Protein 9K2F (pdb70)

Nearest PDB structures (foldseek):
  3ggd-assembly1_A  TM=8.153E-01  e=1.215E-20  Trichormus variabilis ATCC 29413
  2p7h-assembly1_A  TM=6.796E-01  e=5.472E-10  Pectobacterium atrosepticum SCRI1043
  8gdu-assembly1_A  TM=7.050E-01  e=2.977E-09  Methanosarcina acetivorans C2A
  4oqd-assembly2_C  TM=7.278E-01  e=1.757E-07  Streptomyces fradiae
  3px2-assembly1_D  TM=7.284E-01  e=8.980E-07  Streptomyces fradiae

Radius of gyration: 25.06 Å; Cα contacts (8 Å, |Δi|>4): 957; chains: 2; bounding box: 50×74×49 Å

InterPro domains:
  IPR029063 S-adenosyl-L-methionine-dependent methyltransferase superfamily [G3DSA:3.40.50.150] (4-242)
  IPR029063 S-adenosyl-L-methionine-dependent methyltransferase superfamily [SSF53335] (36-221)

Foldseek 3Di:
DPQQVVLCVVLVDAVPDALVNVHPQCQLCVCVVVCVVPWDQPAEEEEEQCFLPHVVLSVCVVHQAYEYEYQHPSRQVNNCVSDDHRYHYYYDDLLPLVVLLVCCVVRPAHEYEYEAVCLVDDVVSLLSNVSSRCNNNPARYKYKHKHFAQCLLVLVLVVCVVPVNDPVPCSVVVSVVSPTRDDHQVNVVCSQVVNQKDWPFKDKDWRWDPDQPPVSDTRTRTMIITMIGRD/DVLLVVLVVVLVDVDDDDACLLPVCLVVCVVQFPLVFEEEEEQCFLVNSVLVNCVRHQAYEYEYQHPSRQVNNCVSDDRRYYYDYDDLLPLVVLLVVCVVRHQHAYEYEAVCLVDDVVSLLSNLSSNCSNHPFPYKYKYKHFFLCLLVLVLVVCVPPPPDPPPCSVVVSVVSDGGDDDQVNVVCSQVVSAKDFPFKDKDWDWDPDQDPVRDTRIGIMIITMIGHD

Structure (mmCIF, N/CA/C/O backbone):
data_9K2F
#
_entry.id   9K2F
#
_cell.length_a   40.355
_cell.length_b   103.045
_cell.length_c   122.381
_cell.angle_alpha   90.00
_cell.angle_beta   90.00
_cell.angle_gamma   90.00
#
_symmetry.space_group_name_H-M   'P 21 21 21'
#
loop_
_entity.id
_entity.type
_entity.pdbx_description
1 polymer CyaF
2 non-polymer S-ADENOSYL-L-HOMOCYSTEINE
3 water water
#
loop_
_atom_site.group_PDB
_atom_site.id
_atom_site.type_symbol
_atom_site.label_atom_id
_atom_site.label_alt_id
_atom_site.label_comp_id
_atom_site.label_asym_id
_atom_site.label_entity_id
_atom_site.label_seq_id
_atom_site.pdbx_PDB_ins_code
_atom_site.Cartn_x
_atom_site.Cartn_y
_atom_site.Cartn_z
_atom_site.occupancy
_atom_site.B_iso_or_equiv
_atom_site.auth_seq_id
_atom_site.auth_comp_id
_atom_site.auth_asym_id
_atom_site.auth_atom_id
_atom_site.pdbx_PDB_model_num
ATOM 1 N N . VAL A 1 31 ? -4.180 -1.283 -10.706 1.00 53.19 11 VAL B N 1
ATOM 2 C CA . VAL A 1 31 ? -4.370 -1.330 -12.192 1.00 54.23 11 VAL B CA 1
ATOM 3 C C . VAL A 1 31 ? -5.865 -1.176 -12.521 1.00 56.67 11 VAL B C 1
ATOM 4 O O . VAL A 1 31 ? -6.143 -0.373 -13.432 1.00 68.05 11 VAL B O 1
ATOM 8 N N . ASN A 1 32 ? -6.785 -1.895 -11.848 1.00 52.96 12 ASN B N 1
ATOM 9 C CA . ASN A 1 32 ? -8.257 -1.748 -12.058 1.00 49.49 12 ASN B CA 1
ATOM 10 C C . ASN A 1 32 ? -8.835 -0.744 -11.058 1.00 46.47 12 ASN B C 1
ATOM 11 O O . ASN A 1 32 ? -9.137 -1.122 -9.910 1.00 50.25 12 ASN B O 1
ATOM 16 N N . TRP A 1 33 ? -9.066 0.475 -11.521 1.00 42.01 13 TRP B N 1
ATOM 17 C CA . TRP A 1 33 ? -9.229 1.667 -10.657 1.00 40.85 13 TRP B CA 1
ATOM 18 C C . TRP A 1 33 ? -10.656 1.759 -10.094 1.00 40.12 13 TRP B C 1
ATOM 19 O O . TRP A 1 33 ? -10.809 2.289 -8.987 1.00 44.30 13 TRP B O 1
ATOM 30 N N . GLU A 1 34 ? -11.677 1.237 -10.768 1.00 37.51 14 GLU B N 1
ATOM 31 C CA . GLU A 1 34 ? -13.009 1.145 -10.123 1.00 36.46 14 GLU B CA 1
ATOM 32 C C . GLU A 1 34 ? -12.859 0.176 -8.944 1.00 38.07 14 GLU B C 1
ATOM 33 O O . GLU A 1 34 ? -13.186 0.599 -7.831 1.00 42.72 14 GLU B O 1
ATOM 39 N N . ARG A 1 35 ? -12.309 -1.030 -9.146 1.00 37.84 15 ARG B N 1
ATOM 40 C CA . ARG A 1 35 ? -12.163 -2.050 -8.062 1.00 39.32 15 ARG B CA 1
ATOM 41 C C . ARG A 1 35 ? -11.459 -1.407 -6.855 1.00 40.10 15 ARG B C 1
ATOM 42 O O . ARG A 1 35 ? -12.048 -1.437 -5.756 1.00 39.02 15 ARG B O 1
ATOM 44 N N . TYR A 1 36 ? -10.274 -0.809 -7.043 1.00 41.25 16 TYR B N 1
ATOM 45 C CA . TYR A 1 36 ? -9.524 -0.102 -5.961 1.00 44.02 16 TYR B CA 1
ATOM 46 C C . TYR A 1 36 ? -10.489 0.803 -5.177 1.00 45.29 16 TYR B C 1
ATOM 47 O O . TYR A 1 36 ? -10.695 0.568 -3.977 1.00 51.49 16 TYR B O 1
ATOM 56 N N . TRP A 1 37 ? -11.103 1.779 -5.843 1.00 46.24 17 TRP B N 1
ATOM 57 C CA . TRP A 1 37 ? -11.877 2.861 -5.178 1.00 47.69 17 TRP B CA 1
ATOM 58 C C . TRP A 1 37 ? -13.137 2.302 -4.509 1.00 52.84 17 TRP B C 1
ATOM 59 O O . TRP A 1 37 ? -13.485 2.842 -3.452 1.00 61.21 17 TRP B O 1
ATOM 70 N N . ARG A 1 38 ? -13.780 1.262 -5.051 1.00 58.27 18 ARG B N 1
ATOM 71 C CA . ARG A 1 38 ? -14.975 0.653 -4.398 1.00 59.44 18 ARG B CA 1
ATOM 72 C C . ARG A 1 38 ? -14.555 0.042 -3.055 1.00 60.69 18 ARG B C 1
ATOM 73 O O . ARG A 1 38 ? -15.301 0.237 -2.069 1.00 63.57 18 ARG B O 1
ATOM 81 N N . ASP A 1 39 ? -13.387 -0.609 -3.003 1.00 59.67 19 ASP B N 1
ATOM 82 C CA . ASP A 1 39 ? -12.834 -1.233 -1.767 1.00 61.31 19 ASP B CA 1
ATOM 83 C C . ASP A 1 39 ? -12.446 -0.140 -0.756 1.00 57.96 19 ASP B C 1
ATOM 84 O O . ASP A 1 39 ? -12.868 -0.248 0.412 1.00 62.01 19 ASP B O 1
ATOM 89 N N . VAL A 1 40 ? -11.696 0.883 -1.171 1.00 54.07 20 VAL B N 1
ATOM 90 C CA . VAL A 1 40 ? -11.257 1.983 -0.263 1.00 51.67 20 VAL B CA 1
ATOM 91 C C . VAL A 1 40 ? -12.486 2.765 0.210 1.00 51.91 20 VAL B C 1
ATOM 92 O O . VAL A 1 40 ? -12.528 3.117 1.386 1.00 51.67 20 VAL B O 1
ATOM 96 N N . THR A 1 41 ? -13.439 3.022 -0.688 1.00 55.03 21 THR B N 1
ATOM 97 C CA . THR A 1 41 ? -14.666 3.840 -0.458 1.00 55.79 21 THR B CA 1
ATOM 98 C C . THR A 1 41 ? -15.736 3.021 0.292 1.00 59.83 21 THR B C 1
ATOM 99 O O . THR A 1 41 ? -16.732 3.636 0.736 1.00 61.29 21 THR B O 1
ATOM 103 N N . SER A 1 42 ? -15.539 1.710 0.470 1.00 63.30 22 SER B N 1
ATOM 104 C CA . SER A 1 42 ? -16.507 0.790 1.134 1.00 70.24 22 SER B CA 1
ATOM 105 C C . SER A 1 42 ? -16.698 1.137 2.623 1.00 74.09 22 SER B C 1
ATOM 106 O O . SER A 1 42 ? -17.713 0.686 3.197 1.00 70.40 22 SER B O 1
ATOM 109 N N . ASP A 1 43 ? -15.786 1.923 3.217 1.00 81.48 23 ASP B N 1
ATOM 110 C CA . ASP A 1 43 ? -15.729 2.248 4.674 1.00 83.83 23 ASP B CA 1
ATOM 111 C C . ASP A 1 43 ? -16.402 3.616 4.938 1.00 78.69 23 ASP B C 1
ATOM 112 O O . ASP A 1 43 ? -17.644 3.669 4.880 1.00 76.26 23 ASP B O 1
ATOM 117 N N . ALA A 1 44 ? -15.617 4.669 5.235 1.00 76.41 24 ALA B N 1
ATOM 118 C CA . ALA A 1 44 ? -16.048 6.052 5.567 1.00 70.43 24 ALA B CA 1
ATOM 119 C C . ALA A 1 44 ? -17.563 6.104 5.812 1.00 65.94 24 ALA B C 1
ATOM 120 O O . ALA A 1 44 ? -18.114 7.223 5.774 1.00 62.71 24 ALA B O 1
ATOM 122 N N . THR A 1 46 ? -19.474 10.454 5.686 1.00 88.14 26 THR B N 1
ATOM 123 C CA . THR A 1 46 ? -18.556 11.274 6.527 1.00 88.55 26 THR B CA 1
ATOM 124 C C . THR A 1 46 ? -17.143 11.189 5.949 1.00 83.60 26 THR B C 1
ATOM 125 O O . THR A 1 46 ? -16.373 10.287 6.276 1.00 76.67 26 THR B O 1
ATOM 129 N N . PRO A 1 47 ? -16.768 12.111 5.035 1.00 85.24 27 PRO B N 1
ATOM 130 C CA . PRO A 1 47 ? -15.414 12.149 4.495 1.00 81.73 27 PRO B CA 1
ATOM 131 C C . PRO A 1 47 ? -14.524 12.961 5.445 1.00 75.11 27 PRO B C 1
ATOM 132 O O . PRO A 1 47 ? -14.970 14.001 5.899 1.00 68.13 27 PRO B O 1
ATOM 136 N N . SER A 1 48 ? -13.311 12.468 5.715 1.00 73.10 28 SER B N 1
ATOM 137 C CA . SER A 1 48 ? -12.328 13.076 6.651 1.00 70.88 28 SER B CA 1
ATOM 138 C C . SER A 1 48 ? -11.779 14.371 6.056 1.00 69.42 28 SER B C 1
ATOM 139 O O . SER A 1 48 ? -10.978 14.322 5.130 1.00 71.94 28 SER B O 1
ATOM 142 N N . PRO A 1 49 ? -12.196 15.567 6.533 1.00 67.15 29 PRO B N 1
ATOM 143 C CA . PRO A 1 49 ? -11.570 16.818 6.112 1.00 67.49 29 PRO B CA 1
ATOM 144 C C . PRO A 1 49 ? -10.043 16.738 6.074 1.00 68.37 29 PRO B C 1
ATOM 145 O O . PRO A 1 49 ? -9.439 15.960 6.808 1.00 68.11 29 PRO B O 1
ATOM 149 N N . PRO A 1 50 ? -9.362 17.531 5.216 1.00 68.25 30 PRO B N 1
ATOM 150 C CA . PRO A 1 50 ? -7.907 17.439 5.082 1.00 64.40 30 PRO B CA 1
ATOM 151 C C . PRO A 1 50 ? -7.140 17.729 6.383 1.00 66.44 30 PRO B C 1
ATOM 152 O O . PRO A 1 50 ? -6.075 17.145 6.573 1.00 71.39 30 PRO B O 1
ATOM 156 N N . TRP A 1 51 ? -7.673 18.601 7.249 1.00 66.11 31 TRP B N 1
ATOM 157 C CA . TRP A 1 51 ? -6.992 19.005 8.512 1.00 70.55 31 TRP B CA 1
ATOM 158 C C . TRP A 1 51 ? -6.816 17.786 9.450 1.00 68.78 31 TRP B C 1
ATOM 159 O O . TRP A 1 51 ? -5.877 17.826 10.260 1.00 67.95 31 TRP B O 1
ATOM 170 N N . HIS A 1 52 ? -7.616 16.716 9.303 1.00 65.21 32 HIS B N 1
ATOM 171 C CA . HIS A 1 52 ? -7.453 15.421 10.027 1.00 68.95 32 HIS B CA 1
ATOM 172 C C . HIS A 1 52 ? -6.073 14.814 9.764 1.00 79.88 32 HIS B C 1
ATOM 173 O O . HIS A 1 52 ? -5.418 14.425 10.756 1.00 87.85 32 HIS B O 1
ATOM 180 N N . PHE A 1 53 ? -5.671 14.705 8.488 1.00 84.01 33 PHE B N 1
ATOM 181 C CA . PHE A 1 53 ? -4.494 13.914 8.029 1.00 79.14 33 PHE B CA 1
ATOM 182 C C . PHE A 1 53 ? -3.190 14.709 8.185 1.00 76.14 33 PHE B C 1
ATOM 183 O O . PHE A 1 53 ? -2.138 14.093 8.416 1.00 81.13 33 PHE B O 1
ATOM 191 N N . GLY A 1 54 ? -3.234 16.029 8.024 1.00 71.71 34 GLY B N 1
ATOM 192 C CA . GLY A 1 54 ? -2.020 16.861 8.076 1.00 72.96 34 GLY B CA 1
ATOM 193 C C . GLY A 1 54 ? -2.353 18.291 8.442 1.00 81.13 34 GLY B C 1
ATOM 194 O O . GLY A 1 54 ? -3.553 18.591 8.645 1.00 77.04 34 GLY B O 1
ATOM 195 N N . SER A 1 55 ? -1.318 19.128 8.547 1.00 81.93 35 SER B N 1
ATOM 196 C CA . SER A 1 55 ? -1.415 20.603 8.670 1.00 82.13 35 SER B CA 1
ATOM 197 C C . SER A 1 55 ? -0.851 21.237 7.393 1.00 88.78 35 SER B C 1
ATOM 198 O O . SER A 1 55 ? 0.072 22.093 7.488 1.00 80.40 35 SER B O 1
ATOM 201 N N . GLY A 1 56 ? -1.391 20.805 6.246 1.00 88.36 36 GLY B N 1
ATOM 202 C CA . GLY A 1 56 ? -1.105 21.351 4.906 1.00 84.20 36 GLY B CA 1
ATOM 203 C C . GLY A 1 56 ? 0.139 20.739 4.278 1.00 78.52 36 GLY B C 1
ATOM 204 O O . GLY A 1 56 ? 0.001 19.738 3.522 1.00 70.03 36 GLY B O 1
ATOM 205 N N . ALA A 1 57 ? 1.307 21.310 4.600 1.00 69.33 37 ALA B N 1
ATOM 206 C CA . ALA A 1 57 ? 2.608 21.115 3.913 1.00 67.22 37 ALA B CA 1
ATOM 207 C C . ALA A 1 57 ? 2.783 19.678 3.385 1.00 61.42 37 ALA B C 1
ATOM 208 O O . ALA A 1 57 ? 3.340 19.536 2.288 1.00 57.73 37 ALA B O 1
ATOM 210 N N . GLU A 1 58 ? 2.333 18.655 4.125 1.00 61.57 38 GLU B N 1
ATOM 211 C CA . GLU A 1 58 ? 2.730 17.228 3.920 1.00 60.07 38 GLU B CA 1
ATOM 212 C C . GLU A 1 58 ? 1.923 16.584 2.787 1.00 52.92 38 GLU B C 1
ATOM 213 O O . GLU A 1 58 ? 2.478 15.693 2.125 1.00 47.43 38 GLU B O 1
ATOM 219 N N . MET A 1 59 ? 0.665 16.996 2.602 1.00 51.20 39 MET B N 1
ATOM 220 C CA . MET A 1 59 ? -0.246 16.478 1.545 1.00 49.08 39 MET B CA 1
ATOM 221 C C . MET A 1 59 ? 0.246 16.890 0.154 1.00 46.97 39 MET B C 1
ATOM 222 O O . MET A 1 59 ? 0.247 16.023 -0.754 1.00 51.62 39 MET B O 1
ATOM 227 N N . ALA A 1 60 ? 0.605 18.166 0.001 1.00 42.19 40 ALA B N 1
ATOM 228 C CA . ALA A 1 60 ? 1.023 18.798 -1.268 1.00 38.05 40 ALA B CA 1
ATOM 229 C C . ALA A 1 60 ? 2.240 19.670 -1.004 1.00 38.49 40 ALA B C 1
ATOM 230 O O . ALA A 1 60 ? 2.138 20.898 -0.989 1.00 36.69 40 ALA B O 1
ATOM 232 N N . PRO A 1 61 ? 3.421 19.059 -0.749 1.00 40.36 41 PRO B N 1
ATOM 233 C CA . PRO A 1 61 ? 4.647 19.829 -0.543 1.00 38.13 41 PRO B CA 1
ATOM 234 C C . PRO A 1 61 ? 4.946 20.752 -1.728 1.00 38.79 41 PRO B C 1
ATOM 235 O O . PRO A 1 61 ? 5.496 21.803 -1.490 1.00 43.10 41 PRO B O 1
ATOM 239 N N . TYR A 1 62 ? 4.514 20.384 -2.941 1.00 40.95 42 TYR B N 1
ATOM 240 C CA . TYR A 1 62 ? 4.868 21.076 -4.220 1.00 42.94 42 TYR B CA 1
ATOM 241 C C . TYR A 1 62 ? 4.033 22.352 -4.449 1.00 42.83 42 TYR B C 1
ATOM 242 O O . TYR A 1 62 ? 4.367 23.103 -5.396 1.00 40.87 42 TYR B O 1
ATOM 251 N N . LEU A 1 63 ? 3.032 22.638 -3.608 1.00 43.21 43 LEU B N 1
ATOM 252 C CA . LEU A 1 63 ? 2.099 23.775 -3.830 1.00 46.07 43 LEU B CA 1
ATOM 253 C C . LEU A 1 63 ? 2.846 25.048 -4.240 1.00 49.80 43 LEU B C 1
ATOM 254 O O . LEU A 1 63 ? 2.401 25.732 -5.157 1.00 50.52 43 LEU B O 1
ATOM 259 N N . PRO A 1 64 ? 3.977 25.434 -3.595 1.00 52.38 44 PRO B N 1
ATOM 260 C CA . PRO A 1 64 ? 4.734 26.620 -4.007 1.00 50.29 44 PRO B CA 1
ATOM 261 C C . PRO A 1 64 ? 5.114 26.631 -5.497 1.00 46.18 44 PRO B C 1
ATOM 262 O O . PRO A 1 64 ? 5.006 27.661 -6.138 1.00 44.57 44 PRO B O 1
ATOM 266 N N . VAL A 1 65 ? 5.543 25.482 -6.014 1.00 44.61 45 VAL B N 1
ATOM 267 C CA . VAL A 1 65 ? 5.925 25.329 -7.446 1.00 43.17 45 VAL B CA 1
ATOM 268 C C . VAL A 1 65 ? 4.678 25.601 -8.291 1.00 41.14 45 VAL B C 1
ATOM 269 O O . VAL A 1 65 ? 4.854 26.170 -9.370 1.00 42.86 45 VAL B O 1
ATOM 273 N N . MET A 1 66 ? 3.480 25.269 -7.791 1.00 38.47 46 MET B N 1
ATOM 274 C CA . MET A 1 66 ? 2.189 25.504 -8.498 1.00 40.91 46 MET B CA 1
ATOM 275 C C . MET A 1 66 ? 1.804 26.981 -8.427 1.00 43.79 46 MET B C 1
ATOM 276 O O . MET A 1 66 ? 1.322 27.535 -9.421 1.00 44.13 46 MET B O 1
ATOM 281 N N . LEU A 1 67 ? 1.987 27.607 -7.279 1.00 49.41 47 LEU B N 1
ATOM 282 C CA . LEU A 1 67 ? 1.611 29.027 -7.111 1.00 49.27 47 LEU B CA 1
ATOM 283 C C . LEU A 1 67 ? 2.514 29.886 -7.998 1.00 47.25 47 LEU B C 1
ATOM 284 O O . LEU A 1 67 ? 1.972 30.726 -8.761 1.00 41.75 47 LEU B O 1
ATOM 289 N N . ASP A 1 68 ? 3.807 29.566 -8.014 1.00 46.42 48 ASP B N 1
ATOM 290 C CA . ASP A 1 68 ? 4.848 30.297 -8.782 1.00 50.09 48 ASP B CA 1
ATOM 291 C C . ASP A 1 68 ? 4.610 30.254 -10.293 1.00 51.60 48 ASP B C 1
ATOM 292 O O . ASP A 1 68 ? 4.708 31.326 -10.896 1.00 51.97 48 ASP B O 1
ATOM 297 N N . HIS A 1 69 ? 4.369 29.068 -10.873 1.00 56.97 49 HIS B N 1
ATOM 298 C CA . HIS A 1 69 ? 4.422 28.801 -12.340 1.00 53.17 49 HIS B CA 1
ATOM 299 C C . HIS A 1 69 ? 3.032 28.651 -12.975 1.00 55.65 49 HIS B C 1
ATOM 300 O O . HIS A 1 69 ? 2.932 28.900 -14.199 1.00 62.58 49 HIS B O 1
ATOM 307 N N . LEU A 1 70 ? 1.992 28.270 -12.231 1.00 52.02 50 LEU B N 1
ATOM 308 C CA . LEU A 1 70 ? 0.621 28.246 -12.803 1.00 51.76 50 LEU B CA 1
ATOM 309 C C . LEU A 1 70 ? 0.045 29.662 -12.744 1.00 56.35 50 LEU B C 1
ATOM 310 O O . LEU A 1 70 ? 0.455 30.433 -11.855 1.00 60.52 50 LEU B O 1
ATOM 315 N N . ALA A 1 71 ? -0.856 29.977 -13.680 1.00 64.24 51 ALA B N 1
ATOM 316 C CA . ALA A 1 71 ? -1.606 31.251 -13.774 1.00 68.07 51 ALA B CA 1
ATOM 317 C C . ALA A 1 71 ? -2.666 31.304 -12.679 1.00 69.80 51 ALA B C 1
ATOM 318 O O . ALA A 1 71 ? -3.427 30.358 -12.505 1.00 62.65 51 ALA B O 1
ATOM 320 N N . PRO A 1 72 ? -2.789 32.421 -11.929 1.00 78.20 52 PRO B N 1
ATOM 321 C CA . PRO A 1 72 ? -3.638 32.444 -10.737 1.00 79.66 52 PRO B CA 1
ATOM 322 C C . PRO A 1 72 ? -5.149 32.587 -11.010 1.00 76.54 52 PRO B C 1
ATOM 323 O O . PRO A 1 72 ? -5.913 32.203 -10.130 1.00 77.16 52 PRO B O 1
ATOM 327 N N . GLU A 1 73 ? -5.548 33.083 -12.194 1.00 68.89 53 GLU B N 1
ATOM 328 C CA . GLU A 1 73 ? -6.963 33.457 -12.515 1.00 63.60 53 GLU B CA 1
ATOM 329 C C . GLU A 1 73 ? -7.801 32.239 -12.951 1.00 58.65 53 GLU B C 1
ATOM 330 O O . GLU A 1 73 ? -9.029 32.292 -12.764 1.00 57.23 53 GLU B O 1
ATOM 336 N N . LEU A 1 74 ? -7.177 31.194 -13.513 1.00 56.29 54 LEU B N 1
ATOM 337 C CA . LEU A 1 74 ? -7.862 30.071 -14.222 1.00 51.04 54 LEU B CA 1
ATOM 338 C C . LEU A 1 74 ? -8.348 29.034 -13.218 1.00 47.33 54 LEU B C 1
ATOM 339 O O . LEU A 1 74 ? -7.630 28.718 -12.278 1.00 49.88 54 LEU B O 1
ATOM 344 N N . PRO A 1 75 ? -9.518 28.394 -13.439 1.00 43.59 55 PRO B N 1
ATOM 345 C CA . PRO A 1 75 ? -9.912 27.227 -12.648 1.00 42.20 55 PRO B CA 1
ATOM 346 C C . PRO A 1 75 ? -8.877 26.093 -12.722 1.00 37.81 55 PRO B C 1
ATOM 347 O O . PRO A 1 75 ? -8.104 26.055 -13.678 1.00 33.01 55 PRO B O 1
ATOM 351 N N . LEU A 1 76 ? -8.869 25.235 -11.691 1.00 38.07 56 LEU B N 1
ATOM 352 C CA . LEU A 1 76 ? -7.943 24.073 -11.577 1.00 38.19 56 LEU B CA 1
ATOM 353 C C . LEU A 1 76 ? -8.694 22.781 -11.865 1.00 37.03 56 LEU B C 1
ATOM 354 O O . LEU A 1 76 ? -9.756 22.559 -11.273 1.00 40.53 56 LEU B O 1
ATOM 359 N N . VAL A 1 77 ? -8.122 21.948 -12.722 1.00 35.82 57 VAL B N 1
ATOM 360 C CA . VAL A 1 77 ? -8.588 20.548 -12.885 1.00 36.14 57 VAL B CA 1
ATOM 361 C C . VAL A 1 77 ? -7.608 19.637 -12.154 1.00 32.56 57 VAL B C 1
ATOM 362 O O . VAL A 1 77 ? -6.394 19.714 -12.385 1.00 31.43 57 VAL B O 1
ATOM 366 N N . ASP A 1 78 ? -8.132 18.809 -11.274 1.00 34.57 58 ASP B N 1
ATOM 367 C CA . ASP A 1 78 ? -7.338 17.706 -10.690 1.00 37.98 58 ASP B CA 1
ATOM 368 C C . ASP A 1 78 ? -7.639 16.468 -11.531 1.00 36.56 58 ASP B C 1
ATOM 369 O O . ASP A 1 78 ? -8.742 15.915 -11.368 1.00 34.36 58 ASP B O 1
ATOM 374 N N . LEU A 1 79 ? -6.737 16.108 -12.447 1.00 35.50 59 LEU B N 1
ATOM 375 C CA . LEU A 1 79 ? -6.872 14.860 -13.245 1.00 36.80 59 LEU B CA 1
ATOM 376 C C . LEU A 1 79 ? -6.445 13.694 -12.363 1.00 33.41 59 LEU B C 1
ATOM 377 O O . LEU A 1 79 ? -5.321 13.758 -11.843 1.00 36.12 59 LEU B O 1
ATOM 382 N N . GLY A 1 80 ? -7.322 12.700 -12.207 1.00 32.64 60 GLY B N 1
ATOM 383 C CA . GLY A 1 80 ? -7.137 11.561 -11.287 1.00 33.97 60 GLY B CA 1
ATOM 384 C C . GLY A 1 80 ? -7.318 12.009 -9.852 1.00 34.91 60 GLY B C 1
ATOM 385 O O . GLY A 1 80 ? -6.354 11.903 -9.079 1.00 37.52 60 GLY B O 1
ATOM 386 N N . CYS A 1 81 ? -8.505 12.535 -9.535 1.00 35.62 61 CYS B N 1
ATOM 387 C CA . CYS A 1 81 ? -8.830 13.227 -8.260 1.00 34.02 61 CYS B CA 1
ATOM 388 C C . CYS A 1 81 ? -9.084 12.191 -7.157 1.00 35.62 61 CYS B C 1
ATOM 389 O O . CYS A 1 81 ? -8.876 12.518 -5.965 1.00 38.71 61 CYS B O 1
ATOM 392 N N . GLY A 1 82 ? -9.467 10.974 -7.539 1.00 34.95 62 GLY B N 1
ATOM 393 C CA . GLY A 1 82 ? -9.756 9.888 -6.592 1.00 37.13 62 GLY B CA 1
ATOM 394 C C . GLY A 1 82 ? -10.952 10.236 -5.719 1.00 39.67 62 GLY B C 1
ATOM 395 O O . GLY A 1 82 ? -11.948 10.774 -6.263 1.00 37.49 62 GLY B O 1
ATOM 396 N N . ASP A 1 83 ? -10.850 9.946 -4.416 1.00 41.55 63 ASP B N 1
ATOM 397 C CA . ASP A 1 83 ? -11.933 10.113 -3.411 1.00 41.78 63 ASP B CA 1
ATOM 398 C C . ASP A 1 83 ? -12.129 11.600 -3.117 1.00 42.42 63 ASP B C 1
ATOM 399 O O . ASP A 1 83 ? -13.187 11.946 -2.559 1.00 45.76 63 ASP B O 1
ATOM 404 N N . GLY A 1 84 ? -11.148 12.433 -3.465 1.00 40.98 64 GLY B N 1
ATOM 405 C CA . GLY A 1 84 ? -11.301 13.899 -3.474 1.00 43.15 64 GLY B CA 1
ATOM 406 C C . GLY A 1 84 ? -10.493 14.585 -2.385 1.00 43.20 64 GLY B C 1
ATOM 407 O O . GLY A 1 84 ? -10.657 15.806 -2.233 1.00 39.37 64 GLY B O 1
ATOM 408 N N . LEU A 1 85 ? -9.640 13.843 -1.668 1.00 43.12 65 LEU B N 1
ATOM 409 C CA . LEU A 1 85 ? -8.891 14.360 -0.495 1.00 41.84 65 LEU B CA 1
ATOM 410 C C . LEU A 1 85 ? -7.991 15.519 -0.929 1.00 38.22 65 LEU B C 1
ATOM 411 O O . LEU A 1 85 ? -8.217 16.641 -0.450 1.00 34.54 65 LEU B O 1
ATOM 416 N N . LEU A 1 86 ? -7.005 15.252 -1.784 1.00 38.03 66 LEU B N 1
ATOM 417 C CA . LEU A 1 86 ? -5.997 16.270 -2.171 1.00 38.02 66 LEU B CA 1
ATOM 418 C C . LEU A 1 86 ? -6.694 17.440 -2.867 1.00 39.09 66 LEU B C 1
ATOM 419 O O . LEU A 1 86 ? -6.158 18.573 -2.784 1.00 34.80 66 LEU B O 1
ATOM 424 N N . THR A 1 87 ? -7.840 17.189 -3.510 1.00 39.26 67 THR B N 1
ATOM 425 C CA . THR A 1 87 ? -8.559 18.220 -4.306 1.00 41.20 67 THR B CA 1
ATOM 426 C C . THR A 1 87 ? -9.374 19.097 -3.349 1.00 42.51 67 THR B C 1
ATOM 427 O O . THR A 1 87 ? -9.609 20.280 -3.678 1.00 46.11 67 THR B O 1
ATOM 431 N N . ASP A 1 88 ? -9.746 18.563 -2.187 1.00 45.05 68 ASP B N 1
ATOM 432 C CA . ASP A 1 88 ? -10.356 19.358 -1.087 1.00 43.78 68 ASP B CA 1
ATOM 433 C C . ASP A 1 88 ? -9.292 20.348 -0.602 1.00 40.40 68 ASP B C 1
ATOM 434 O O . ASP A 1 88 ? -9.586 21.559 -0.555 1.00 39.54 68 ASP B O 1
ATOM 439 N N . HIS A 1 89 ? -8.082 19.853 -0.342 1.00 36.85 69 HIS B N 1
ATOM 440 C CA . HIS A 1 89 ? -6.914 20.673 0.070 1.00 42.87 69 HIS B CA 1
ATOM 441 C C . HIS A 1 89 ? -6.673 21.798 -0.951 1.00 45.33 69 HIS B C 1
ATOM 442 O O . HIS A 1 89 ? -6.673 22.989 -0.553 1.00 47.70 69 HIS B O 1
ATOM 449 N N . LEU A 1 90 ? -6.494 21.451 -2.224 1.00 43.75 70 LEU B N 1
ATOM 450 C CA . LEU A 1 90 ? -6.158 22.439 -3.276 1.00 42.14 70 LEU B CA 1
ATOM 451 C C . LEU A 1 90 ? -7.277 23.476 -3.397 1.00 41.15 70 LEU B C 1
ATOM 452 O O . LEU A 1 90 ? -6.939 24.630 -3.625 1.00 42.17 70 LEU B O 1
ATOM 457 N N . ALA A 1 91 ? -8.544 23.086 -3.216 1.00 43.62 71 ALA B N 1
ATOM 458 C CA . ALA A 1 91 ? -9.733 23.966 -3.358 1.00 48.49 71 ALA B CA 1
ATOM 459 C C . ALA A 1 91 ? -9.903 24.906 -2.149 1.00 55.53 71 ALA B C 1
ATOM 460 O O . ALA A 1 91 ? -10.923 25.647 -2.108 1.00 53.19 71 ALA B O 1
ATOM 462 N N . ARG A 1 92 ? -8.972 24.865 -1.188 1.00 60.68 72 ARG B N 1
ATOM 463 C CA . ARG A 1 92 ? -8.878 25.843 -0.068 1.00 64.63 72 ARG B CA 1
ATOM 464 C C . ARG A 1 92 ? -7.801 26.897 -0.378 1.00 61.18 72 ARG B C 1
ATOM 465 O O . ARG A 1 92 ? -7.593 27.785 0.465 1.00 59.64 72 ARG B O 1
ATOM 473 N N . HIS A 1 93 ? -7.133 26.788 -1.530 1.00 56.25 73 HIS B N 1
ATOM 474 C CA . HIS A 1 93 ? -6.121 27.758 -2.016 1.00 58.99 73 HIS B CA 1
ATOM 475 C C . HIS A 1 93 ? -6.544 28.305 -3.385 1.00 57.16 73 HIS B C 1
ATOM 476 O O . HIS A 1 93 ? -6.094 29.414 -3.716 1.00 68.75 73 HIS B O 1
ATOM 483 N N . TYR A 1 94 ? -7.413 27.601 -4.116 1.00 50.15 74 TYR B N 1
ATOM 484 C CA . TYR A 1 94 ? -7.821 27.941 -5.505 1.00 49.87 74 TYR B CA 1
ATOM 485 C C . TYR A 1 94 ? -9.335 28.117 -5.538 1.00 49.43 74 TYR B C 1
ATOM 486 O O . TYR A 1 94 ? -10.054 27.193 -5.163 1.00 47.64 74 TYR B O 1
ATOM 495 N N . PRO A 1 95 ? -9.853 29.288 -5.992 1.00 49.58 75 PRO B N 1
ATOM 496 C CA . PRO A 1 95 ? -11.277 29.622 -5.875 1.00 48.75 75 PRO B CA 1
ATOM 497 C C . PRO A 1 95 ? -12.242 28.616 -6.510 1.00 48.64 75 PRO B C 1
ATOM 498 O O . PRO A 1 95 ? -13.269 28.397 -5.912 1.00 48.00 75 PRO B O 1
ATOM 502 N N . VAL A 1 96 ? -11.889 28.068 -7.683 1.00 51.81 76 VAL B N 1
ATOM 503 C CA . VAL A 1 96 ? -12.752 27.176 -8.525 1.00 54.76 76 VAL B CA 1
ATOM 504 C C . VAL A 1 96 ? -11.934 25.954 -8.965 1.00 50.72 76 VAL B C 1
ATOM 505 O O . VAL A 1 96 ? -10.888 26.120 -9.619 1.00 47.46 76 VAL B O 1
ATOM 509 N N . VAL A 1 97 ? -12.371 24.758 -8.572 1.00 46.75 77 VAL B N 1
ATOM 510 C CA . VAL A 1 97 ? -11.590 23.512 -8.803 1.00 43.54 77 VAL B CA 1
ATOM 511 C C . VAL A 1 97 ? -12.563 22.405 -9.182 1.00 41.02 77 VAL B C 1
ATOM 512 O O . VAL A 1 97 ? -13.646 22.325 -8.548 1.00 37.52 77 VAL B O 1
ATOM 516 N N . VAL A 1 98 ? -12.212 21.661 -10.237 1.00 39.74 78 VAL B N 1
ATOM 517 C CA . VAL A 1 98 ? -12.965 20.464 -10.701 1.00 40.90 78 VAL B CA 1
ATOM 518 C C . VAL A 1 98 ? -12.004 19.272 -10.693 1.00 38.65 78 VAL B C 1
ATOM 519 O O . VAL A 1 98 ? -10.963 19.304 -11.366 1.00 36.22 78 VAL B O 1
ATOM 523 N N . GLY A 1 99 ? -12.293 18.300 -9.835 1.00 39.25 79 GLY B N 1
ATOM 524 C CA . GLY A 1 99 ? -11.588 17.011 -9.801 1.00 35.85 79 GLY B CA 1
ATOM 525 C C . GLY A 1 99 ? -12.304 16.025 -10.697 1.00 33.31 79 GLY B C 1
ATOM 526 O O . GLY A 1 99 ? -13.560 15.976 -10.665 1.00 31.39 79 GLY B O 1
ATOM 527 N N . VAL A 1 100 ? -11.549 15.282 -11.496 1.00 30.56 80 VAL B N 1
ATOM 528 C CA . VAL A 1 100 ? -12.132 14.279 -12.425 1.00 30.68 80 VAL B CA 1
ATOM 529 C C . VAL A 1 100 ? -11.328 12.986 -12.335 1.00 30.72 80 VAL B C 1
ATOM 530 O O . VAL A 1 100 ? -10.082 13.043 -12.149 1.00 29.15 80 VAL B O 1
ATOM 534 N N . ASP A 1 101 ? -12.006 11.863 -12.551 1.00 32.23 81 ASP B N 1
ATOM 535 C CA . ASP A 1 101 ? -11.382 10.520 -12.457 1.00 32.79 81 ASP B CA 1
ATOM 536 C C . ASP A 1 101 ? -12.161 9.534 -13.321 1.00 32.27 81 ASP B C 1
ATOM 537 O O . ASP A 1 101 ? -13.399 9.695 -13.399 1.00 28.64 81 ASP B O 1
ATOM 542 N N . VAL A 1 102 ? -11.454 8.566 -13.930 1.00 34.62 82 VAL B N 1
ATOM 543 C CA . VAL A 1 102 ? -12.054 7.365 -14.604 1.00 36.42 82 VAL B CA 1
ATOM 544 C C . VAL A 1 102 ? -13.147 6.760 -13.731 1.00 36.50 82 VAL B C 1
ATOM 545 O O . VAL A 1 102 ? -14.201 6.488 -14.299 1.00 37.87 82 VAL B O 1
ATOM 549 N N . SER A 1 103 ? -12.863 6.543 -12.438 1.00 37.50 83 SER B N 1
ATOM 550 C CA . SER A 1 103 ? -13.610 5.645 -11.513 1.00 39.88 83 SER B CA 1
ATOM 551 C C . SER A 1 103 ? -14.864 6.337 -10.992 1.00 42.80 83 SER B C 1
ATOM 552 O O . SER A 1 103 ? -14.749 7.291 -10.223 1.00 41.39 83 SER B O 1
ATOM 555 N N . PRO A 1 104 ? -16.080 5.855 -11.371 1.00 44.17 84 PRO B N 1
ATOM 556 C CA . PRO A 1 104 ? -17.341 6.349 -10.814 1.00 40.96 84 PRO B CA 1
ATOM 557 C C . PRO A 1 104 ? -17.399 6.270 -9.285 1.00 37.86 84 PRO B C 1
ATOM 558 O O . PRO A 1 104 ? -17.870 7.206 -8.669 1.00 39.40 84 PRO B O 1
ATOM 562 N N . ALA A 1 105 ? -16.951 5.147 -8.726 1.00 33.42 85 ALA B N 1
ATOM 563 C CA . ALA A 1 105 ? -16.872 4.933 -7.268 1.00 31.77 85 ALA B CA 1
ATOM 564 C C . ALA A 1 105 ? -16.102 6.102 -6.642 1.00 32.27 85 ALA B C 1
ATOM 565 O O . ALA A 1 105 ? -16.607 6.673 -5.668 1.00 37.10 85 ALA B O 1
ATOM 567 N N . ALA A 1 106 ? -14.924 6.432 -7.176 1.00 30.70 86 ALA B N 1
ATOM 568 C CA . ALA A 1 106 ? -14.060 7.532 -6.692 1.00 30.11 86 ALA B CA 1
ATOM 569 C C . ALA A 1 106 ? -14.886 8.817 -6.624 1.00 29.31 86 ALA B C 1
ATOM 570 O O . ALA A 1 106 ? -14.895 9.488 -5.589 1.00 26.06 86 ALA B O 1
ATOM 572 N N . ILE A 1 107 ? -15.592 9.128 -7.697 1.00 31.06 87 ILE B N 1
ATOM 573 C CA . ILE A 1 107 ? -16.419 10.366 -7.786 1.00 35.17 87 ILE B CA 1
ATOM 574 C C . ILE A 1 107 ? -17.620 10.268 -6.824 1.00 37.42 87 ILE B C 1
ATOM 575 O O . ILE A 1 107 ? -17.901 11.261 -6.114 1.00 39.29 87 ILE B O 1
ATOM 580 N N . ALA A 1 108 ? -18.293 9.123 -6.732 1.00 38.40 88 ALA B N 1
ATOM 581 C CA . ALA A 1 108 ? -19.423 8.966 -5.785 1.00 40.92 88 ALA B CA 1
ATOM 582 C C . ALA A 1 108 ? -18.957 9.379 -4.374 1.00 40.45 88 ALA B C 1
ATOM 583 O O . ALA A 1 108 ? -19.727 10.064 -3.681 1.00 42.71 88 ALA B O 1
ATOM 585 N N . ALA A 1 109 ? -17.726 9.031 -3.985 1.00 38.32 89 ALA B N 1
ATOM 586 C CA . ALA A 1 109 ? -17.138 9.365 -2.665 1.00 37.83 89 ALA B CA 1
ATOM 587 C C . ALA A 1 109 ? -16.682 10.833 -2.648 1.00 37.44 89 ALA B C 1
ATOM 588 O O . ALA A 1 109 ? -16.893 11.516 -1.648 1.00 37.81 89 ALA B O 1
ATOM 590 N N . ALA A 1 110 ? -16.041 11.291 -3.713 1.00 36.43 90 ALA B N 1
ATOM 591 C CA . ALA A 1 110 ? -15.524 12.665 -3.837 1.00 36.78 90 ALA B CA 1
ATOM 592 C C . ALA A 1 110 ? -16.674 13.661 -3.723 1.00 37.05 90 ALA B C 1
ATOM 593 O O . ALA A 1 110 ? -16.466 14.705 -3.106 1.00 36.05 90 ALA B O 1
ATOM 595 N N . ARG A 1 111 ? -17.843 13.326 -4.264 1.00 38.63 91 ARG B N 1
ATOM 596 C CA . ARG A 1 111 ? -19.025 14.229 -4.276 1.00 41.93 91 ARG B CA 1
ATOM 597 C C . ARG A 1 111 ? -19.441 14.568 -2.842 1.00 44.10 91 ARG B C 1
ATOM 598 O O . ARG A 1 111 ? -19.922 15.694 -2.632 1.00 46.07 91 ARG B O 1
ATOM 606 N N . GLY A 1 112 ? -19.223 13.657 -1.893 1.00 44.90 92 GLY B N 1
ATOM 607 C CA . GLY A 1 112 ? -19.383 13.932 -0.454 1.00 47.64 92 GLY B CA 1
ATOM 608 C C . GLY A 1 112 ? -18.648 15.196 -0.019 1.00 51.78 92 GLY B C 1
ATOM 609 O O . GLY A 1 112 ? -19.189 15.896 0.858 1.00 52.01 92 GLY B O 1
ATOM 610 N N . ARG A 1 113 ? -17.462 15.484 -0.585 1.00 52.15 93 ARG B N 1
ATOM 611 C CA . ARG A 1 113 ? -16.645 16.694 -0.262 1.00 48.66 93 ARG B CA 1
ATOM 612 C C . ARG A 1 113 ? -17.158 17.921 -1.037 1.00 48.56 93 ARG B C 1
ATOM 613 O O . ARG A 1 113 ? -16.589 19.017 -0.840 1.00 51.60 93 ARG B O 1
ATOM 621 N N . ALA A 1 114 ? -18.187 17.778 -1.878 1.00 44.17 94 ALA B N 1
ATOM 622 C CA . ALA A 1 114 ? -18.632 18.857 -2.791 1.00 47.34 94 ALA B CA 1
ATOM 623 C C . ALA A 1 114 ? -19.168 20.045 -1.987 1.00 45.47 94 ALA B C 1
ATOM 624 O O . ALA A 1 114 ? -19.846 19.832 -0.968 1.00 51.11 94 ALA B O 1
ATOM 626 N N . ARG A 1 115 ? -18.860 21.251 -2.461 1.00 45.29 95 ARG B N 1
ATOM 627 C CA . ARG A 1 115 ? -19.294 22.567 -1.919 1.00 44.08 95 ARG B CA 1
ATOM 628 C C . ARG A 1 115 ? -19.149 23.588 -3.043 1.00 48.21 95 ARG B C 1
ATOM 629 O O . ARG A 1 115 ? -18.479 23.313 -4.036 1.00 49.28 95 ARG B O 1
ATOM 637 N N . PRO A 1 116 ? -19.730 24.803 -2.941 1.00 51.86 96 PRO B N 1
ATOM 638 C CA . PRO A 1 116 ? -19.530 25.826 -3.968 1.00 47.75 96 PRO B CA 1
ATOM 639 C C . PRO A 1 116 ? -18.032 26.070 -4.200 1.00 44.35 96 PRO B C 1
ATOM 640 O O . PRO A 1 116 ? -17.324 26.274 -3.230 1.00 45.14 96 PRO B O 1
ATOM 644 N N . GLY A 1 117 ? -17.592 25.945 -5.457 1.00 42.09 97 GLY B N 1
ATOM 645 C CA . GLY A 1 117 ? -16.197 26.160 -5.899 1.00 42.03 97 GLY B CA 1
ATOM 646 C C . GLY A 1 117 ? -15.351 24.891 -5.914 1.00 40.27 97 GLY B C 1
ATOM 647 O O . GLY A 1 117 ? -14.134 24.998 -6.215 1.00 35.89 97 GLY B O 1
ATOM 648 N N . LEU A 1 118 ? -15.945 23.740 -5.582 1.00 38.79 98 LEU B N 1
ATOM 649 C CA . LEU A 1 118 ? -15.280 22.408 -5.608 1.00 38.73 98 LEU B CA 1
ATOM 650 C C . LEU A 1 118 ? -16.242 21.415 -6.267 1.00 36.93 98 LEU B C 1
ATOM 651 O O . LEU A 1 118 ? -17.375 21.264 -5.786 1.00 37.44 98 LEU B O 1
ATOM 656 N N . SER A 1 119 ? -15.802 20.785 -7.352 1.00 36.40 99 SER B N 1
ATOM 657 C CA . SER A 1 119 ? -16.673 20.068 -8.310 1.00 36.49 99 SER B CA 1
ATOM 658 C C . SER A 1 119 ? -16.022 18.749 -8.732 1.00 35.52 99 SER B C 1
ATOM 659 O O . SER A 1 119 ? -14.812 18.746 -9.027 1.00 35.77 99 SER B O 1
ATOM 662 N N . PHE A 1 120 ? -16.794 17.669 -8.801 1.00 33.81 100 PHE B N 1
ATOM 663 C CA . PHE A 1 120 ? -16.245 16.327 -9.109 1.00 34.86 100 PHE B CA 1
ATOM 664 C C . PHE A 1 120 ? -17.035 15.646 -10.217 1.00 36.30 100 PHE B C 1
ATOM 665 O O . PHE A 1 120 ? -18.267 15.482 -10.093 1.00 35.26 100 PHE B O 1
ATOM 673 N N . ASP A 1 121 ? -16.318 15.205 -11.247 1.00 42.03 101 ASP B N 1
ATOM 674 C CA . ASP A 1 121 ? -16.929 14.522 -12.413 1.00 46.05 101 ASP B CA 1
ATOM 675 C C . ASP A 1 121 ? -16.094 13.312 -12.816 1.00 41.49 101 ASP B C 1
ATOM 676 O O . ASP A 1 121 ? -14.898 13.281 -12.475 1.00 37.96 101 ASP B O 1
ATOM 681 N N . VAL A 1 122 ? -16.748 12.367 -13.496 1.00 39.39 102 VAL B N 1
ATOM 682 C CA . VAL A 1 122 ? -16.134 11.201 -14.196 1.00 39.87 102 VAL B CA 1
ATOM 683 C C . VAL A 1 122 ? -15.511 11.712 -15.493 1.00 39.11 102 VAL B C 1
ATOM 684 O O . VAL A 1 122 ? -16.259 12.259 -16.305 1.00 37.06 102 VAL B O 1
ATOM 688 N N . LEU A 1 123 ? -14.198 11.545 -15.665 1.00 40.77 103 LEU B N 1
ATOM 689 C CA . LEU A 1 123 ? -13.483 11.846 -16.935 1.00 37.56 103 LEU B CA 1
ATOM 690 C C . LEU A 1 123 ? -12.355 10.842 -17.119 1.00 35.32 103 LEU B C 1
ATOM 691 O O . LEU A 1 123 ? -11.468 10.750 -16.270 1.00 35.97 103 LEU B O 1
ATOM 696 N N . ASP A 1 124 ? -12.434 10.106 -18.208 1.00 35.00 104 ASP B N 1
ATOM 697 C CA . ASP A 1 124 ? -11.338 9.257 -18.721 1.00 34.63 104 ASP B CA 1
ATOM 698 C C . ASP A 1 124 ? -10.414 10.181 -19.526 1.00 32.45 104 ASP B C 1
ATOM 699 O O . ASP A 1 124 ? -10.902 10.804 -20.475 1.00 27.65 104 ASP B O 1
ATOM 704 N N . ALA A 1 125 ? -9.143 10.297 -19.126 1.00 33.46 105 ALA B N 1
ATOM 705 C CA . ALA A 1 125 ? -8.128 11.187 -19.742 1.00 34.00 105 ALA B CA 1
ATOM 706 C C . ALA A 1 125 ? -7.908 10.822 -21.220 1.00 34.57 105 ALA B C 1
ATOM 707 O O . ALA A 1 125 ? -7.380 11.656 -21.964 1.00 38.24 105 ALA B O 1
ATOM 709 N N . THR A 1 126 ? -8.257 9.595 -21.597 1.00 35.46 106 THR B N 1
ATOM 710 C CA . THR A 1 126 ? -8.263 9.046 -22.980 1.00 37.01 106 THR B CA 1
ATOM 711 C C . THR A 1 126 ? -9.320 9.751 -23.837 1.00 37.13 106 THR B C 1
ATOM 712 O O . THR A 1 126 ? -9.057 9.966 -25.039 1.00 36.82 106 THR B O 1
ATOM 716 N N . ASP A 1 127 ? -10.477 10.037 -23.232 1.00 36.43 107 ASP B N 1
ATOM 717 C CA . ASP A 1 127 ? -11.733 10.462 -23.901 1.00 36.58 107 ASP B CA 1
ATOM 718 C C . ASP A 1 127 ? -11.651 11.974 -24.141 1.00 38.69 107 ASP B C 1
ATOM 719 O O . ASP A 1 127 ? -12.160 12.774 -23.312 1.00 37.94 107 ASP B O 1
ATOM 724 N N . VAL A 1 128 ? -11.027 12.333 -25.263 1.00 39.25 108 VAL B N 1
ATOM 725 C CA . VAL A 1 128 ? -10.721 13.729 -25.681 1.00 35.13 108 VAL B CA 1
ATOM 726 C C . VAL A 1 128 ? -12.039 14.465 -25.888 1.00 33.75 108 VAL B C 1
ATOM 727 O O . VAL A 1 128 ? -12.094 15.668 -25.627 1.00 35.61 108 VAL B O 1
ATOM 731 N N . GLU A 1 129 ? -13.073 13.765 -26.332 1.00 37.27 109 GLU B N 1
ATOM 732 C CA . GLU A 1 129 ? -14.395 14.397 -26.572 1.00 41.31 109 GLU B CA 1
ATOM 733 C C . GLU A 1 129 ? -14.899 14.932 -25.224 1.00 42.66 109 GLU B C 1
ATOM 734 O O . GLU A 1 129 ? -15.272 16.117 -25.158 1.00 45.73 109 GLU B O 1
ATOM 740 N N . ALA A 1 130 ? -14.846 14.112 -24.172 1.00 42.16 110 ALA B N 1
ATOM 741 C CA . ALA A 1 130 ? -15.268 14.484 -22.802 1.00 39.86 110 ALA B CA 1
ATOM 742 C C . ALA A 1 130 ? -14.388 15.629 -22.279 1.00 38.38 110 ALA B C 1
ATOM 743 O O . ALA A 1 130 ? -14.931 16.529 -21.611 1.00 35.71 110 ALA B O 1
ATOM 745 N N . ALA A 1 131 ? -13.084 15.587 -22.576 1.00 36.73 111 ALA B N 1
ATOM 746 C CA . ALA A 1 131 ? -12.093 16.620 -22.206 1.00 36.04 111 ALA B CA 1
ATOM 747 C C . ALA A 1 131 ? -12.470 17.949 -22.878 1.00 37.27 111 ALA B C 1
ATOM 748 O O . ALA A 1 131 ? -12.396 18.997 -22.209 1.00 38.92 111 ALA B O 1
ATOM 750 N N . ALA A 1 132 ? -12.899 17.910 -24.141 1.00 37.04 112 ALA B N 1
ATOM 751 C CA . ALA A 1 132 ? -13.389 19.095 -24.875 1.00 38.88 112 ALA B CA 1
ATOM 752 C C . ALA A 1 132 ? -14.690 19.604 -24.250 1.00 41.43 112 ALA B C 1
ATOM 753 O O . ALA A 1 132 ? -14.832 20.839 -24.170 1.00 47.09 112 ALA B O 1
ATOM 755 N N . ARG A 1 133 ? -15.606 18.715 -23.838 1.00 43.03 113 ARG B N 1
ATOM 756 C CA . ARG A 1 133 ? -16.917 19.122 -23.243 1.00 44.86 113 ARG B CA 1
ATOM 757 C C . ARG A 1 133 ? -16.634 19.880 -21.953 1.00 40.35 113 ARG B C 1
ATOM 758 O O . ARG A 1 133 ? -17.216 20.944 -21.773 1.00 41.34 113 ARG B O 1
ATOM 766 N N . LEU A 1 134 ? -15.704 19.382 -21.146 1.00 38.38 114 LEU B N 1
ATOM 767 C CA . LEU A 1 134 ? -15.254 20.077 -19.914 1.00 39.51 114 LEU B CA 1
ATOM 768 C C . LEU A 1 134 ? -14.691 21.460 -20.269 1.00 38.92 114 LEU B C 1
ATOM 769 O O . LEU A 1 134 ? -15.160 22.461 -19.667 1.00 35.36 114 LEU B O 1
ATOM 774 N N . ARG A 1 135 ? -13.740 21.517 -21.214 1.00 39.16 115 ARG B N 1
ATOM 775 C CA . ARG A 1 135 ? -13.082 22.779 -21.663 1.00 40.11 115 ARG B CA 1
ATOM 776 C C . ARG A 1 135 ? -14.145 23.820 -22.060 1.00 39.28 115 ARG B C 1
ATOM 777 O O . ARG A 1 135 ? -13.958 24.996 -21.726 1.00 38.22 115 ARG B O 1
ATOM 785 N N . ALA A 1 136 ? -15.207 23.420 -22.764 1.00 35.95 116 ALA B N 1
ATOM 786 C CA . ALA A 1 136 ? -16.304 24.324 -23.157 1.00 36.27 116 ALA B CA 1
ATOM 787 C C . ALA A 1 136 ? -17.044 24.820 -21.914 1.00 39.73 116 ALA B C 1
ATOM 788 O O . ALA A 1 136 ? -17.340 26.037 -21.883 1.00 37.48 116 ALA B O 1
ATOM 790 N N . THR A 1 137 ? -17.322 23.939 -20.936 1.00 40.41 117 THR B N 1
ATOM 791 C CA . THR A 1 137 ? -18.028 24.301 -19.671 1.00 43.82 117 THR B CA 1
ATOM 792 C C . THR A 1 137 ? -17.148 25.191 -18.793 1.00 43.18 117 THR B C 1
ATOM 793 O O . THR A 1 137 ? -17.591 26.285 -18.405 1.00 40.61 117 THR B O 1
ATOM 797 N N . VAL A 1 138 ? -15.950 24.705 -18.487 1.00 43.11 118 VAL B N 1
ATOM 798 C CA . VAL A 1 138 ? -15.042 25.283 -17.457 1.00 40.66 118 VAL B CA 1
ATOM 799 C C . VAL A 1 138 ? -14.379 26.552 -17.997 1.00 37.97 118 VAL B C 1
ATOM 800 O O . VAL A 1 138 ? -14.231 27.485 -17.231 1.00 39.69 118 VAL B O 1
ATOM 804 N N . GLY A 1 139 ? -13.956 26.551 -19.261 1.00 38.67 119 GLY B N 1
ATOM 805 C CA . GLY A 1 139 ? -12.988 27.514 -19.816 1.00 36.88 119 GLY B CA 1
ATOM 806 C C . GLY A 1 139 ? -11.577 26.953 -19.773 1.00 36.96 119 GLY B C 1
ATOM 807 O O . GLY A 1 139 ? -11.393 25.853 -19.236 1.00 36.14 119 GLY B O 1
ATOM 808 N N . GLU A 1 140 ? -10.609 27.660 -20.357 1.00 40.49 120 GLU B N 1
ATOM 809 C CA . GLU A 1 140 ? -9.175 27.277 -20.270 1.00 41.47 120 GLU B CA 1
ATOM 810 C C . GLU A 1 140 ? -8.862 27.136 -18.790 1.00 40.44 120 GLU B C 1
ATOM 811 O O . GLU A 1 140 ? -9.402 27.958 -18.006 1.00 40.26 120 GLU B O 1
ATOM 817 N N . ALA A 1 141 ? -8.054 26.135 -18.442 1.00 39.09 121 ALA B N 1
ATOM 818 C CA . ALA A 1 141 ? -7.760 25.734 -17.051 1.00 37.23 121 ALA B CA 1
ATOM 819 C C . ALA A 1 141 ? -6.275 25.385 -16.885 1.00 36.88 121 ALA B C 1
ATOM 820 O O . ALA A 1 141 ? -5.575 25.192 -17.897 1.00 32.05 121 ALA B O 1
ATOM 822 N N . ASN A 1 142 ? -5.813 25.349 -15.632 1.00 38.34 122 ASN B N 1
ATOM 823 C CA . ASN A 1 142 ? -4.582 24.618 -15.232 1.00 37.89 122 ASN B CA 1
ATOM 824 C C . ASN A 1 142 ? -4.996 23.196 -14.883 1.00 36.39 122 ASN B C 1
ATOM 825 O O . ASN A 1 142 ? -6.167 22.990 -14.489 1.00 35.08 122 ASN B O 1
ATOM 830 N N . VAL A 1 143 ? -4.079 22.246 -15.023 1.00 37.57 123 VAL B N 1
ATOM 831 C CA . VAL A 1 143 ? -4.366 20.833 -14.653 1.00 36.54 123 VAL B CA 1
ATOM 832 C C . VAL A 1 143 ? -3.248 20.338 -13.742 1.00 33.54 123 VAL B C 1
ATOM 833 O O . VAL A 1 143 ? -2.060 20.485 -14.083 1.00 28.73 123 VAL B O 1
ATOM 837 N N . HIS A 1 144 ? -3.660 19.791 -12.608 1.00 33.21 124 HIS B N 1
ATOM 838 C CA . HIS A 1 144 ? -2.792 19.037 -11.676 1.00 35.21 124 HIS B CA 1
ATOM 839 C C . HIS A 1 144 ? -3.003 17.539 -11.920 1.00 32.72 124 HIS B C 1
ATOM 840 O O . HIS A 1 144 ? -4.163 17.079 -11.889 1.00 33.31 124 HIS B O 1
ATOM 847 N N . LEU A 1 145 ? -1.924 16.829 -12.209 1.00 32.71 125 LEU B N 1
ATOM 848 C CA . LEU A 1 145 ? -1.910 15.358 -12.370 1.00 37.10 125 LEU B CA 1
ATOM 849 C C . LEU A 1 145 ? -1.084 14.766 -11.252 1.00 40.11 125 LEU B C 1
ATOM 850 O O . LEU A 1 145 ? 0.133 15.042 -11.255 1.00 40.29 125 LEU B O 1
ATOM 855 N N . ARG A 1 146 ? -1.666 13.908 -10.423 1.00 42.21 126 ARG B N 1
ATOM 856 C CA . ARG A 1 146 ? -0.834 13.094 -9.513 1.00 41.87 126 ARG B CA 1
ATOM 857 C C . ARG A 1 146 ? -1.016 11.618 -9.857 1.00 37.32 126 ARG B C 1
ATOM 858 O O . ARG A 1 146 ? -2.117 11.090 -9.645 1.00 29.61 126 ARG B O 1
ATOM 866 N N . GLY A 1 147 ? 0.058 11.016 -10.376 1.00 39.91 127 GLY B N 1
ATOM 867 C CA . GLY A 1 147 ? 0.223 9.565 -10.583 1.00 40.72 127 GLY B CA 1
ATOM 868 C C . GLY A 1 147 ? -0.471 9.062 -11.842 1.00 39.90 127 GLY B C 1
ATOM 869 O O . GLY A 1 147 ? -0.357 7.862 -12.146 1.00 42.90 127 GLY B O 1
ATOM 870 N N . VAL A 1 148 ? -1.132 9.940 -12.590 1.00 37.59 128 VAL B N 1
ATOM 871 C CA . VAL A 1 148 ? -2.168 9.506 -13.566 1.00 36.91 128 VAL B CA 1
ATOM 872 C C . VAL A 1 148 ? -1.475 8.842 -14.758 1.00 35.12 128 VAL B C 1
ATOM 873 O O . VAL A 1 148 ? -2.005 7.833 -15.246 1.00 34.55 128 VAL B O 1
ATOM 877 N N . LEU A 1 149 ? -0.311 9.341 -15.173 1.00 35.40 129 LEU B N 1
ATOM 878 C CA . LEU A 1 149 ? 0.394 8.820 -16.377 1.00 35.12 129 LEU B CA 1
ATOM 879 C C . LEU A 1 149 ? 0.853 7.377 -16.132 1.00 34.43 129 LEU B C 1
ATOM 880 O O . LEU A 1 149 ? 0.673 6.571 -17.051 1.00 33.49 129 LEU B O 1
ATOM 885 N N . HIS A 1 150 ? 1.389 7.045 -14.952 1.00 35.13 130 HIS B N 1
ATOM 886 C CA . HIS A 1 150 ? 1.816 5.657 -14.623 1.00 36.67 130 HIS B CA 1
ATOM 887 C C . HIS A 1 150 ? 0.619 4.801 -14.243 1.00 38.42 130 HIS B C 1
ATOM 888 O O . HIS A 1 150 ? 0.787 3.573 -14.163 1.00 40.65 130 HIS B O 1
ATOM 895 N N . ALA A 1 151 ? -0.516 5.432 -13.953 1.00 41.48 131 ALA B N 1
ATOM 896 C CA . ALA A 1 151 ? -1.775 4.736 -13.616 1.00 42.43 131 ALA B CA 1
ATOM 897 C C . ALA A 1 151 ? -2.396 4.162 -14.887 1.00 41.28 131 ALA B C 1
ATOM 898 O O . ALA A 1 151 ? -3.289 3.330 -14.764 1.00 43.13 131 ALA B O 1
ATOM 900 N N . MET A 1 152 ? -1.944 4.605 -16.057 1.00 42.53 132 MET B N 1
ATOM 901 C CA . MET A 1 152 ? -2.517 4.180 -17.355 1.00 44.27 132 MET B CA 1
ATOM 902 C C . MET A 1 152 ? -1.420 3.578 -18.237 1.00 45.02 132 MET B C 1
ATOM 903 O O . MET A 1 152 ? -0.248 3.532 -17.778 1.00 44.57 132 MET B O 1
ATOM 908 N N . ASP A 1 153 ? -1.827 3.069 -19.408 1.00 45.72 133 ASP B N 1
ATOM 909 C CA . ASP A 1 153 ? -0.991 2.329 -20.390 1.00 48.00 133 ASP B CA 1
ATOM 910 C C . ASP A 1 153 ? -0.260 3.344 -21.266 1.00 48.00 133 ASP B C 1
ATOM 911 O O . ASP A 1 153 ? -0.892 4.222 -21.849 1.00 48.24 133 ASP B O 1
ATOM 916 N N . PRO A 1 154 ? 1.080 3.239 -21.433 1.00 48.09 134 PRO B N 1
ATOM 917 C CA . PRO A 1 154 ? 1.818 4.131 -22.335 1.00 46.00 134 PRO B CA 1
ATOM 918 C C . PRO A 1 154 ? 1.118 4.392 -23.678 1.00 44.33 134 PRO B C 1
ATOM 919 O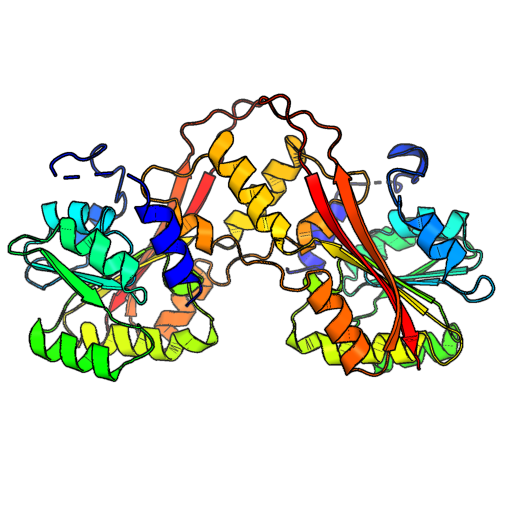 O . PRO A 1 154 ? 1.266 5.453 -24.232 1.00 46.22 134 PRO B O 1
ATOM 923 N N . ALA A 1 155 ? 0.354 3.416 -24.158 1.00 45.46 135 ALA B N 1
ATOM 924 C CA . ALA A 1 155 ? -0.464 3.507 -25.389 1.00 47.37 135 ALA B CA 1
ATOM 925 C C . ALA A 1 155 ? -1.511 4.626 -25.265 1.00 46.60 135 ALA B C 1
ATOM 926 O O . ALA A 1 155 ? -1.918 5.173 -26.305 1.00 48.52 135 ALA B O 1
ATOM 928 N N . ASP A 1 156 ? -1.964 4.957 -24.055 1.00 43.25 136 ASP B N 1
ATOM 929 C CA . ASP A 1 156 ? -3.042 5.962 -23.875 1.00 43.85 136 ASP B CA 1
ATOM 930 C C . ASP A 1 156 ? -2.441 7.347 -23.624 1.00 41.77 136 ASP B C 1
ATOM 931 O O . ASP A 1 156 ? -3.234 8.298 -23.579 1.00 41.92 136 ASP B O 1
ATOM 936 N N . TRP A 1 157 ? -1.107 7.463 -23.579 1.00 38.86 137 TRP B N 1
ATOM 937 C CA . TRP A 1 157 ? -0.388 8.726 -23.272 1.00 39.70 137 TRP B CA 1
ATOM 938 C C . TRP A 1 157 ? -0.634 9.793 -24.332 1.00 42.02 137 TRP B C 1
ATOM 939 O O . TRP A 1 157 ? -0.946 10.935 -23.997 1.00 43.76 137 TRP B O 1
ATOM 950 N N . PRO A 1 158 ? -0.471 9.502 -25.639 1.00 44.38 138 PRO B N 1
ATOM 951 C CA . PRO A 1 158 ? -0.788 10.504 -26.655 1.00 43.20 138 PRO B CA 1
ATOM 952 C C . PRO A 1 158 ? -2.201 11.096 -26.457 1.00 41.82 138 PRO B C 1
ATOM 953 O O . PRO A 1 158 ? -2.350 12.314 -26.568 1.00 44.51 138 PRO B O 1
ATOM 957 N N . ALA A 1 159 ? -3.197 10.261 -26.136 1.00 37.42 139 ALA B N 1
ATOM 958 C CA . ALA A 1 159 ? -4.604 10.692 -25.950 1.00 36.64 139 ALA B CA 1
ATOM 959 C C . ALA A 1 159 ? -4.709 11.599 -24.715 1.00 37.07 139 ALA B C 1
ATOM 960 O O . ALA A 1 159 ? -5.425 12.636 -24.757 1.00 37.86 139 ALA B O 1
ATOM 962 N N . ALA A 1 160 ? -4.029 11.207 -23.640 1.00 34.27 140 ALA B N 1
ATOM 963 C CA . ALA A 1 160 ? -3.998 11.942 -22.361 1.00 33.95 140 ALA B CA 1
ATOM 964 C C . ALA A 1 160 ? -3.389 13.336 -22.597 1.00 33.64 140 ALA B C 1
ATOM 965 O O . ALA A 1 160 ? -4.002 14.332 -22.169 1.00 29.44 140 ALA B O 1
ATOM 967 N N . LEU A 1 161 ? -2.249 13.410 -23.291 1.00 33.26 141 LEU B N 1
ATOM 968 C CA . LEU A 1 161 ? -1.576 14.700 -23.576 1.00 34.72 141 LEU B CA 1
ATOM 969 C C . LEU A 1 161 ? -2.502 15.551 -24.443 1.00 36.39 141 LEU B C 1
ATOM 970 O O . LEU A 1 161 ? -2.520 16.777 -24.260 1.00 39.84 141 LEU B O 1
ATOM 975 N N . THR A 1 162 ? -3.278 14.933 -25.328 1.00 35.55 142 THR B N 1
ATOM 976 C CA . THR A 1 162 ? -4.274 15.664 -26.156 1.00 35.84 142 THR B CA 1
ATOM 977 C C . THR A 1 162 ? -5.375 16.211 -25.236 1.00 34.98 142 THR B C 1
ATOM 978 O O . THR A 1 162 ? -5.745 17.398 -25.384 1.00 34.09 142 THR B O 1
ATOM 982 N N . THR A 1 163 ? -5.880 15.388 -24.313 1.00 34.79 143 THR B N 1
ATOM 983 C CA . THR A 1 163 ? -6.876 15.824 -23.302 1.00 33.21 143 THR B CA 1
ATOM 984 C C . THR A 1 163 ? -6.322 17.050 -22.559 1.00 34.12 143 THR B C 1
ATOM 985 O O . THR A 1 163 ? -7.088 18.035 -22.374 1.00 32.20 143 THR B O 1
ATOM 989 N N . LEU A 1 164 ? -5.028 17.007 -22.211 1.00 32.14 144 LEU B N 1
ATOM 990 C CA . LEU A 1 164 ? -4.312 18.070 -21.454 1.00 32.13 144 LEU B CA 1
ATOM 991 C C . LEU A 1 164 ? -4.199 19.348 -22.294 1.00 29.86 144 LEU B C 1
ATOM 992 O O . LEU A 1 164 ? -4.383 20.440 -21.751 1.00 28.38 144 LEU B O 1
ATOM 997 N N . ALA A 1 165 ? -3.892 19.218 -23.574 1.00 28.60 145 ALA B N 1
ATOM 998 C CA . ALA A 1 165 ? -3.785 20.367 -24.487 1.00 27.38 145 ALA B CA 1
ATOM 999 C C . ALA A 1 165 ? -5.153 21.033 -24.604 1.00 27.77 145 ALA B C 1
ATOM 1000 O O . ALA A 1 165 ? -5.169 22.277 -24.763 1.00 25.41 145 ALA B O 1
ATOM 1002 N N . THR A 1 166 ? -6.231 20.236 -24.532 1.00 27.88 146 THR B N 1
ATOM 1003 C CA . THR A 1 166 ? -7.641 20.679 -24.740 1.00 30.23 146 THR B CA 1
ATOM 1004 C C . THR A 1 166 ? -8.144 21.468 -23.520 1.00 32.20 146 THR B C 1
ATOM 1005 O O . THR A 1 166 ? -8.889 22.462 -23.712 1.00 34.00 146 THR B O 1
ATOM 1009 N N . LEU A 1 167 ? -7.790 21.026 -22.311 1.00 30.46 147 LEU B N 1
ATOM 1010 C CA . LEU A 1 167 ? -8.212 21.690 -21.055 1.00 29.62 147 LE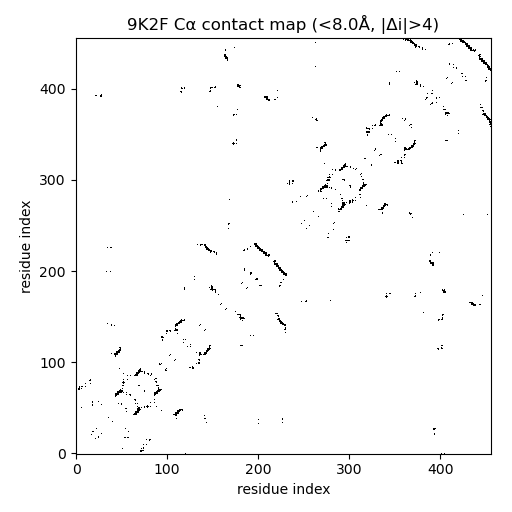U B CA 1
ATOM 1011 C C . LEU A 1 167 ? -7.424 22.985 -20.848 1.00 29.12 147 LEU B C 1
ATOM 1012 O O . LEU A 1 167 ? -8.071 23.977 -20.453 1.00 29.43 147 LEU B O 1
ATOM 1017 N N . THR A 1 168 ? -6.105 22.971 -21.103 1.00 28.15 148 THR B N 1
ATOM 1018 C CA . THR A 1 168 ? -5.173 24.101 -20.830 1.00 28.86 148 THR B CA 1
ATOM 1019 C C . THR A 1 168 ? -5.400 25.244 -21.832 1.00 35.49 148 THR B C 1
ATOM 1020 O O . THR A 1 168 ? -5.252 26.419 -21.442 1.00 38.78 148 THR B O 1
ATOM 1024 N N . GLY A 1 169 ? -5.727 24.918 -23.085 1.00 40.52 149 GLY B N 1
ATOM 1025 C CA . GLY A 1 169 ? -5.764 25.882 -24.194 1.00 38.76 149 GLY B CA 1
ATOM 1026 C C . GLY A 1 169 ? -4.465 26.656 -24.270 1.00 41.38 149 GLY B C 1
ATOM 1027 O O . GLY A 1 169 ? -3.387 26.029 -24.190 1.00 37.26 149 GLY B O 1
ATOM 1028 N N . ARG A 1 170 ? -4.583 27.978 -24.395 1.00 48.00 150 ARG B N 1
ATOM 1029 C CA . ARG A 1 170 ? -3.459 28.923 -24.599 1.00 56.10 150 ARG B CA 1
ATOM 1030 C C . ARG A 1 170 ? -2.869 29.294 -23.240 1.00 56.75 150 ARG B C 1
ATOM 1031 O O . ARG A 1 170 ? -1.641 29.166 -23.094 1.00 56.25 150 ARG B O 1
ATOM 1039 N N . ARG A 1 171 ? -3.715 29.753 -22.306 1.00 57.18 151 ARG B N 1
ATOM 1040 C CA . ARG A 1 171 ? -3.292 30.372 -21.018 1.00 55.21 151 ARG B CA 1
ATOM 1041 C C . ARG A 1 171 ? -2.907 29.279 -20.002 1.00 51.68 151 ARG B C 1
ATOM 1042 O O . ARG A 1 171 ? -2.113 29.588 -19.098 1.00 56.36 151 ARG B O 1
ATOM 1044 N N . GLY A 1 172 ? -3.413 28.049 -20.152 1.00 45.78 152 GLY B N 1
ATOM 1045 C CA . GLY A 1 172 ? -3.373 27.013 -19.099 1.00 43.23 152 GLY B CA 1
ATOM 1046 C C . GLY A 1 172 ? -2.031 26.317 -19.006 1.00 40.44 152 GLY B C 1
ATOM 1047 O O . GLY A 1 172 ? -1.256 26.381 -19.976 1.00 42.73 152 GLY B O 1
ATOM 1048 N N . ARG A 1 173 ? -1.767 25.659 -17.874 1.00 41.47 153 ARG B N 1
ATOM 1049 C CA . ARG A 1 173 ? -0.510 24.900 -17.641 1.00 40.64 153 ARG B CA 1
ATOM 1050 C C . ARG A 1 173 ? -0.816 23.616 -16.872 1.00 36.22 153 ARG B C 1
ATOM 1051 O O . ARG A 1 173 ? -1.909 23.484 -16.307 1.00 31.85 153 ARG B O 1
ATOM 1059 N N . VAL A 1 174 ? 0.114 22.671 -16.912 1.00 37.71 154 VAL B N 1
ATOM 1060 C CA . VAL A 1 174 ? -0.035 21.377 -16.190 1.00 39.36 154 VAL B CA 1
ATOM 1061 C C . VAL A 1 174 ? 1.085 21.281 -15.164 1.00 37.38 154 VAL B C 1
ATOM 1062 O O . VAL A 1 174 ? 2.235 21.623 -15.473 1.00 38.41 154 VAL B O 1
ATOM 1066 N N . PHE A 1 175 ? 0.701 20.884 -13.964 1.00 34.14 155 PHE B N 1
ATOM 1067 C CA . PHE A 1 175 ? 1.596 20.307 -12.952 1.00 31.86 155 PHE B CA 1
ATOM 1068 C C . PHE A 1 175 ? 1.351 18.804 -12.974 1.00 29.01 155 PHE B C 1
ATOM 1069 O O . PHE A 1 175 ? 0.230 18.358 -12.685 1.00 28.41 155 PHE B O 1
ATOM 1077 N N . ASP A 1 176 ? 2.368 18.052 -13.350 1.00 27.72 156 ASP B N 1
ATOM 1078 C CA . ASP A 1 176 ? 2.299 16.576 -13.352 1.00 27.87 156 ASP B CA 1
ATOM 1079 C C . ASP A 1 176 ? 3.405 16.078 -12.426 1.00 29.03 156 ASP B C 1
ATOM 1080 O O . ASP A 1 176 ? 4.582 16.484 -12.622 1.00 28.42 156 ASP B O 1
ATOM 1085 N N . ILE A 1 177 ? 3.022 15.243 -11.461 1.00 28.24 157 ILE B N 1
ATOM 1086 C CA . ILE A 1 177 ? 3.955 14.565 -10.523 1.00 28.08 157 ILE B CA 1
ATOM 1087 C C . ILE A 1 177 ? 3.715 13.054 -10.600 1.00 29.16 157 ILE B C 1
ATOM 1088 O O . ILE A 1 177 ? 2.543 12.591 -10.594 1.00 26.44 157 ILE B O 1
ATOM 1093 N N . GLU A 1 178 ? 4.806 12.312 -10.726 1.00 31.69 158 GLU B N 1
ATOM 1094 C CA . GLU A 1 178 ? 4.770 10.851 -10.966 1.00 35.48 158 GLU B CA 1
ATOM 1095 C C . GLU A 1 178 ? 5.824 10.186 -10.087 1.00 35.12 158 GLU B C 1
ATOM 1096 O O . GLU A 1 178 ? 6.953 10.710 -10.050 1.00 35.80 158 GLU B O 1
ATOM 1102 N N . ILE A 1 179 ? 5.474 9.052 -9.479 1.00 36.25 159 ILE B N 1
ATOM 1103 C CA . ILE A 1 179 ? 6.416 8.153 -8.750 1.00 38.76 159 ILE B CA 1
ATOM 1104 C C . ILE A 1 179 ? 7.491 7.664 -9.724 1.00 39.33 159 ILE B C 1
ATOM 1105 O O . ILE A 1 179 ? 7.127 7.087 -10.743 1.00 40.37 159 ILE B O 1
ATOM 1110 N N . THR A 1 180 ? 8.764 7.897 -9.394 1.00 43.45 160 THR B N 1
ATOM 1111 C CA . THR A 1 180 ? 9.979 7.609 -10.215 1.00 45.81 160 THR B CA 1
ATOM 1112 C C . THR A 1 180 ? 10.087 6.112 -10.480 1.00 44.14 160 THR B C 1
ATOM 1113 O O . THR A 1 180 ? 9.530 5.304 -9.747 1.00 40.85 160 THR B O 1
ATOM 1117 N N . PRO A 1 181 ? 10.782 5.692 -11.556 1.00 46.67 161 PRO B N 1
ATOM 1118 C CA . PRO A 1 181 ? 11.133 4.285 -11.742 1.00 47.32 161 PRO B CA 1
ATOM 1119 C C . PRO A 1 181 ? 11.927 3.647 -10.599 1.00 46.82 161 PRO B C 1
ATOM 1120 O O . PRO A 1 181 ? 11.943 2.449 -10.531 1.00 49.30 161 PRO B O 1
ATOM 1124 N N . ALA A 1 182 ? 12.565 4.445 -9.746 1.00 52.20 162 ALA B N 1
ATOM 1125 C CA . ALA A 1 182 ? 13.462 3.944 -8.677 1.00 53.81 162 ALA B CA 1
ATOM 1126 C C . ALA A 1 182 ? 12.659 3.581 -7.420 1.00 52.51 162 ALA B C 1
ATOM 1127 O O . ALA A 1 182 ? 13.288 3.174 -6.427 1.00 59.68 162 ALA B O 1
ATOM 1129 N N . PHE A 1 183 ? 11.332 3.733 -7.451 1.00 45.71 163 PHE B N 1
ATOM 1130 C CA . PHE A 1 183 ? 10.398 3.175 -6.440 1.00 43.95 163 PHE B CA 1
ATOM 1131 C C . PHE A 1 183 ? 10.577 1.651 -6.343 1.00 47.05 163 PHE B C 1
ATOM 1132 O O . PHE A 1 183 ? 10.691 1.118 -5.229 1.00 46.68 163 PHE B O 1
ATOM 1140 N N . SER A 1 184 ? 10.580 0.962 -7.486 1.00 47.02 164 SER B N 1
ATOM 1141 C CA . SER A 1 184 ? 10.781 -0.503 -7.561 1.00 50.22 164 SER B CA 1
ATOM 1142 C C . SER A 1 184 ? 12.065 -0.846 -6.803 1.00 47.96 164 SER B C 1
ATOM 1143 O O . SER A 1 184 ? 12.022 -1.750 -5.953 1.00 48.36 164 SER B O 1
ATOM 1146 N N . ASP A 1 185 ? 13.139 -0.093 -7.056 1.00 48.79 165 ASP B N 1
ATOM 1147 C CA . ASP A 1 185 ? 14.459 -0.249 -6.381 1.00 48.70 165 ASP B CA 1
ATOM 1148 C C . ASP A 1 185 ? 14.303 -0.095 -4.861 1.00 43.97 165 ASP B C 1
ATOM 1149 O O . ASP A 1 185 ? 14.876 -0.916 -4.136 1.00 40.38 165 ASP B O 1
ATOM 1154 N N . ALA A 1 186 ? 13.551 0.909 -4.402 1.00 42.47 166 ALA B N 1
ATOM 1155 C CA . ALA A 1 186 ? 13.282 1.160 -2.966 1.00 43.79 166 ALA B CA 1
ATOM 1156 C C . ALA A 1 186 ? 12.541 -0.040 -2.362 1.00 46.40 166 ALA B C 1
ATOM 1157 O O . ALA A 1 186 ? 12.939 -0.473 -1.257 1.00 51.49 166 ALA B O 1
ATOM 1159 N N . VAL A 1 187 ? 11.504 -0.538 -3.050 1.00 42.71 167 VAL B N 1
ATOM 1160 C CA . VAL A 1 187 ? 10.690 -1.711 -2.620 1.00 41.12 167 VAL B CA 1
ATOM 1161 C C . VAL A 1 187 ? 11.616 -2.926 -2.499 1.00 41.57 167 VAL B C 1
ATOM 1162 O O . VAL A 1 187 ? 11.519 -3.619 -1.477 1.00 39.57 167 VAL B O 1
ATOM 1166 N N . GLU A 1 188 ? 12.455 -3.178 -3.511 1.00 43.53 168 GLU B N 1
ATOM 1167 C CA . GLU A 1 188 ? 13.441 -4.297 -3.540 1.00 48.37 168 GLU B CA 1
ATOM 1168 C C . GLU A 1 188 ? 14.341 -4.221 -2.296 1.00 48.85 168 GLU B C 1
ATOM 1169 O O . GLU A 1 188 ? 14.509 -5.242 -1.603 1.00 50.78 168 GLU B O 1
ATOM 1175 N N . GLU A 1 189 ? 14.878 -3.038 -2.010 1.00 49.98 169 GLU B N 1
ATOM 1176 C CA . GLU A 1 189 ? 15.753 -2.787 -0.840 1.00 51.56 169 GLU B CA 1
ATOM 1177 C C . GLU A 1 189 ? 14.988 -3.171 0.434 1.00 48.31 169 GLU B C 1
ATOM 1178 O O . GLU A 1 189 ? 15.506 -3.977 1.238 1.00 49.11 169 GLU B O 1
ATOM 1184 N N . MET A 1 190 ? 13.780 -2.640 0.586 1.00 45.60 170 MET B N 1
ATOM 1185 C CA . MET A 1 190 ? 12.888 -2.941 1.729 1.00 46.56 170 MET B CA 1
ATOM 1186 C C . MET A 1 190 ? 12.707 -4.461 1.854 1.00 50.55 170 MET B C 1
ATOM 1187 O O . MET A 1 190 ? 12.977 -5.011 2.943 1.00 52.42 170 MET B O 1
ATOM 1192 N N . LEU A 1 191 ? 12.260 -5.120 0.785 1.00 50.97 171 LEU B N 1
ATOM 1193 C CA . LEU A 1 191 ? 11.909 -6.567 0.808 1.00 47.72 171 LEU B CA 1
ATOM 1194 C C . LEU A 1 191 ? 13.138 -7.373 1.246 1.00 46.51 171 LEU B C 1
ATOM 1195 O O . LEU A 1 191 ? 12.992 -8.215 2.153 1.00 42.33 171 LEU B O 1
ATOM 1200 N N . GLY A 1 192 ? 14.299 -7.111 0.638 1.00 48.88 172 GLY B N 1
ATOM 1201 C CA . GLY A 1 192 ? 15.561 -7.827 0.926 1.00 50.52 172 GLY B CA 1
ATOM 1202 C C . GLY A 1 192 ? 15.913 -7.781 2.407 1.00 50.36 172 GLY B C 1
ATOM 1203 O O . GLY A 1 192 ? 16.453 -8.783 2.920 1.00 47.48 172 GLY B O 1
ATOM 1204 N N . LYS A 1 193 ? 15.580 -6.671 3.077 1.00 50.04 173 LYS B N 1
ATOM 1205 C CA . LYS A 1 193 ? 15.976 -6.383 4.482 1.00 51.00 173 LYS B CA 1
ATOM 1206 C C . LYS A 1 193 ? 14.970 -6.958 5.492 1.00 48.40 173 LYS B C 1
ATOM 1207 O O . LYS A 1 193 ? 15.448 -7.477 6.516 1.00 48.06 173 LYS B O 1
ATOM 1213 N N . PHE A 1 194 ? 13.653 -6.859 5.250 1.00 46.69 174 PHE B N 1
ATOM 1214 C CA . PHE A 1 194 ? 12.595 -7.216 6.241 1.00 49.40 174 PHE B CA 1
ATOM 1215 C C . PHE A 1 194 ? 11.582 -8.259 5.729 1.00 46.52 174 PHE B C 1
ATOM 1216 O O . PHE A 1 194 ? 10.755 -8.717 6.547 1.00 43.78 174 PHE B O 1
ATOM 1224 N N . ALA A 1 195 ? 11.607 -8.619 4.445 1.00 44.56 175 ALA B N 1
ATOM 1225 C CA . ALA A 1 195 ? 10.638 -9.556 3.829 1.00 44.04 175 ALA B CA 1
ATOM 1226 C C . ALA A 1 195 ? 11.355 -10.328 2.726 1.00 41.20 175 ALA B C 1
ATOM 1227 O O . ALA A 1 195 ? 10.905 -10.317 1.578 1.00 40.16 175 ALA B O 1
ATOM 1229 N N . ALA A 1 196 ? 12.482 -10.932 3.076 1.00 43.55 176 ALA B N 1
ATOM 1230 C CA . ALA A 1 196 ? 13.414 -11.549 2.110 1.00 46.11 176 ALA B CA 1
ATOM 1231 C C . ALA A 1 196 ? 12.683 -12.679 1.408 1.00 44.01 176 ALA B C 1
ATOM 1232 O O . ALA A 1 196 ? 11.926 -13.416 2.028 1.00 42.46 176 ALA B O 1
ATOM 1234 N N . PRO A 1 197 ? 12.892 -12.847 0.091 1.00 47.34 177 PRO B N 1
ATOM 1235 C CA . PRO A 1 197 ? 12.279 -13.957 -0.630 1.00 47.49 177 PRO B CA 1
ATOM 1236 C C . PRO A 1 197 ? 12.841 -15.300 -0.152 1.00 48.49 177 PRO B C 1
ATOM 1237 O O . PRO A 1 197 ? 13.960 -15.374 0.349 1.00 45.40 177 PRO B O 1
ATOM 1241 N N . PRO A 1 198 ? 12.087 -16.415 -0.296 1.00 50.35 178 PRO B N 1
ATOM 1242 C CA . PRO A 1 198 ? 12.636 -17.749 -0.069 1.00 51.07 178 PRO B CA 1
ATOM 1243 C C . PRO A 1 198 ? 13.955 -17.951 -0.811 1.00 53.74 178 PRO B C 1
ATOM 1244 O O . PRO A 1 198 ? 14.076 -17.558 -1.967 1.00 53.99 178 PRO B O 1
ATOM 1248 N N . PRO A 1 199 ? 14.973 -18.585 -0.188 1.00 54.65 179 PRO B N 1
ATOM 1249 C CA . PRO A 1 199 ? 16.209 -18.937 -0.882 1.00 51.66 179 PRO B CA 1
ATOM 1250 C C . PRO A 1 199 ? 15.930 -19.573 -2.253 1.00 48.32 179 PRO B C 1
ATOM 1251 O O . PRO A 1 199 ? 15.301 -20.617 -2.316 1.00 39.59 179 PRO B O 1
ATOM 1255 N N . GLY A 1 200 ? 16.385 -18.905 -3.315 1.00 51.53 180 GLY B N 1
ATOM 1256 C CA . GLY A 1 200 ? 16.186 -19.332 -4.714 1.00 53.04 180 GLY B CA 1
ATOM 1257 C C . GLY A 1 200 ? 15.313 -18.375 -5.513 1.00 53.34 180 GLY B C 1
ATOM 1258 O O . GLY A 1 200 ? 15.358 -18.449 -6.751 1.00 51.20 180 GLY B O 1
ATOM 1259 N N . MET A 1 201 ? 14.535 -17.505 -4.862 1.00 56.59 181 MET B N 1
ATOM 1260 C CA . MET A 1 201 ? 13.388 -16.810 -5.514 1.00 55.59 181 MET B CA 1
ATOM 1261 C C . MET A 1 201 ? 13.692 -15.327 -5.787 1.00 53.97 181 MET B C 1
ATOM 1262 O O . MET A 1 201 ? 12.765 -14.617 -6.231 1.00 56.03 181 MET B O 1
ATOM 1267 N N . ALA A 1 202 ? 14.945 -14.895 -5.607 1.00 49.23 182 ALA B N 1
ATOM 1268 C CA . ALA A 1 202 ? 15.376 -13.479 -5.682 1.00 46.32 182 ALA B CA 1
ATOM 1269 C C . ALA A 1 202 ? 15.146 -12.917 -7.087 1.00 46.38 182 ALA B C 1
ATOM 1270 O O . ALA A 1 202 ? 14.549 -11.815 -7.202 1.00 43.41 182 ALA B O 1
ATOM 1272 N N . ALA A 1 203 ? 15.642 -13.622 -8.110 1.00 44.51 183 ALA B N 1
ATOM 1273 C CA . ALA A 1 203 ? 15.504 -13.237 -9.534 1.00 44.57 183 ALA B CA 1
ATOM 1274 C C . ALA A 1 203 ? 14.031 -13.361 -9.953 1.00 45.76 183 ALA B C 1
ATOM 1275 O O . ALA A 1 203 ? 13.529 -12.463 -10.675 1.00 48.51 183 ALA B O 1
ATOM 1277 N N . VAL A 1 204 ? 13.340 -14.404 -9.491 1.00 42.32 184 VAL B N 1
ATOM 1278 C CA . VAL A 1 204 ? 11.892 -14.593 -9.783 1.00 42.28 184 VAL B CA 1
ATOM 1279 C C . VAL A 1 204 ? 11.141 -13.353 -9.291 1.00 42.54 184 VAL B C 1
ATOM 1280 O O . VAL A 1 204 ? 10.250 -12.866 -10.009 1.00 42.60 184 VAL B O 1
ATOM 1284 N N . ALA A 1 205 ? 11.476 -12.881 -8.096 1.00 41.44 185 ALA B N 1
ATOM 1285 C CA . ALA A 1 205 ? 10.770 -11.764 -7.441 1.00 43.80 185 ALA B CA 1
ATOM 1286 C C . ALA A 1 205 ? 11.172 -10.431 -8.083 1.00 45.05 185 ALA B C 1
ATOM 1287 O O . ALA A 1 205 ? 10.404 -9.479 -7.924 1.00 45.57 185 ALA B O 1
ATOM 1289 N N . ARG A 1 206 ? 12.314 -10.339 -8.774 1.00 48.78 186 ARG B N 1
ATOM 1290 C CA . ARG A 1 206 ? 12.699 -9.069 -9.448 1.00 51.69 186 ARG B CA 1
ATOM 1291 C C . ARG A 1 206 ? 11.761 -8.830 -10.634 1.00 50.64 186 ARG B C 1
ATOM 1292 O O . ARG A 1 206 ? 11.521 -7.659 -10.944 1.00 49.05 186 ARG B O 1
ATOM 1300 N N . SER A 1 207 ? 11.251 -9.900 -11.253 1.00 51.52 187 SER B N 1
ATOM 1301 C CA . SER A 1 207 ? 10.326 -9.855 -12.417 1.00 52.86 187 SER B CA 1
ATOM 1302 C C . SER A 1 207 ? 8.915 -9.442 -11.959 1.00 52.83 187 SER B C 1
ATOM 1303 O O . SER A 1 207 ? 8.140 -8.933 -12.803 1.00 53.91 187 SER B O 1
ATOM 1306 N N . GLY A 1 208 ? 8.597 -9.624 -10.672 1.00 53.31 188 GLY B N 1
ATOM 1307 C CA . GLY A 1 208 ? 7.303 -9.237 -10.073 1.00 55.42 188 GLY B CA 1
ATOM 1308 C C . GLY A 1 208 ? 7.212 -7.734 -9.923 1.00 55.93 188 GLY B C 1
ATOM 1309 O O . GLY A 1 208 ? 6.089 -7.213 -9.715 1.00 47.18 188 GLY B O 1
ATOM 1310 N N . LEU A 1 209 ? 8.382 -7.091 -10.004 1.00 65.00 189 LEU B N 1
ATOM 1311 C CA . LEU A 1 209 ? 8.616 -5.621 -9.998 1.00 74.40 189 LEU B CA 1
ATOM 1312 C C . LEU A 1 209 ? 8.458 -5.081 -11.431 1.00 68.66 189 LEU B C 1
ATOM 1313 O O . LEU A 1 209 ? 9.483 -4.884 -12.107 1.00 75.37 189 LEU B O 1
ATOM 1318 N N . ARG A 1 210 ? 7.231 -4.861 -11.898 1.00 63.70 190 ARG B N 1
ATOM 1319 C CA . ARG A 1 210 ? 6.998 -4.170 -13.196 1.00 70.60 190 ARG B CA 1
ATOM 1320 C C . ARG A 1 210 ? 7.344 -2.685 -13.039 1.00 72.77 190 ARG B C 1
ATOM 1321 O O . ARG A 1 210 ? 6.614 -1.924 -12.406 1.00 69.01 190 ARG B O 1
ATOM 1329 N N . PRO A 1 211 ? 8.454 -2.201 -13.642 1.00 76.42 191 PRO B N 1
ATOM 1330 C CA . PRO A 1 211 ? 8.997 -0.894 -13.281 1.00 72.42 191 PRO B CA 1
ATOM 1331 C C . PRO A 1 211 ? 8.225 0.230 -13.987 1.00 64.85 191 PRO B C 1
ATOM 1332 O O . PRO A 1 211 ? 7.839 0.062 -15.125 1.00 57.40 191 PRO B O 1
ATOM 1336 N N . THR A 1 212 ? 7.989 1.323 -13.265 1.00 60.52 192 THR B N 1
ATOM 1337 C CA . THR A 1 212 ? 7.505 2.624 -13.793 1.00 59.19 192 THR B CA 1
ATOM 1338 C C . THR A 1 212 ? 8.454 3.027 -14.931 1.00 54.93 192 THR B C 1
ATOM 1339 O O . THR A 1 212 ? 9.599 2.525 -14.906 1.00 60.66 192 THR B O 1
ATOM 1343 N N . GLU A 1 213 ? 8.024 3.863 -15.891 1.00 47.86 193 GLU B N 1
ATOM 1344 C CA . GLU A 1 213 ? 8.867 4.230 -17.070 1.00 46.23 193 GLU B CA 1
ATOM 1345 C C . GLU A 1 213 ? 9.114 5.745 -17.185 1.00 43.03 193 GLU B C 1
ATOM 1346 O O . GLU A 1 213 ? 9.882 6.095 -18.072 1.00 41.16 193 GLU B O 1
ATOM 1352 N N . LEU A 1 214 ? 8.570 6.623 -16.331 1.00 42.12 194 LEU B N 1
ATOM 1353 C CA . LEU A 1 214 ? 8.819 8.089 -16.473 1.00 44.40 194 LEU B CA 1
ATOM 1354 C C . LEU A 1 214 ? 9.722 8.611 -15.346 1.00 46.43 194 LEU B C 1
ATOM 1355 O O . LEU A 1 214 ? 9.191 9.157 -14.344 1.00 48.16 194 LEU B O 1
ATOM 1360 N N . ASP A 1 215 ? 11.043 8.528 -15.531 1.00 48.41 195 ASP B N 1
ATOM 1361 C CA . ASP A 1 215 ? 12.039 9.294 -14.726 1.00 48.54 195 ASP B CA 1
ATOM 1362 C C . ASP A 1 215 ? 12.017 10.756 -15.200 1.00 50.85 195 ASP B C 1
ATOM 1363 O O . ASP A 1 215 ? 11.226 11.065 -16.130 1.00 47.86 195 ASP B O 1
ATOM 1368 N N . SER A 1 216 ? 12.856 11.620 -14.614 1.00 53.82 196 SER B N 1
ATOM 1369 C CA . SER A 1 216 ? 12.867 13.090 -14.876 1.00 55.18 196 SER B CA 1
ATOM 1370 C C . SER A 1 216 ? 13.144 13.369 -16.354 1.00 53.53 196 SER B C 1
ATOM 1371 O O . SER A 1 216 ? 12.419 14.144 -16.974 1.00 50.65 196 SER B O 1
ATOM 1374 N N . PRO A 1 217 ? 14.176 12.745 -16.970 1.00 53.13 197 PRO B N 1
ATOM 1375 C CA . PRO A 1 217 ? 14.441 12.926 -18.401 1.00 54.01 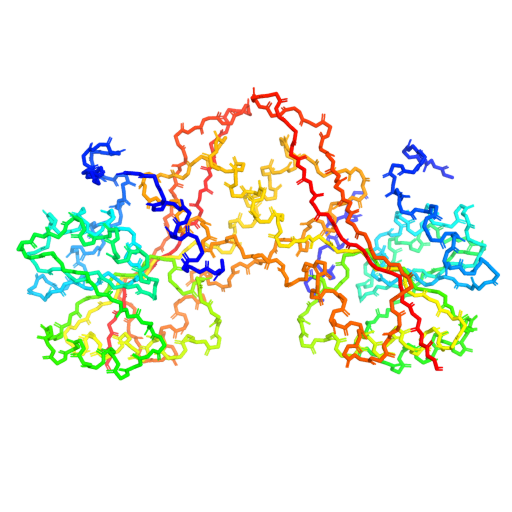197 PRO B CA 1
ATOM 1376 C C . PRO A 1 217 ? 13.373 12.402 -19.375 1.00 54.54 197 PRO B C 1
ATOM 1377 O O . PRO A 1 217 ? 13.315 12.890 -20.494 1.00 55.93 197 PRO B O 1
ATOM 1381 N N . SER A 1 218 ? 12.570 11.432 -18.943 1.00 53.03 198 SER B N 1
ATOM 1382 C CA . SER A 1 218 ? 11.591 10.714 -19.795 1.00 50.04 198 SER B CA 1
ATOM 1383 C C . SER A 1 218 ? 10.234 11.431 -19.734 1.00 45.89 198 SER B C 1
ATOM 1384 O O . SER A 1 218 ? 9.529 11.471 -20.765 1.00 44.05 198 SER B O 1
ATOM 1387 N N . LEU A 1 219 ? 9.873 11.963 -18.566 1.00 43.53 199 LEU B N 1
ATOM 1388 C CA . LEU A 1 219 ? 8.643 12.777 -18.380 1.00 44.17 199 LEU B CA 1
ATOM 1389 C C . LEU A 1 219 ? 8.822 14.094 -19.147 1.00 45.67 199 LEU B C 1
ATOM 1390 O O . LEU A 1 219 ? 7.846 14.565 -19.767 1.00 45.14 199 LEU B O 1
ATOM 1395 N N . ARG A 1 220 ? 10.033 14.655 -19.116 1.00 45.83 200 ARG B N 1
ATOM 1396 C CA . ARG A 1 220 ? 10.395 15.888 -19.860 1.00 45.55 200 ARG B CA 1
ATOM 1397 C C . ARG A 1 220 ? 10.202 15.649 -21.359 1.00 43.71 200 ARG B C 1
ATOM 1398 O O . ARG A 1 220 ? 9.571 16.489 -22.038 1.00 46.24 200 ARG B O 1
ATOM 1406 N N . ALA A 1 221 ? 10.739 14.548 -21.872 1.00 42.94 201 ALA B N 1
ATOM 1407 C CA . ALA A 1 221 ? 10.722 14.263 -23.323 1.00 44.08 201 ALA B CA 1
ATOM 1408 C C . ALA A 1 221 ? 9.270 14.141 -23.779 1.00 43.22 201 ALA B C 1
ATOM 1409 O O . ALA A 1 221 ? 8.939 14.802 -24.776 1.00 47.44 201 ALA B O 1
ATOM 1411 N N . LEU A 1 222 ? 8.445 13.374 -23.055 1.00 41.18 202 LEU B N 1
ATOM 1412 C CA . LEU A 1 222 ? 7.047 13.054 -23.456 1.00 39.73 202 LEU B CA 1
ATOM 1413 C C . LEU A 1 222 ? 6.275 14.352 -23.709 1.00 39.37 202 LEU B C 1
ATOM 1414 O O . LEU A 1 222 ? 5.584 14.425 -24.740 1.00 43.09 202 LEU B O 1
ATOM 1419 N N . TYR A 1 223 ? 6.402 15.333 -22.811 1.00 37.16 203 TYR B N 1
ATOM 1420 C CA . TYR A 1 223 ? 5.758 16.671 -22.919 1.00 36.61 203 TYR B CA 1
ATOM 1421 C C . TYR A 1 223 ? 6.422 17.489 -24.037 1.00 38.06 203 TYR B C 1
ATOM 1422 O O . TYR A 1 223 ? 5.700 18.163 -24.804 1.00 36.97 203 TYR B O 1
ATOM 1431 N N . GLU A 1 224 ? 7.750 17.434 -24.153 1.00 38.58 204 GLU B N 1
ATOM 1432 C CA . GLU A 1 224 ? 8.487 18.267 -25.138 1.00 40.62 204 GLU B CA 1
ATOM 1433 C C . GLU A 1 224 ? 8.269 17.765 -26.572 1.00 43.16 204 GLU B C 1
ATOM 1434 O O . GLU A 1 224 ? 8.249 18.607 -27.468 1.00 47.39 204 GLU B O 1
ATOM 1440 N N . ASP A 1 225 ? 8.092 16.458 -26.782 1.00 48.30 205 ASP B N 1
ATOM 1441 C CA . ASP A 1 225 ? 7.947 15.825 -28.126 1.00 48.58 205 ASP B CA 1
ATOM 1442 C C . ASP A 1 225 ? 6.487 15.860 -28.575 1.00 47.22 205 ASP B C 1
ATOM 1443 O O . ASP A 1 225 ? 6.164 15.218 -29.600 1.00 53.29 205 ASP B O 1
ATOM 1448 N N . THR A 1 226 ? 5.622 16.530 -27.819 1.00 44.14 206 THR B N 1
ATOM 1449 C CA . THR A 1 226 ? 4.188 16.666 -28.161 1.00 43.60 206 THR B CA 1
ATOM 1450 C C . THR A 1 226 ? 3.795 18.140 -28.061 1.00 43.33 206 THR B C 1
ATOM 1451 O O . THR A 1 226 ? 2.591 18.401 -27.953 1.00 47.22 206 THR B O 1
ATOM 1455 N N . GLY A 1 227 ? 4.778 19.048 -28.110 1.00 44.76 207 GLY B N 1
ATOM 1456 C CA . GLY A 1 227 ? 4.581 20.491 -28.345 1.00 46.11 207 GLY B CA 1
ATOM 1457 C C . GLY A 1 227 ? 4.325 21.257 -27.066 1.00 48.55 207 GLY B C 1
ATOM 1458 O O . GLY A 1 227 ? 3.658 22.304 -27.149 1.00 53.36 207 GLY B O 1
ATOM 1459 N N . TRP A 1 228 ? 4.810 20.749 -25.926 1.00 48.81 208 TRP B N 1
ATOM 1460 C CA . TRP A 1 228 ? 4.773 21.455 -24.617 1.00 45.35 208 TRP B CA 1
ATOM 1461 C C . TRP A 1 228 ? 6.129 22.140 -24.381 1.00 46.55 208 TRP B C 1
ATOM 1462 O O . TRP A 1 228 ? 7.182 21.542 -24.714 1.00 45.02 208 TRP B O 1
ATOM 1473 N N . THR A 1 229 ? 6.091 23.353 -23.829 1.00 45.36 209 THR B N 1
ATOM 1474 C CA . THR A 1 229 ? 7.250 24.047 -23.218 1.00 44.38 209 THR B CA 1
ATOM 1475 C C . THR A 1 229 ? 7.285 23.708 -21.731 1.00 44.75 209 THR B C 1
ATOM 1476 O O . THR A 1 229 ? 6.225 23.883 -21.088 1.00 43.62 209 THR B O 1
ATOM 1480 N N . VAL A 1 230 ? 8.447 23.277 -21.221 1.00 42.15 210 VAL B N 1
ATOM 1481 C CA . VAL A 1 230 ? 8.674 22.915 -19.793 1.00 42.80 210 VAL B CA 1
ATOM 1482 C C . VAL A 1 230 ? 9.244 24.128 -19.057 1.00 45.54 210 VAL B C 1
ATOM 1483 O O . VAL A 1 230 ? 10.460 24.368 -19.163 1.00 45.17 210 VAL B O 1
ATOM 1487 N N . VAL A 1 231 ? 8.408 24.833 -18.296 1.00 51.89 211 VAL B N 1
ATOM 1488 C CA . VAL A 1 231 ? 8.843 25.983 -17.445 1.00 54.10 211 VAL B CA 1
ATOM 1489 C C . VAL A 1 231 ? 9.664 25.457 -16.251 1.00 57.45 211 VAL B C 1
ATOM 1490 O O . VAL A 1 231 ? 10.837 25.869 -16.131 1.00 59.99 211 VAL B O 1
ATOM 1494 N N . ALA A 1 232 ? 9.111 24.555 -15.429 1.00 59.64 212 ALA B N 1
ATOM 1495 C CA . ALA A 1 232 ? 9.684 24.128 -14.124 1.00 57.50 212 ALA B CA 1
ATOM 1496 C C . ALA A 1 232 ? 9.650 22.599 -13.989 1.00 57.36 212 ALA B C 1
ATOM 1497 O O . ALA A 1 232 ? 8.543 22.019 -14.080 1.00 59.98 212 ALA B O 1
ATOM 1499 N N . ALA A 1 233 ? 10.814 21.982 -13.750 1.00 53.12 213 ALA B N 1
ATOM 1500 C CA . ALA A 1 233 ? 11.006 20.516 -13.623 1.00 49.20 213 ALA B CA 1
ATOM 1501 C C . ALA A 1 233 ? 12.008 20.243 -12.509 1.00 51.03 213 ALA B C 1
ATOM 1502 O O . ALA A 1 233 ? 13.141 20.718 -12.629 1.00 58.37 213 ALA B O 1
ATOM 1504 N N . GLU A 1 234 ? 11.599 19.516 -11.470 1.00 58.28 214 GLU B N 1
ATOM 1505 C CA . GLU A 1 234 ? 12.494 19.079 -10.365 1.00 60.86 214 GLU B CA 1
ATOM 1506 C C . GLU A 1 234 ? 12.076 17.683 -9.871 1.00 58.36 214 GLU B C 1
ATOM 1507 O O . GLU A 1 234 ? 11.170 17.058 -10.477 1.00 50.89 214 GLU B O 1
ATOM 1513 N N . GLU A 1 235 ? 12.785 17.197 -8.850 1.00 58.01 215 GLU B N 1
ATOM 1514 C CA . GLU A 1 235 ? 12.554 15.893 -8.178 1.00 55.66 215 GLU B CA 1
ATOM 1515 C C . GLU A 1 235 ? 12.268 16.134 -6.700 1.00 53.12 215 GLU B C 1
ATOM 1516 O O . GLU A 1 235 ? 12.974 16.935 -6.078 1.00 53.39 215 GLU B O 1
ATOM 1522 N N . LEU A 1 236 ? 11.270 15.426 -6.185 1.00 52.50 216 LEU B N 1
ATOM 1523 C CA . LEU A 1 236 ? 10.733 15.537 -4.811 1.00 50.73 216 LEU B CA 1
ATOM 1524 C C . LEU A 1 236 ? 10.824 14.142 -4.188 1.00 50.67 216 LEU B C 1
ATOM 1525 O O . LEU A 1 236 ? 10.594 13.153 -4.920 1.00 49.48 216 LEU B O 1
ATOM 1530 N N . THR A 1 237 ? 11.191 14.066 -2.910 1.00 51.58 217 THR B N 1
ATOM 1531 C CA . THR A 1 237 ? 11.279 12.807 -2.126 1.00 51.68 217 THR B CA 1
ATOM 1532 C C . THR A 1 237 ? 10.309 12.916 -0.950 1.00 50.50 217 THR B C 1
ATOM 1533 O O . THR A 1 237 ? 10.576 13.737 -0.087 1.00 50.35 217 THR B O 1
ATOM 1537 N N . GLY A 1 238 ? 9.217 12.144 -0.959 1.00 51.63 218 GLY B N 1
ATOM 1538 C CA . GLY A 1 238 ? 8.145 12.200 0.053 1.00 54.15 218 GLY B CA 1
ATOM 1539 C C . GLY A 1 238 ? 8.294 11.052 1.028 1.00 57.34 218 GLY B C 1
ATOM 1540 O O . GLY A 1 238 ? 8.242 9.905 0.568 1.00 63.01 218 GLY B O 1
ATOM 1541 N N . ARG A 1 239 ? 8.535 11.342 2.310 1.00 56.98 219 ARG B N 1
ATOM 1542 C CA . ARG A 1 239 ? 9.019 10.331 3.283 1.00 54.80 219 ARG B CA 1
ATOM 1543 C C . ARG A 1 239 ? 7.856 9.813 4.119 1.00 53.12 219 ARG B C 1
ATOM 1544 O O . ARG A 1 239 ? 6.882 10.539 4.342 1.00 52.16 219 ARG B O 1
ATOM 1552 N N . SER A 1 240 ? 7.958 8.555 4.517 1.00 55.53 220 SER B N 1
ATOM 1553 C CA . SER A 1 240 ? 7.025 7.927 5.471 1.00 55.79 220 SER B CA 1
ATOM 1554 C C . SER A 1 240 ? 7.405 8.416 6.867 1.00 57.18 220 SER B C 1
ATOM 1555 O O . SER A 1 240 ? 8.614 8.630 7.127 1.00 54.39 220 SER B O 1
ATOM 1558 N N . THR A 1 241 ? 6.402 8.615 7.718 1.00 60.61 221 THR B N 1
ATOM 1559 C CA . THR A 1 241 ? 6.576 8.975 9.148 1.00 60.07 221 THR B CA 1
ATOM 1560 C C . THR A 1 241 ? 6.839 7.696 9.961 1.00 61.18 221 THR B C 1
ATOM 1561 O O . THR A 1 241 ? 7.429 7.815 11.039 1.00 61.78 221 THR B O 1
ATOM 1565 N N . MET A 1 242 ? 6.413 6.523 9.465 1.00 64.35 222 MET B N 1
ATOM 1566 C CA . MET A 1 242 ? 6.642 5.203 10.114 1.00 56.39 222 MET B CA 1
ATOM 1567 C C . MET A 1 242 ? 8.124 4.866 10.009 1.00 58.38 222 MET B C 1
ATOM 1568 O O . MET A 1 242 ? 8.679 5.011 8.910 1.00 61.97 222 MET B O 1
ATOM 1573 N N . ARG A 1 243 ? 8.713 4.414 11.115 1.00 60.88 223 ARG B N 1
ATOM 1574 C CA . ARG A 1 243 ? 10.158 4.125 11.251 1.00 59.91 223 ARG B CA 1
ATOM 1575 C C . ARG A 1 243 ? 10.356 2.623 11.093 1.00 57.72 223 ARG B C 1
ATOM 1576 O O . ARG A 1 243 ? 9.850 1.868 11.934 1.00 54.20 223 ARG B O 1
ATOM 1584 N N . LEU A 1 244 ? 11.050 2.202 10.039 1.00 61.45 224 LEU B N 1
ATOM 1585 C CA . LEU A 1 244 ? 11.393 0.769 9.839 1.00 65.83 224 LEU B CA 1
ATOM 1586 C C . LEU A 1 244 ? 12.148 0.274 11.072 1.00 68.00 224 LEU B C 1
ATOM 1587 O O . LEU A 1 244 ? 12.736 1.072 11.803 1.00 64.35 224 LEU B O 1
ATOM 1592 N N . PRO A 1 245 ? 12.147 -1.051 11.349 1.00 69.69 225 PRO B N 1
ATOM 1593 C CA . PRO A 1 245 ? 12.971 -1.615 12.424 1.00 71.90 225 PRO B CA 1
ATOM 1594 C C . PRO A 1 245 ? 14.478 -1.317 12.295 1.00 69.72 225 PRO B C 1
ATOM 1595 O O . PRO A 1 245 ? 15.165 -1.287 13.292 1.00 76.05 225 PRO B O 1
ATOM 1599 N N . ASP A 1 246 ? 14.950 -1.098 11.070 1.00 66.96 226 ASP B N 1
ATOM 1600 C CA . ASP A 1 246 ? 16.341 -0.695 10.735 1.00 67.32 226 ASP B CA 1
ATOM 1601 C C . ASP A 1 246 ? 16.693 0.653 11.385 1.00 66.62 226 ASP B C 1
ATOM 1602 O O . ASP A 1 246 ? 17.895 0.901 11.596 1.00 69.74 226 ASP B O 1
ATOM 1607 N N . GLY A 1 247 ? 15.701 1.509 11.654 1.00 64.79 227 GLY B N 1
ATOM 1608 C CA . GLY A 1 247 ? 15.913 2.930 12.004 1.00 67.11 227 GLY B CA 1
ATOM 1609 C C . GLY A 1 247 ? 15.723 3.844 10.802 1.00 66.18 227 GLY B C 1
ATOM 1610 O O . GLY A 1 247 ? 15.353 5.026 11.009 1.00 62.78 227 GLY B O 1
ATOM 1611 N N . SER A 1 248 ? 15.974 3.304 9.599 1.00 62.93 228 SER B N 1
ATOM 1612 C CA . SER A 1 248 ? 15.696 3.908 8.269 1.00 59.33 228 SER B CA 1
ATOM 1613 C C . SER A 1 248 ? 14.209 4.253 8.132 1.00 59.72 228 SER B C 1
ATOM 1614 O O . SER A 1 248 ? 13.388 3.621 8.821 1.00 57.82 228 SER B O 1
ATOM 1617 N N . TYR A 1 249 ? 13.906 5.217 7.254 1.00 61.65 229 TYR B N 1
ATOM 1618 C CA . TYR A 1 249 ? 12.546 5.635 6.821 1.00 61.06 229 TYR B CA 1
ATOM 1619 C C . TYR A 1 249 ? 12.377 5.337 5.328 1.00 56.79 229 TYR B C 1
ATOM 1620 O O . TYR A 1 249 ? 13.338 5.497 4.561 1.00 55.40 229 TYR B O 1
ATOM 1629 N N . PHE A 1 250 ? 11.190 4.900 4.914 1.00 53.87 230 PHE B N 1
ATOM 1630 C CA . PHE A 1 250 ? 10.915 4.618 3.486 1.00 51.15 230 PHE B CA 1
ATOM 1631 C C . PHE A 1 250 ? 10.867 5.952 2.731 1.00 51.48 230 PHE B C 1
ATOM 1632 O O . PHE A 1 250 ? 10.202 6.893 3.218 1.00 50.75 230 PHE B O 1
ATOM 1640 N N . GLU A 1 251 ? 11.582 6.034 1.604 1.00 50.63 231 GLU B N 1
ATOM 1641 C CA . GLU A 1 251 ? 11.594 7.224 0.712 1.00 52.02 231 GLU B CA 1
ATOM 1642 C C . GLU A 1 251 ? 10.843 6.900 -0.585 1.00 49.56 231 GLU B C 1
ATOM 1643 O O . GLU A 1 251 ? 11.388 6.136 -1.412 1.00 45.45 231 GLU B O 1
ATOM 1649 N N . TYR A 1 252 ? 9.638 7.459 -0.742 1.00 48.44 232 TYR B N 1
ATOM 1650 C CA . TYR A 1 252 ? 8.846 7.450 -2.004 1.00 47.69 232 TYR B CA 1
ATOM 1651 C C . TYR A 1 252 ? 9.470 8.454 -2.975 1.00 46.75 232 TYR B C 1
ATOM 1652 O O . TYR A 1 252 ? 9.360 9.660 -2.767 1.00 48.33 232 TYR B O 1
ATOM 1661 N N . PRO A 1 253 ? 10.155 8.000 -4.053 1.00 47.56 233 PRO B N 1
ATOM 1662 C CA . PRO A 1 253 ? 10.821 8.909 -4.985 1.00 50.24 233 PRO B CA 1
ATOM 1663 C C . PRO A 1 253 ? 9.871 9.462 -6.059 1.00 50.52 233 PRO B C 1
ATOM 1664 O O . PRO A 1 253 ? 9.354 8.666 -6.823 1.00 55.48 233 PRO B O 1
ATOM 1668 N N . PHE A 1 254 ? 9.679 10.786 -6.113 1.00 48.82 234 PHE B N 1
ATOM 1669 C CA . PHE A 1 254 ? 8.820 11.460 -7.124 1.00 45.59 234 PHE B CA 1
ATOM 1670 C C . PHE A 1 254 ? 9.667 12.268 -8.112 1.00 45.34 234 PHE B C 1
ATOM 1671 O O . PHE A 1 254 ? 10.861 12.534 -7.878 1.00 42.75 234 PHE B O 1
ATOM 1679 N N . THR A 1 255 ? 9.040 12.623 -9.230 1.00 46.96 235 THR B N 1
ATOM 1680 C CA . THR A 1 255 ? 9.493 13.690 -10.154 1.00 42.88 235 THR B CA 1
ATOM 1681 C C . THR A 1 255 ? 8.254 14.389 -10.713 1.00 40.39 235 THR B C 1
ATOM 1682 O O . THR A 1 255 ? 7.193 13.743 -10.804 1.00 36.76 235 THR B O 1
ATOM 1686 N N . TYR A 1 256 ? 8.418 15.665 -11.054 1.00 42.79 236 TYR B N 1
ATOM 1687 C CA . TYR A 1 256 ? 7.339 16.589 -11.472 1.00 42.99 236 TYR B CA 1
ATOM 1688 C C . TYR A 1 256 ? 7.899 17.604 -12.462 1.00 41.88 236 TYR B C 1
ATOM 1689 O O . TYR A 1 256 ? 9.131 17.767 -12.542 1.00 42.82 236 TYR B O 1
ATOM 1698 N N . LEU A 1 257 ? 6.998 18.204 -13.237 1.00 40.86 237 LEU B N 1
ATOM 1699 C CA . LEU A 1 257 ? 7.285 19.370 -14.099 1.00 36.95 237 LEU B CA 1
ATOM 1700 C C . LEU A 1 257 ? 5.996 20.154 -14.289 1.00 37.98 237 LEU B C 1
ATOM 1701 O O . LEU A 1 257 ? 4.888 19.582 -14.090 1.00 35.39 237 LEU B O 1
ATOM 1706 N N . VAL A 1 258 ? 6.163 21.424 -14.642 1.00 37.19 238 VAL B N 1
ATOM 1707 C CA . VAL A 1 258 ? 5.066 22.310 -15.102 1.00 38.18 238 VAL B CA 1
ATOM 1708 C C . VAL A 1 258 ? 5.284 22.548 -16.591 1.00 40.04 238 VAL B C 1
ATOM 1709 O O . VAL A 1 258 ? 6.419 22.894 -16.959 1.00 43.38 238 VAL B O 1
ATOM 1713 N N . ALA A 1 259 ? 4.248 22.320 -17.404 1.00 42.34 239 ALA B N 1
ATOM 1714 C CA . ALA A 1 259 ? 4.294 22.416 -18.882 1.00 43.01 239 ALA B CA 1
ATOM 1715 C C . ALA A 1 259 ? 3.226 23.392 -19.376 1.00 44.30 239 ALA B C 1
ATOM 1716 O O . ALA A 1 259 ? 2.104 23.408 -18.818 1.00 44.86 239 ALA B O 1
ATOM 1718 N N . GLY A 1 260 ? 3.590 24.167 -20.398 1.00 45.93 240 GLY B N 1
ATOM 1719 C CA . GLY A 1 260 ? 2.686 25.051 -21.154 1.00 47.94 240 GLY B CA 1
ATOM 1720 C C . GLY A 1 260 ? 2.652 24.669 -22.625 1.00 47.28 240 GLY B C 1
ATOM 1721 O O . GLY A 1 260 ? 3.694 24.190 -23.145 1.00 40.78 240 GLY B O 1
ATOM 1722 N N . ARG A 1 261 ? 1.488 24.847 -23.263 1.00 53.44 241 ARG B N 1
ATOM 1723 C CA . ARG A 1 261 ? 1.295 24.686 -24.728 1.00 54.41 241 ARG B CA 1
ATOM 1724 C C . ARG A 1 261 ? 2.054 25.807 -25.441 1.00 58.98 241 ARG B C 1
ATOM 1725 O O . ARG A 1 261 ? 1.743 27.001 -25.199 1.00 53.93 241 ARG B O 1
ATOM 1733 N N . ARG A 1 262 ? 3.027 25.434 -26.276 1.00 64.59 242 ARG B N 1
ATOM 1734 C CA . ARG A 1 262 ? 3.937 26.390 -26.959 1.00 74.60 242 ARG B CA 1
ATOM 1735 C C . ARG A 1 262 ? 3.192 27.081 -28.114 1.00 66.09 242 ARG B C 1
ATOM 1736 O O . ARG A 1 262 ? 2.856 26.443 -29.107 1.00 58.66 242 ARG B O 1
ATOM 1744 N N . VAL B 1 31 ? 18.655 -8.105 -22.467 1.00 56.26 11 VAL D N 1
ATOM 1745 C CA . VAL B 1 31 ? 19.557 -6.895 -22.639 1.00 60.19 11 VAL D CA 1
ATOM 1746 C C . VAL B 1 31 ? 19.753 -6.185 -21.285 1.00 60.67 11 VAL D C 1
ATOM 1747 O O . VAL B 1 31 ? 20.914 -5.977 -20.887 1.00 59.87 11 VAL D O 1
ATOM 1751 N N . ASN B 1 32 ? 18.665 -5.818 -20.606 1.00 60.16 12 ASN D N 1
ATOM 1752 C CA . ASN B 1 32 ? 18.674 -5.394 -19.182 1.00 62.56 12 ASN D CA 1
ATOM 1753 C C . ASN B 1 32 ? 18.925 -6.624 -18.283 1.00 56.34 12 ASN D C 1
ATOM 1754 O O . ASN B 1 32 ? 19.443 -6.427 -17.168 1.00 60.68 12 ASN D O 1
ATOM 1759 N N . TRP B 1 33 ? 18.593 -7.845 -18.728 1.00 46.72 13 TRP D N 1
ATOM 1760 C CA . TRP B 1 33 ? 18.866 -9.108 -17.983 1.00 44.93 13 TRP D CA 1
ATOM 1761 C C . TRP B 1 33 ? 20.354 -9.454 -18.089 1.00 48.92 13 TRP D C 1
ATOM 1762 O O . TRP B 1 33 ? 20.878 -10.098 -17.159 1.00 51.19 13 TRP D O 1
ATOM 1773 N N . GLU B 1 34 ? 21.015 -9.072 -19.185 1.00 54.28 14 GLU D N 1
ATOM 1774 C CA . GLU B 1 34 ? 22.490 -9.215 -19.309 1.00 51.84 14 GLU D CA 1
ATOM 1775 C C . GLU B 1 34 ? 23.125 -8.383 -18.188 1.00 52.69 14 GLU D C 1
ATOM 1776 O O . GLU B 1 34 ? 23.926 -8.961 -17.418 1.00 59.10 14 GLU D O 1
ATOM 1782 N N . ARG B 1 35 ? 22.731 -7.105 -18.070 1.00 48.24 15 ARG D N 1
ATOM 1783 C CA . ARG B 1 35 ? 23.162 -6.180 -16.982 1.00 48.54 15 ARG D CA 1
ATOM 1784 C C . ARG B 1 35 ? 22.961 -6.869 -15.619 1.00 47.04 15 ARG D C 1
ATOM 1785 O O . ARG B 1 35 ? 23.942 -7.014 -14.879 1.00 52.77 15 ARG D O 1
ATOM 1787 N N . TYR B 1 36 ? 21.751 -7.325 -15.308 1.00 46.24 16 TYR D N 1
ATOM 1788 C CA . TYR B 1 36 ? 21.392 -7.881 -13.977 1.00 49.42 16 TYR D CA 1
ATOM 1789 C C . TYR B 1 36 ? 22.326 -9.036 -13.579 1.00 50.39 16 TYR D C 1
ATOM 1790 O O . TYR B 1 36 ? 22.627 -9.132 -12.369 1.00 52.15 16 TYR D O 1
ATOM 1799 N N . TRP B 1 37 ? 22.747 -9.895 -14.515 1.00 49.64 17 TRP D N 1
ATOM 1800 C CA . TRP B 1 37 ? 23.542 -11.117 -14.188 1.00 52.96 17 TRP D CA 1
ATOM 1801 C C . TRP B 1 37 ? 25.043 -10.794 -14.041 1.00 59.21 17 TRP D C 1
ATOM 1802 O O . TRP B 1 37 ? 25.731 -11.521 -13.284 1.00 55.66 17 TRP D O 1
ATOM 1813 N N . ARG B 1 38 ? 25.538 -9.756 -14.724 1.00 63.25 18 ARG D N 1
ATOM 1814 C CA . ARG B 1 38 ? 26.923 -9.232 -14.557 1.00 66.86 18 ARG D CA 1
ATOM 1815 C C . ARG B 1 38 ? 27.099 -8.736 -13.117 1.00 70.87 18 ARG D C 1
ATOM 1816 O O . ARG B 1 38 ? 28.108 -9.108 -12.464 1.00 69.36 18 ARG D O 1
ATOM 1824 N N . ASP B 1 39 ? 26.130 -7.958 -12.632 1.00 67.50 19 ASP D N 1
ATOM 1825 C CA . ASP B 1 39 ? 26.152 -7.346 -11.279 1.00 69.68 19 ASP D CA 1
ATOM 1826 C C . ASP B 1 39 ? 25.905 -8.403 -10.183 1.00 66.80 19 ASP D C 1
ATOM 1827 O O . ASP B 1 39 ? 26.352 -8.177 -9.048 1.00 67.88 19 ASP D O 1
ATOM 1832 N N . VAL B 1 40 ? 25.224 -9.514 -10.476 1.00 68.49 20 VAL D N 1
ATOM 1833 C CA . VAL B 1 40 ? 24.868 -10.534 -9.439 1.00 73.21 20 VAL D CA 1
ATOM 1834 C C . VAL B 1 40 ? 26.036 -11.517 -9.268 1.00 79.59 20 VAL D C 1
ATOM 1835 O O . VAL B 1 40 ? 26.243 -11.988 -8.124 1.00 87.81 20 VAL D O 1
ATOM 1839 N N . THR B 1 41 ? 26.790 -11.790 -10.338 1.00 84.75 21 THR D N 1
ATOM 1840 C CA . THR B 1 41 ? 27.882 -12.806 -10.363 1.00 88.24 21 THR D CA 1
ATOM 1841 C C . THR B 1 41 ? 29.217 -12.193 -9.899 1.00 91.48 21 THR D C 1
ATOM 1842 O O . THR B 1 41 ? 30.209 -12.953 -9.848 1.00 92.73 21 THR D O 1
ATOM 1846 N N . SER B 1 42 ? 29.249 -10.898 -9.539 1.00 91.54 22 SER D N 1
ATOM 1847 C CA . SER B 1 42 ? 30.385 -10.234 -8.836 1.00 87.59 22 SER D CA 1
ATOM 1848 C C . SER B 1 42 ? 30.640 -10.912 -7.484 1.00 86.04 22 SER D C 1
ATOM 1849 O O . SER B 1 42 ? 31.740 -10.731 -6.943 1.00 88.04 22 SER D O 1
ATOM 1852 N N . ASP B 1 43 ? 29.645 -11.636 -6.958 1.00 88.80 23 ASP D N 1
ATOM 1853 C CA . ASP B 1 43 ? 29.736 -12.467 -5.726 1.00 88.86 23 ASP D CA 1
ATOM 1854 C C . ASP B 1 43 ? 30.563 -13.739 -6.006 1.00 82.75 23 ASP D C 1
ATOM 1855 O O . ASP B 1 43 ? 30.288 -14.426 -7.019 1.00 66.91 23 ASP D O 1
ATOM 1860 N N . TRP B 1 51 ? 28.580 -30.715 -4.722 1.00 85.64 31 TRP D N 1
ATOM 1861 C CA . TRP B 1 51 ? 28.422 -29.373 -4.099 1.00 82.29 31 TRP D CA 1
ATOM 1862 C C . TRP B 1 51 ? 27.389 -29.478 -2.974 1.00 76.03 31 TRP D C 1
ATOM 1863 O O . TRP B 1 51 ? 26.966 -30.609 -2.669 1.00 74.65 31 TRP D O 1
ATOM 1874 N N . HIS B 1 52 ? 26.988 -28.341 -2.405 1.00 70.66 32 HIS D N 1
ATOM 1875 C CA . HIS B 1 52 ? 26.068 -28.244 -1.241 1.00 72.94 32 HIS D CA 1
ATOM 1876 C C . HIS B 1 52 ? 24.690 -27.706 -1.698 1.00 70.87 32 HIS D C 1
ATOM 1877 O O . HIS B 1 52 ? 24.599 -27.127 -2.799 1.00 72.06 32 HIS D O 1
ATOM 1884 N N . PHE B 1 53 ? 23.636 -27.960 -0.912 1.00 70.15 33 PHE D N 1
ATOM 1885 C CA . PHE B 1 53 ? 22.217 -27.630 -1.215 1.00 68.89 33 PHE D CA 1
ATOM 1886 C C . PHE B 1 53 ? 21.494 -27.273 0.088 1.00 72.19 33 PHE D C 1
ATOM 1887 O O . PHE B 1 53 ? 21.540 -28.104 1.020 1.00 65.05 33 PHE D O 1
ATOM 1895 N N . GLY B 1 54 ? 20.845 -26.098 0.118 1.00 78.96 34 GLY D N 1
ATOM 1896 C CA . GLY B 1 54 ? 20.048 -25.550 1.239 1.00 75.41 34 GLY D CA 1
ATOM 1897 C C . GLY B 1 54 ? 19.314 -26.621 2.028 1.00 75.74 34 GLY D C 1
ATOM 1898 O O . GLY B 1 54 ? 19.866 -27.039 3.058 1.00 87.54 34 GLY D O 1
ATOM 1899 N N . SER B 1 55 ? 18.121 -27.044 1.584 1.00 76.68 35 SER D N 1
ATOM 1900 C CA . SER B 1 55 ? 17.295 -28.124 2.209 1.00 82.77 35 SER D CA 1
ATOM 1901 C C . SER B 1 55 ? 16.747 -29.071 1.124 1.00 90.84 35 SER D C 1
ATOM 1902 O O . SER B 1 55 ? 17.438 -29.244 0.086 1.00 95.13 35 SER D O 1
ATOM 1905 N N . GLY B 1 56 ? 15.572 -29.679 1.349 1.00 96.96 36 GLY D N 1
ATOM 1906 C CA . GLY B 1 56 ? 14.929 -30.626 0.414 1.00 96.46 36 GLY D CA 1
ATOM 1907 C C . GLY B 1 56 ? 14.148 -29.912 -0.680 1.00 96.70 36 GLY D C 1
ATOM 1908 O O . GLY B 1 56 ? 14.779 -29.238 -1.530 1.00 87.18 36 GLY D O 1
ATOM 1909 N N . ALA B 1 57 ? 12.818 -30.049 -0.650 1.00 97.46 37 ALA D N 1
ATOM 1910 C CA . ALA B 1 57 ? 11.857 -29.381 -1.558 1.00 97.13 37 ALA D CA 1
ATOM 1911 C C . ALA B 1 57 ? 11.693 -27.902 -1.166 1.00 99.09 37 ALA D C 1
ATOM 1912 O O . ALA B 1 57 ? 10.664 -27.301 -1.559 1.00 91.34 37 ALA D O 1
ATOM 1914 N N . GLU B 1 58 ? 12.660 -27.329 -0.431 1.00 96.88 38 GLU D N 1
ATOM 1915 C CA . GLU B 1 58 ? 12.722 -25.870 -0.125 1.00 97.01 38 GLU D CA 1
ATOM 1916 C C . GLU B 1 58 ? 12.927 -25.092 -1.438 1.00 83.15 38 GLU D C 1
ATOM 1917 O O . GLU B 1 58 ? 12.122 -24.175 -1.716 1.00 70.15 38 GLU D O 1
ATOM 1923 N N . MET B 1 59 ? 13.945 -25.469 -2.220 1.00 75.40 39 MET D N 1
ATOM 1924 C CA . MET B 1 59 ? 14.248 -24.889 -3.557 1.00 70.77 39 MET D CA 1
ATOM 1925 C C . MET B 1 59 ? 13.051 -25.075 -4.504 1.00 58.86 39 MET D C 1
ATOM 1926 O O . MET B 1 59 ? 12.510 -24.046 -4.994 1.00 46.80 39 MET D O 1
ATOM 1931 N N . ALA B 1 60 ? 12.643 -26.327 -4.728 1.00 49.97 40 ALA D N 1
ATOM 1932 C CA . ALA B 1 60 ? 11.589 -26.706 -5.696 1.00 52.49 40 ALA D CA 1
ATOM 1933 C C . ALA B 1 60 ? 10.447 -27.458 -5.014 1.00 50.36 40 ALA D C 1
ATOM 1934 O O . ALA B 1 60 ? 10.338 -28.674 -5.160 1.00 53.35 40 ALA D O 1
ATOM 1936 N N . PRO B 1 61 ? 9.526 -26.767 -4.301 1.00 47.93 41 PRO D N 1
ATOM 1937 C CA . PRO B 1 61 ? 8.372 -27.422 -3.676 1.00 47.70 41 PRO D CA 1
ATOM 1938 C C . PRO B 1 61 ? 7.350 -28.050 -4.643 1.00 45.89 41 PRO D C 1
ATOM 1939 O O . PRO B 1 61 ? 6.480 -28.779 -4.190 1.00 45.26 41 PRO D O 1
ATOM 1943 N N . TYR B 1 62 ? 7.475 -27.774 -5.941 1.00 45.18 42 TYR D N 1
ATOM 1944 C CA . TYR B 1 62 ? 6.611 -28.327 -7.020 1.00 46.41 42 TYR D CA 1
ATOM 1945 C C . TYR B 1 62 ? 7.218 -29.633 -7.568 1.00 47.96 42 TYR D C 1
ATOM 1946 O O . TYR B 1 62 ? 6.559 -30.312 -8.377 1.00 51.46 42 TYR D O 1
ATOM 1955 N N . LEU B 1 63 ? 8.412 -30.005 -7.103 1.00 48.24 43 LEU D N 1
ATOM 1956 C CA . LEU B 1 63 ? 9.189 -31.180 -7.588 1.00 52.37 43 LEU D CA 1
ATOM 1957 C C . LEU B 1 63 ? 8.303 -32.420 -7.726 1.00 48.39 43 LEU D C 1
ATOM 1958 O O . LEU B 1 63 ? 8.251 -33.018 -8.795 1.00 50.45 43 LEU D O 1
ATOM 1963 N N . PRO B 1 64 ? 7.596 -32.875 -6.670 1.00 47.40 44 PRO D N 1
ATOM 1964 C CA . PRO B 1 64 ? 6.675 -34.005 -6.803 1.00 48.99 44 PRO D CA 1
ATOM 1965 C C . PRO B 1 64 ? 5.695 -33.879 -7.978 1.00 46.36 44 PRO D C 1
ATOM 1966 O O . PRO B 1 64 ? 5.459 -34.876 -8.633 1.00 49.31 44 PRO D O 1
ATOM 1970 N N . VAL B 1 65 ? 5.155 -32.680 -8.210 1.00 45.65 45 VAL D N 1
ATOM 1971 C CA . VAL B 1 65 ? 4.250 -32.379 -9.361 1.00 45.78 45 VAL D CA 1
ATOM 1972 C C . VAL B 1 65 ? 5.018 -32.646 -10.664 1.00 45.68 45 VAL D C 1
ATOM 1973 O O . VAL B 1 65 ? 4.454 -33.300 -11.559 1.00 45.50 45 VAL D O 1
ATOM 1977 N N . MET B 1 66 ? 6.256 -32.158 -10.771 1.00 45.50 46 MET D N 1
ATOM 1978 C CA . MET B 1 66 ? 7.115 -32.348 -11.970 1.00 45.81 46 MET D CA 1
ATOM 1979 C C . MET B 1 66 ? 7.295 -33.849 -12.232 1.00 47.72 46 MET D C 1
ATOM 1980 O O . MET B 1 66 ? 6.980 -34.306 -13.347 1.00 48.89 46 MET D O 1
ATOM 1985 N N . LEU B 1 67 ? 7.767 -34.604 -11.242 1.00 48.35 47 LEU D N 1
ATOM 1986 C CA . LEU B 1 67 ? 8.036 -36.057 -11.411 1.00 48.71 47 LEU D CA 1
ATOM 1987 C C . LEU B 1 67 ? 6.742 -36.794 -11.767 1.00 49.12 47 LEU D C 1
ATOM 1988 O O . LEU B 1 67 ? 6.812 -37.759 -12.536 1.00 48.51 47 LEU D O 1
ATOM 1993 N N . ASP B 1 68 ? 5.604 -36.299 -11.288 1.00 52.59 48 ASP D N 1
ATOM 1994 C CA . ASP B 1 68 ? 4.269 -36.918 -11.493 1.00 58.50 48 ASP D CA 1
ATOM 1995 C C . ASP B 1 68 ? 3.807 -36.699 -12.946 1.00 57.38 48 ASP D C 1
ATOM 1996 O O . ASP B 1 68 ? 3.120 -37.597 -13.473 1.00 57.45 48 ASP D O 1
ATOM 2001 N N . HIS B 1 69 ? 4.146 -35.560 -13.572 1.00 53.41 49 HIS D N 1
ATOM 2002 C CA . HIS B 1 69 ? 3.54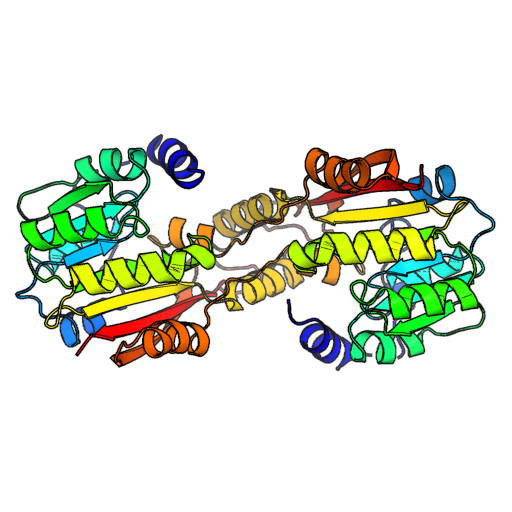5 -35.102 -14.860 1.00 52.09 49 HIS D CA 1
ATOM 2003 C C . HIS B 1 69 ? 4.578 -35.010 -15.990 1.00 51.72 49 HIS D C 1
ATOM 2004 O O . HIS B 1 69 ? 4.132 -34.956 -17.143 1.00 48.13 49 HIS D O 1
ATOM 2011 N N . LEU B 1 70 ? 5.879 -34.960 -15.671 1.00 54.88 50 LEU D N 1
ATOM 2012 C CA . LEU B 1 70 ? 7.005 -34.820 -16.639 1.00 58.80 50 LEU D CA 1
ATOM 2013 C C . LEU B 1 70 ? 7.808 -36.125 -16.673 1.00 64.66 50 LEU D C 1
ATOM 2014 O O . LEU B 1 70 ? 8.562 -36.371 -15.697 1.00 68.64 50 LEU D O 1
ATOM 2019 N N . ALA B 1 71 ? 7.675 -36.899 -17.759 1.00 68.05 51 ALA D N 1
ATOM 2020 C CA . ALA B 1 71 ? 8.441 -38.142 -18.021 1.00 74.69 51 ALA D CA 1
ATOM 2021 C C . ALA B 1 71 ? 9.914 -37.935 -17.650 1.00 79.69 51 ALA D C 1
ATOM 2022 O O . ALA B 1 71 ? 10.532 -36.985 -18.126 1.00 80.52 51 ALA D O 1
ATOM 2024 N N . PRO B 1 72 ? 10.538 -38.775 -16.783 1.00 87.87 52 PRO D N 1
ATOM 2025 C CA . PRO B 1 72 ? 11.924 -38.553 -16.357 1.00 84.07 52 PRO D CA 1
ATOM 2026 C C . PRO B 1 72 ? 12.932 -39.146 -17.353 1.00 79.32 52 PRO D C 1
ATOM 2027 O O . PRO B 1 72 ? 14.107 -38.810 -17.273 1.00 80.72 52 PRO D O 1
ATOM 2031 N N . GLU B 1 73 ? 12.444 -40.017 -18.246 1.00 69.33 53 GLU D N 1
ATOM 2032 C CA . GLU B 1 73 ? 13.218 -40.641 -19.350 1.00 63.13 53 GLU D CA 1
ATOM 2033 C C . GLU B 1 73 ? 13.597 -39.572 -20.401 1.00 54.95 53 GLU D C 1
ATOM 2034 O O . GLU B 1 73 ? 14.587 -39.807 -21.122 1.00 48.86 53 GLU D O 1
ATOM 2040 N N . LEU B 1 74 ? 12.886 -38.430 -20.452 1.00 48.64 54 LEU D N 1
ATOM 2041 C CA . LEU B 1 74 ? 13.127 -37.282 -21.382 1.00 44.51 54 LEU D CA 1
ATOM 2042 C C . LEU B 1 74 ? 14.141 -36.302 -20.800 1.00 39.17 54 LEU D C 1
ATOM 2043 O O . LEU B 1 74 ? 14.140 -36.036 -19.606 1.00 40.39 54 LEU D O 1
ATOM 2048 N N . PRO B 1 75 ? 14.972 -35.648 -21.635 1.00 35.05 55 PRO D N 1
ATOM 2049 C CA . PRO B 1 75 ? 15.827 -34.566 -21.155 1.00 33.50 55 PRO D CA 1
ATOM 2050 C C . PRO B 1 75 ? 14.966 -33.375 -20.717 1.00 32.58 55 PRO D C 1
ATOM 2051 O O . PRO B 1 75 ? 13.803 -33.267 -21.107 1.00 33.09 55 PRO D O 1
ATOM 2055 N N . LEU B 1 76 ? 15.529 -32.517 -19.878 1.00 30.88 56 LEU D N 1
ATOM 2056 C CA . LEU B 1 76 ? 14.788 -31.375 -19.290 1.00 28.06 56 LEU D CA 1
ATOM 2057 C C . LEU B 1 76 ? 15.519 -30.082 -19.616 1.00 25.79 56 LEU D C 1
ATOM 2058 O O . LEU B 1 76 ? 16.680 -29.934 -19.219 1.00 23.46 56 LEU D O 1
ATOM 2063 N N . VAL B 1 77 ? 14.844 -29.165 -20.284 1.00 25.06 57 VAL D N 1
ATOM 2064 C CA . VAL B 1 77 ? 15.397 -27.802 -20.518 1.00 25.52 57 VAL D CA 1
ATOM 2065 C C . VAL B 1 77 ? 14.911 -26.878 -19.411 1.00 23.30 57 VAL D C 1
ATOM 2066 O O . VAL B 1 77 ? 13.700 -26.827 -19.205 1.00 24.92 57 VAL D O 1
ATOM 2070 N N . ASP B 1 78 ? 15.809 -26.189 -18.723 1.00 22.27 58 ASP D N 1
ATOM 2071 C CA . ASP B 1 78 ? 15.409 -25.082 -17.811 1.00 23.29 58 ASP D CA 1
ATOM 2072 C C . ASP B 1 78 ? 15.513 -23.784 -18.604 1.00 22.21 58 ASP D C 1
ATOM 2073 O O . ASP B 1 78 ? 16.626 -23.261 -18.735 1.00 21.35 58 ASP D O 1
ATOM 2078 N N . LEU B 1 79 ? 14.391 -23.332 -19.157 1.00 22.30 59 LEU D N 1
ATOM 2079 C CA . LEU B 1 79 ? 14.290 -22.040 -19.867 1.00 23.57 59 LEU D CA 1
ATOM 2080 C C . LEU B 1 79 ? 14.396 -20.902 -18.848 1.00 24.48 59 LEU D C 1
ATOM 2081 O O . LEU B 1 79 ? 13.654 -20.922 -17.847 1.00 27.52 59 LEU D O 1
ATOM 2086 N N . GLY B 1 80 ? 15.305 -19.959 -19.073 1.00 23.47 60 GLY D N 1
ATOM 2087 C CA . GLY B 1 80 ? 15.514 -18.853 -18.132 1.00 25.02 60 GLY D CA 1
ATOM 2088 C C . GLY B 1 80 ? 16.180 -19.374 -16.873 1.00 26.64 60 GLY D C 1
ATOM 2089 O O . GLY B 1 80 ? 15.715 -18.993 -15.762 1.00 24.66 60 GLY D O 1
ATOM 2090 N N . CYS B 1 81 ? 17.253 -20.168 -17.054 1.00 26.15 61 CYS D N 1
ATOM 2091 C CA . CYS B 1 81 ? 17.990 -20.889 -15.980 1.00 26.68 61 CYS D CA 1
ATOM 2092 C C . CYS B 1 81 ? 18.809 -19.920 -15.143 1.00 27.16 61 CYS D C 1
ATOM 2093 O O . CYS B 1 81 ? 19.241 -20.348 -14.051 1.00 27.79 61 CYS D O 1
ATOM 2096 N N . GLY B 1 82 ? 19.035 -18.696 -15.630 1.00 29.18 62 GLY D N 1
ATOM 2097 C CA . GLY B 1 82 ? 19.852 -17.698 -14.910 1.00 32.81 62 GLY D CA 1
ATOM 2098 C C . GLY B 1 82 ? 21.209 -18.287 -14.535 1.00 34.38 62 GLY D C 1
ATOM 2099 O O . GLY B 1 82 ? 21.823 -18.936 -15.400 1.00 32.57 62 GLY D O 1
ATOM 2100 N N . ASP B 1 83 ? 21.610 -18.135 -13.272 1.00 38.11 63 ASP D N 1
ATOM 2101 C CA . ASP B 1 83 ? 22.945 -18.505 -12.722 1.00 42.40 63 ASP D CA 1
ATOM 2102 C C . ASP B 1 83 ? 23.045 -20.020 -12.462 1.00 38.88 63 ASP D C 1
ATOM 2103 O O . ASP B 1 83 ? 24.095 -20.445 -11.956 1.00 43.64 63 ASP D O 1
ATOM 2108 N N . GLY B 1 84 ? 22.013 -20.810 -12.774 1.00 34.21 64 GLY D N 1
ATOM 2109 C CA . GLY B 1 84 ? 22.056 -22.291 -12.713 1.00 32.45 64 GLY D CA 1
ATOM 2110 C C . GLY B 1 84 ? 21.800 -22.885 -11.325 1.00 30.68 64 GLY D C 1
ATOM 2111 O O . GLY B 1 84 ? 21.855 -24.138 -11.200 1.00 28.24 64 GLY D O 1
ATOM 2112 N N . LEU B 1 85 ? 21.513 -22.065 -10.304 1.00 31.48 65 LEU D N 1
ATOM 2113 C CA . LEU B 1 85 ? 21.324 -22.575 -8.922 1.00 33.20 65 LEU D CA 1
ATOM 2114 C C . LEU B 1 85 ? 20.245 -23.645 -8.957 1.00 34.33 65 LEU D C 1
ATOM 2115 O O . LEU B 1 85 ? 20.590 -24.829 -8.676 1.00 36.13 65 LEU D O 1
ATOM 2120 N N . LEU B 1 86 ? 19.018 -23.257 -9.337 1.00 32.77 66 LEU D N 1
ATOM 2121 C CA . LEU B 1 86 ? 17.867 -24.187 -9.344 1.00 31.07 66 LEU D CA 1
ATOM 2122 C C . LEU B 1 86 ? 18.115 -25.304 -10.358 1.00 30.59 66 LEU D C 1
ATOM 2123 O O . LEU B 1 86 ? 17.835 -26.469 -10.005 1.00 31.78 66 LEU D O 1
ATOM 2128 N N . THR B 1 87 ? 18.629 -24.988 -11.553 1.00 30.55 67 THR D N 1
ATOM 2129 C CA . THR B 1 87 ? 18.954 -26.012 -12.588 1.00 29.50 67 THR D CA 1
ATOM 2130 C C . THR B 1 87 ? 19.812 -27.101 -11.928 1.00 34.71 67 THR D C 1
ATOM 2131 O O . THR B 1 87 ? 19.521 -28.319 -12.136 1.00 34.40 67 THR D O 1
ATOM 2135 N N . ASP B 1 88 ? 20.816 -26.703 -11.137 1.00 38.25 68 ASP D N 1
ATOM 2136 C CA . ASP B 1 88 ? 21.680 -27.687 -10.435 1.00 41.65 68 ASP D CA 1
ATOM 2137 C C . ASP B 1 88 ? 20.793 -28.608 -9.581 1.00 42.02 68 ASP D C 1
ATOM 2138 O O . ASP B 1 88 ? 20.979 -29.823 -9.669 1.00 43.83 68 ASP D O 1
ATOM 2143 N N . HIS B 1 89 ? 19.867 -28.046 -8.802 1.00 41.79 69 HIS D N 1
ATOM 2144 C CA . HIS B 1 89 ? 19.017 -28.785 -7.828 1.00 48.09 69 HIS D CA 1
ATOM 2145 C C . HIS B 1 89 ? 17.989 -29.655 -8.575 1.00 46.23 69 HIS D C 1
ATOM 2146 O O . HIS B 1 89 ? 17.633 -30.734 -8.059 1.00 47.47 69 HIS D O 1
ATOM 2153 N N . LEU B 1 90 ? 17.530 -29.232 -9.751 1.00 42.84 70 LEU D N 1
ATOM 2154 C CA . LEU B 1 90 ? 16.649 -30.074 -10.597 1.00 41.19 70 LEU D CA 1
ATOM 2155 C C . LEU B 1 90 ? 17.445 -31.287 -11.087 1.00 40.77 70 LEU D C 1
ATOM 2156 O O . LEU B 1 90 ? 16.850 -32.363 -11.221 1.00 42.13 70 LEU D O 1
ATOM 2161 N N . ALA B 1 91 ? 18.743 -31.115 -11.341 1.00 41.86 71 ALA D N 1
ATOM 2162 C CA . ALA B 1 91 ? 19.637 -32.164 -11.882 1.00 43.02 71 ALA D CA 1
ATOM 2163 C C . ALA B 1 91 ? 19.735 -33.357 -10.917 1.00 44.49 71 ALA D C 1
ATOM 2164 O O . ALA B 1 91 ? 19.948 -34.480 -11.413 1.00 48.71 71 ALA D O 1
ATOM 2166 N N . ARG B 1 92 ? 19.576 -33.144 -9.604 1.00 43.03 72 ARG D N 1
ATOM 2167 C CA . ARG B 1 92 ? 19.647 -34.225 -8.578 1.00 41.40 72 ARG D CA 1
ATOM 2168 C C . ARG B 1 92 ? 18.616 -35.300 -8.946 1.00 40.82 72 ARG D C 1
ATOM 2169 O O . ARG B 1 92 ? 18.851 -36.467 -8.639 1.00 36.63 72 ARG D O 1
ATOM 2171 N N . HIS B 1 93 ? 17.542 -34.916 -9.643 1.00 47.96 73 HIS D N 1
ATOM 2172 C CA . HIS B 1 93 ? 16.345 -35.757 -9.914 1.00 51.94 73 HIS D CA 1
ATOM 2173 C C . HIS B 1 93 ? 16.226 -36.119 -11.400 1.00 51.64 73 HIS D C 1
ATOM 2174 O O . HIS B 1 93 ? 15.532 -37.112 -11.688 1.00 55.27 73 HIS D O 1
ATOM 2181 N N . TYR B 1 94 ? 16.844 -35.349 -12.305 1.00 52.49 74 TYR D N 1
ATOM 2182 C CA . TYR B 1 94 ? 16.761 -35.538 -13.780 1.00 48.27 74 TYR D CA 1
ATOM 2183 C C . TYR B 1 94 ? 18.169 -35.769 -14.345 1.00 46.90 74 TYR D C 1
ATOM 2184 O O . TYR B 1 94 ? 19.057 -34.929 -14.168 1.00 43.42 74 TYR D O 1
ATOM 2193 N N . PRO B 1 95 ? 18.421 -36.922 -15.019 1.00 44.89 75 PRO D N 1
ATOM 2194 C CA . PRO B 1 95 ? 19.763 -37.278 -15.487 1.00 41.99 75 PRO D CA 1
ATOM 2195 C C . PRO B 1 95 ? 20.351 -36.413 -16.616 1.00 43.74 75 PRO D C 1
ATOM 2196 O O . PRO B 1 95 ? 21.567 -36.272 -16.636 1.00 46.00 75 PRO D O 1
ATOM 2200 N N . VAL B 1 96 ? 19.519 -35.880 -17.523 1.00 39.99 76 VAL D N 1
ATOM 2201 C CA . VAL B 1 96 ? 19.960 -35.046 -18.687 1.00 37.83 76 VAL D CA 1
ATOM 2202 C C . VAL B 1 96 ? 19.276 -33.685 -18.587 1.00 35.55 76 VAL D C 1
ATOM 2203 O O . VAL B 1 96 ? 18.070 -33.615 -18.884 1.00 37.44 76 VAL D O 1
ATOM 2207 N N . VAL B 1 97 ? 20.019 -32.645 -18.222 1.00 31.55 77 VAL D N 1
ATOM 2208 C CA . VAL B 1 97 ? 19.449 -31.293 -17.982 1.00 30.32 77 VAL D CA 1
ATOM 2209 C C . VAL B 1 97 ? 20.241 -30.275 -18.777 1.00 28.78 77 VAL D C 1
ATOM 2210 O O . VAL B 1 97 ? 21.471 -30.314 -18.733 1.00 33.98 77 VAL D O 1
ATOM 2214 N N . VAL B 1 98 ? 19.540 -29.356 -19.413 1.00 26.66 78 VAL D N 1
ATOM 2215 C CA . VAL B 1 98 ? 20.154 -28.213 -20.128 1.00 24.74 78 VAL D CA 1
ATOM 2216 C C . VAL B 1 98 ? 19.510 -26.945 -19.602 1.00 23.03 78 VAL D C 1
ATOM 2217 O O . VAL B 1 98 ? 18.330 -26.788 -19.759 1.00 26.09 78 VAL D O 1
ATOM 2221 N N . GLY B 1 99 ? 20.262 -26.102 -18.942 1.00 22.28 79 GLY D N 1
ATOM 2222 C CA . GLY B 1 99 ? 19.801 -24.746 -18.651 1.00 22.68 79 GLY D CA 1
ATOM 2223 C C . GLY B 1 99 ? 20.090 -23.928 -19.875 1.00 23.37 79 GLY D C 1
ATOM 2224 O O . GLY B 1 99 ? 21.060 -24.257 -20.548 1.00 24.44 79 GLY D O 1
ATOM 2225 N N . VAL B 1 100 ? 19.236 -22.962 -20.190 1.00 23.69 80 VAL D N 1
ATOM 2226 C CA . VAL B 1 100 ? 19.481 -21.938 -21.243 1.00 22.51 80 VAL D CA 1
ATOM 2227 C C . VAL B 1 100 ? 18.923 -20.620 -20.747 1.00 23.20 80 VAL D C 1
ATOM 2228 O O . VAL B 1 100 ? 18.005 -20.634 -19.887 1.00 26.57 80 VAL D O 1
ATOM 2232 N N . ASP B 1 101 ? 19.434 -19.534 -21.301 1.00 22.74 81 ASP D N 1
ATOM 2233 C CA . ASP B 1 101 ? 19.063 -18.181 -20.846 1.00 24.23 81 ASP D CA 1
ATOM 2234 C C . ASP B 1 101 ? 19.544 -17.174 -21.880 1.00 26.06 81 ASP D C 1
ATOM 2235 O O . ASP B 1 101 ? 20.528 -17.455 -22.608 1.00 26.99 81 ASP D O 1
ATOM 2240 N N . VAL B 1 102 ? 18.830 -16.060 -21.944 1.00 27.38 82 VAL D N 1
ATOM 2241 C CA . VAL B 1 102 ? 19.071 -14.966 -22.919 1.00 29.28 82 VAL D CA 1
ATOM 2242 C C . VAL B 1 102 ? 20.435 -14.325 -22.637 1.00 29.62 82 VAL D C 1
ATOM 2243 O O . VAL B 1 102 ? 21.110 -13.992 -23.612 1.00 29.95 82 VAL D O 1
ATOM 2247 N N . SER B 1 103 ? 20.836 -14.207 -21.364 1.00 32.12 83 SER D N 1
ATOM 2248 C CA . SER B 1 103 ? 22.059 -13.476 -20.920 1.00 33.75 83 SER D CA 1
ATOM 2249 C C . SER B 1 103 ? 23.282 -14.385 -20.947 1.00 31.54 83 SER D C 1
ATOM 2250 O O . SER B 1 103 ? 23.296 -15.400 -20.257 1.00 29.08 83 SER D O 1
ATOM 2253 N N . PRO B 1 104 ? 24.332 -14.034 -21.730 1.00 35.30 84 PRO D N 1
ATOM 2254 C CA . PRO B 1 104 ? 25.602 -14.783 -21.744 1.00 36.30 84 PRO D CA 1
ATOM 2255 C C . PRO B 1 104 ? 26.368 -14.790 -20.407 1.00 32.83 84 PRO D C 1
ATOM 2256 O O . PRO B 1 104 ? 27.010 -15.772 -20.081 1.00 32.60 84 PRO D O 1
ATOM 2260 N N . ALA B 1 105 ? 26.276 -13.711 -19.648 1.00 29.23 85 ALA D N 1
ATOM 2261 C CA . ALA B 1 105 ? 26.751 -13.680 -18.255 1.00 31.52 85 ALA D CA 1
ATOM 2262 C C . ALA B 1 105 ? 26.136 -14.850 -17.480 1.00 36.39 85 ALA D C 1
ATOM 2263 O O . ALA B 1 105 ? 26.911 -15.612 -16.849 1.00 47.23 85 ALA D O 1
ATOM 2265 N N . ALA B 1 106 ? 24.803 -14.976 -17.476 1.00 36.00 86 ALA D N 1
ATOM 2266 C CA . ALA B 1 106 ? 24.091 -15.986 -16.660 1.00 35.69 86 ALA D CA 1
ATOM 2267 C C . ALA B 1 106 ? 24.642 -17.368 -17.020 1.00 34.62 86 ALA D C 1
ATOM 2268 O O . ALA B 1 106 ? 24.964 -18.162 -16.121 1.00 30.96 86 ALA D O 1
ATOM 2270 N N . ILE B 1 107 ? 24.783 -17.627 -18.314 1.00 34.78 87 ILE D N 1
ATOM 2271 C CA . ILE B 1 107 ? 25.216 -18.955 -18.825 1.00 36.99 87 ILE D CA 1
ATOM 2272 C C . ILE B 1 107 ? 26.669 -19.195 -18.414 1.00 38.18 87 ILE D C 1
ATOM 2273 O O . ILE B 1 107 ? 26.965 -20.311 -17.975 1.00 38.43 87 ILE D O 1
ATOM 2278 N N . ALA B 1 108 ? 27.531 -18.189 -18.548 1.00 41.12 88 ALA D N 1
ATOM 2279 C CA . ALA B 1 108 ? 28.972 -18.278 -18.212 1.00 43.67 88 ALA D CA 1
ATOM 2280 C C . ALA B 1 108 ? 29.110 -18.668 -16.738 1.00 42.48 88 ALA D C 1
ATOM 2281 O O . ALA B 1 108 ? 29.815 -19.661 -16.456 1.00 43.10 88 ALA D O 1
ATOM 2283 N N . ALA B 1 109 ? 28.426 -17.942 -15.845 1.00 41.98 89 ALA D N 1
ATOM 2284 C CA . ALA B 1 109 ? 28.344 -18.245 -14.394 1.00 40.98 89 ALA D CA 1
ATOM 2285 C C . ALA B 1 109 ? 27.739 -19.641 -14.188 1.00 41.10 89 ALA D C 1
ATOM 2286 O O . ALA B 1 109 ? 28.320 -20.469 -13.451 1.00 43.94 89 ALA D O 1
ATOM 2288 N N . ALA B 1 110 ? 26.606 -19.916 -14.830 1.00 42.99 90 ALA D N 1
ATOM 2289 C CA . ALA B 1 110 ? 25.945 -21.235 -14.751 1.00 42.34 90 ALA D CA 1
ATOM 2290 C C . ALA B 1 110 ? 26.956 -22.311 -15.167 1.00 42.36 90 ALA D C 1
ATOM 2291 O O . ALA B 1 110 ? 26.995 -23.369 -14.515 1.00 46.82 90 ALA D O 1
ATOM 2293 N N . ARG B 1 111 ? 27.767 -22.036 -16.192 1.00 41.35 91 ARG D N 1
ATOM 2294 C CA . ARG B 1 111 ? 28.588 -23.063 -16.883 1.00 41.20 91 ARG D CA 1
ATOM 2295 C C . ARG B 1 111 ? 29.580 -23.640 -15.871 1.00 41.43 91 ARG D C 1
ATOM 2296 O O . ARG B 1 111 ? 29.893 -24.840 -15.974 1.00 38.20 91 ARG D O 1
ATOM 2304 N N . GLY B 1 112 ? 29.975 -22.818 -14.893 1.00 45.18 92 GLY D N 1
ATOM 2305 C CA . GLY B 1 112 ? 30.671 -23.226 -13.657 1.00 46.92 92 GLY D CA 1
ATOM 2306 C C . GLY B 1 112 ? 30.135 -24.523 -13.065 1.00 47.34 92 GLY D C 1
ATOM 2307 O O . GLY B 1 112 ? 30.952 -25.317 -12.591 1.00 56.27 92 GLY D O 1
ATOM 2308 N N . ARG B 1 113 ? 28.821 -24.759 -13.094 1.00 47.52 93 ARG D N 1
ATOM 2309 C CA . ARG B 1 113 ? 28.187 -25.917 -12.400 1.00 44.66 93 ARG D CA 1
ATOM 2310 C C . ARG B 1 113 ? 28.078 -27.111 -13.354 1.00 41.52 93 ARG D C 1
ATOM 2311 O O . ARG B 1 113 ? 27.600 -28.177 -12.898 1.00 37.13 93 ARG D O 1
ATOM 2319 N N . ALA B 1 114 ? 28.471 -26.946 -14.623 1.00 38.93 94 ALA D N 1
ATOM 2320 C CA . ALA B 1 114 ? 28.373 -28.003 -15.658 1.00 41.52 94 ALA D CA 1
ATOM 2321 C C . ALA B 1 114 ? 29.002 -29.300 -15.141 1.00 45.28 94 ALA D C 1
ATOM 2322 O O . ALA B 1 114 ? 29.914 -29.265 -14.307 1.00 52.32 94 ALA D O 1
ATOM 2324 N N . ARG B 1 115 ? 28.510 -30.419 -15.638 1.00 45.59 95 ARG D N 1
ATOM 2325 C CA . ARG B 1 115 ? 28.987 -31.773 -15.292 1.00 48.58 95 ARG D CA 1
ATOM 2326 C C . ARG B 1 115 ? 28.455 -32.638 -16.424 1.00 48.29 95 ARG D C 1
ATOM 2327 O O . ARG B 1 115 ? 27.811 -32.103 -17.316 1.00 49.93 95 ARG D O 1
ATOM 2335 N N . PRO B 1 116 ? 28.771 -33.946 -16.498 1.00 48.06 96 PRO D N 1
ATOM 2336 C CA . PRO B 1 116 ? 28.005 -34.855 -17.352 1.00 47.11 96 PRO D CA 1
ATOM 2337 C C . PRO B 1 116 ? 26.542 -34.926 -16.884 1.00 47.69 96 PRO D C 1
ATOM 2338 O O . PRO B 1 116 ? 26.302 -35.154 -15.711 1.00 52.26 96 PRO D O 1
ATOM 2342 N N . GLY B 1 117 ? 25.602 -34.675 -17.797 1.00 44.87 97 GLY D N 1
ATOM 2343 C CA . GLY B 1 117 ? 24.155 -34.710 -17.521 1.00 42.61 97 GLY D CA 1
ATOM 2344 C C . GLY B 1 117 ? 23.597 -33.356 -17.118 1.00 38.94 97 GLY D C 1
ATOM 2345 O O . GLY B 1 117 ? 22.373 -33.276 -16.917 1.00 41.06 97 GLY D O 1
ATOM 2346 N N . LEU B 1 118 ? 24.443 -32.336 -16.981 1.00 33.77 98 LEU D N 1
ATOM 2347 C CA . LEU B 1 118 ? 23.998 -30.938 -16.765 1.00 34.57 98 LEU D CA 1
ATOM 2348 C C . LEU B 1 118 ? 24.838 -30.028 -17.652 1.00 35.32 98 LEU D C 1
ATOM 2349 O O . LEU B 1 118 ? 26.058 -30.082 -17.551 1.00 42.32 98 LEU D O 1
ATOM 2354 N N . SER B 1 119 ? 24.189 -29.201 -18.456 1.00 34.08 99 SER D N 1
ATOM 2355 C CA . SER B 1 119 ? 24.807 -28.454 -19.571 1.00 31.83 99 SER D CA 1
ATOM 2356 C C . SER B 1 119 ? 24.147 -27.077 -19.641 1.00 31.33 99 SER D C 1
ATOM 2357 O O . SER B 1 119 ? 22.998 -26.971 -19.215 1.00 34.39 99 SER D O 1
ATOM 2360 N N . PHE B 1 120 ? 24.834 -26.045 -20.110 1.00 30.42 100 PHE D N 1
ATOM 2361 C CA . PHE B 1 120 ? 24.241 -24.690 -20.230 1.00 30.72 100 PHE D CA 1
ATOM 2362 C C . PHE B 1 120 ? 24.617 -24.098 -21.573 1.00 33.10 100 PHE D C 1
ATOM 2363 O O . PHE B 1 120 ? 25.615 -24.491 -22.130 1.00 37.63 100 PHE D O 1
ATOM 2371 N N . ASP B 1 121 ? 23.794 -23.188 -22.071 1.00 37.43 101 ASP D N 1
ATOM 2372 C CA . ASP B 1 121 ? 23.861 -22.681 -23.463 1.00 39.05 101 ASP D CA 1
ATOM 2373 C C . ASP B 1 121 ? 23.103 -21.356 -23.469 1.00 34.88 101 ASP D C 1
ATOM 2374 O O . ASP B 1 121 ? 22.320 -21.169 -22.558 1.00 35.08 101 ASP D O 1
ATOM 2379 N N . VAL B 1 122 ? 23.364 -20.466 -24.418 1.00 31.71 102 VAL D N 1
ATOM 2380 C CA . VAL B 1 122 ? 22.566 -19.218 -24.572 1.00 33.09 102 VAL D CA 1
ATOM 2381 C C . VAL B 1 122 ? 21.372 -19.494 -25.498 1.00 33.09 102 VAL D C 1
ATOM 2382 O O . VAL B 1 122 ? 21.543 -20.136 -26.539 1.00 36.68 102 VAL D O 1
ATOM 2386 N N . LEU B 1 123 ? 20.188 -19.028 -25.143 1.00 30.39 103 LEU D N 1
ATOM 2387 C CA . LEU B 1 123 ? 19.015 -19.146 -26.036 1.00 31.34 103 LEU D CA 1
ATOM 2388 C C . LEU B 1 123 ? 17.969 -18.124 -25.622 1.00 30.89 103 LEU D C 1
ATOM 2389 O O . LEU B 1 123 ? 17.582 -18.091 -24.446 1.00 30.47 103 LEU D O 1
ATOM 2394 N N . ASP B 1 124 ? 17.598 -17.290 -26.579 1.00 29.66 104 ASP D N 1
ATOM 2395 C CA . ASP B 1 124 ? 16.446 -16.372 -26.485 1.00 30.66 104 ASP D CA 1
ATOM 2396 C C . ASP B 1 124 ? 15.191 -17.183 -26.819 1.00 28.23 104 ASP D C 1
ATOM 2397 O O . ASP B 1 124 ? 15.140 -17.718 -27.899 1.00 31.33 104 ASP D O 1
ATOM 2402 N N . ALA B 1 125 ? 14.218 -17.258 -25.920 1.00 28.72 105 ALA D N 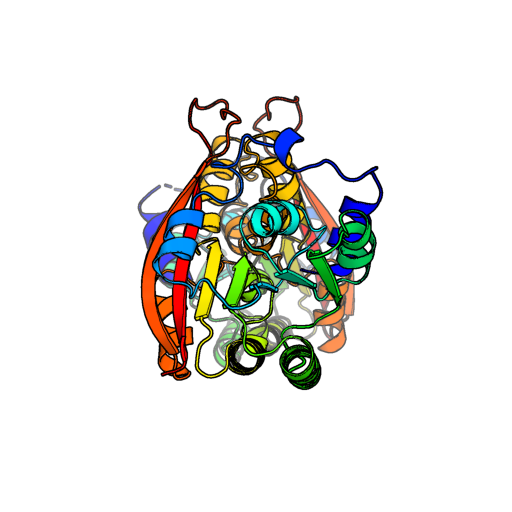1
ATOM 2403 C CA . ALA B 1 125 ? 12.951 -18.013 -26.081 1.00 28.31 105 ALA D CA 1
ATOM 2404 C C . ALA B 1 125 ? 12.154 -17.485 -27.271 1.00 29.98 105 ALA D C 1
ATOM 2405 O O . ALA B 1 125 ? 11.216 -18.167 -27.691 1.00 31.12 105 ALA D O 1
ATOM 2407 N N . THR B 1 126 ? 12.510 -16.292 -27.745 1.00 32.21 106 THR D N 1
ATOM 2408 C CA . THR B 1 126 ? 11.920 -15.560 -28.896 1.00 32.93 106 THR D CA 1
ATOM 2409 C C . THR B 1 126 ? 12.496 -16.094 -30.217 1.00 36.36 106 THR D C 1
ATOM 2410 O O . THR B 1 126 ? 11.920 -15.795 -31.271 1.00 38.82 106 THR D O 1
ATOM 2414 N N . ASP B 1 127 ? 13.611 -16.829 -30.172 1.00 38.48 107 ASP D N 1
ATOM 2415 C CA . ASP B 1 127 ? 14.378 -17.272 -31.366 1.00 37.86 107 ASP D CA 1
ATOM 2416 C C . ASP B 1 127 ? 14.010 -18.732 -31.677 1.00 38.19 107 ASP D C 1
ATOM 2417 O O . ASP B 1 127 ? 14.841 -19.646 -31.458 1.00 37.11 107 ASP D O 1
ATOM 2422 N N . VAL B 1 128 ? 12.817 -18.940 -32.226 1.00 37.50 108 VAL D N 1
ATOM 2423 C CA . VAL B 1 128 ? 12.256 -20.294 -32.506 1.00 37.18 108 VAL D CA 1
ATOM 2424 C C . VAL B 1 128 ? 13.282 -21.126 -33.296 1.00 36.50 108 VAL D C 1
ATOM 2425 O O . VAL B 1 128 ? 13.285 -22.372 -33.125 1.00 38.34 108 VAL D O 1
ATOM 2429 N N . GLU B 1 129 ? 14.161 -20.507 -34.089 1.00 36.66 109 GLU D N 1
ATOM 2430 C CA . GLU B 1 129 ? 15.143 -21.280 -34.915 1.00 39.80 109 GLU D CA 1
ATOM 2431 C C . GLU B 1 129 ? 16.258 -21.834 -34.018 1.00 37.33 109 GLU D C 1
ATOM 2432 O O . GLU B 1 129 ? 16.713 -22.966 -34.255 1.00 37.94 109 GLU D O 1
ATOM 2438 N N . ALA B 1 130 ? 16.664 -21.085 -33.000 1.00 36.58 110 ALA D N 1
ATOM 2439 C CA . ALA B 1 130 ? 17.541 -21.609 -31.935 1.00 36.31 110 ALA D CA 1
ATOM 2440 C C . ALA B 1 130 ? 16.839 -22.791 -31.259 1.00 34.78 110 ALA D C 1
ATOM 2441 O O . ALA B 1 130 ? 17.460 -23.855 -31.130 1.00 38.84 110 ALA D O 1
ATOM 2443 N N . ALA B 1 131 ? 15.573 -22.632 -30.881 1.00 33.75 111 ALA D N 1
ATOM 2444 C CA . ALA B 1 131 ? 14.787 -23.689 -30.201 1.00 33.95 111 ALA D CA 1
ATOM 2445 C C . ALA B 1 131 ? 14.816 -24.958 -31.053 1.00 35.29 111 ALA D C 1
ATOM 2446 O O . ALA B 1 131 ? 15.160 -26.018 -30.511 1.00 36.49 111 ALA D O 1
ATOM 2448 N N . ALA B 1 132 ? 14.544 -24.829 -32.355 1.00 37.14 112 ALA D N 1
ATOM 2449 C CA . ALA B 1 132 ? 14.601 -25.935 -33.340 1.00 36.41 112 ALA D CA 1
ATOM 2450 C C . ALA B 1 132 ? 15.954 -26.655 -33.273 1.00 35.45 112 ALA D C 1
ATOM 2451 O O . ALA B 1 132 ? 15.962 -27.904 -33.237 1.00 32.89 112 ALA D O 1
ATOM 2453 N N . ARG B 1 133 ? 17.052 -25.896 -33.239 1.00 38.19 113 ARG D N 1
ATOM 2454 C CA . ARG B 1 133 ? 18.438 -26.439 -33.244 1.00 38.67 113 ARG D CA 1
ATOM 2455 C C . ARG B 1 133 ? 18.669 -27.229 -31.956 1.00 38.64 113 ARG D C 1
ATOM 2456 O O . ARG B 1 133 ? 19.223 -28.362 -32.029 1.00 37.69 113 ARG D O 1
ATOM 2464 N N . LEU B 1 134 ? 18.198 -26.691 -30.832 1.00 35.47 114 LEU D N 1
ATOM 2465 C CA . LEU B 1 134 ? 18.273 -27.397 -29.535 1.00 34.30 114 LEU D CA 1
ATOM 2466 C C . LEU B 1 134 ? 17.439 -28.681 -29.599 1.00 35.50 114 LEU D C 1
ATOM 2467 O O . LEU B 1 134 ? 17.960 -29.739 -29.205 1.00 36.69 114 LEU D O 1
ATOM 2472 N N . ARG B 1 135 ? 16.205 -28.612 -30.104 1.00 34.50 115 ARG D N 1
ATOM 2473 C CA . ARG B 1 135 ? 15.294 -29.789 -30.146 1.00 35.85 115 ARG D CA 1
ATOM 2474 C C . ARG B 1 135 ? 15.978 -30.929 -3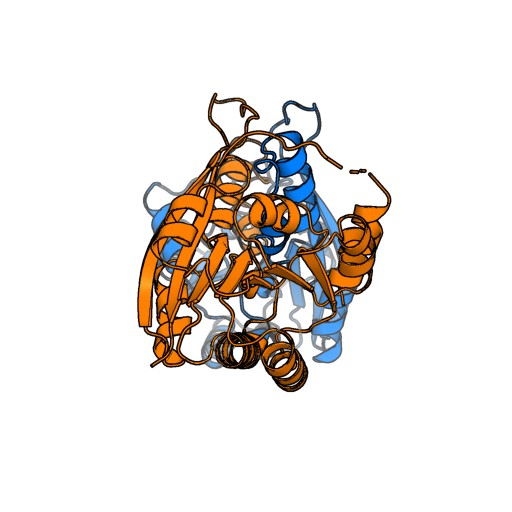0.902 1.00 32.15 115 ARG D C 1
ATOM 2475 O O . ARG B 1 135 ? 15.866 -32.086 -30.466 1.00 30.05 115 ARG D O 1
ATOM 2483 N N . ALA B 1 136 ? 16.628 -30.605 -32.015 1.00 33.00 116 ALA D N 1
ATOM 2484 C CA . ALA 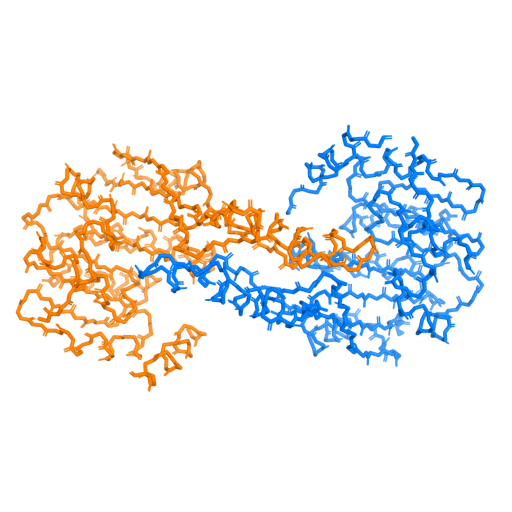B 1 136 ? 17.274 -31.580 -32.922 1.00 35.04 116 ALA D CA 1
ATOM 2485 C C . ALA B 1 136 ? 18.579 -32.104 -32.307 1.00 34.89 116 ALA D C 1
ATOM 2486 O O . ALA B 1 136 ? 19.078 -33.121 -32.772 1.00 35.81 116 ALA D O 1
ATOM 2488 N N . THR B 1 137 ? 19.118 -31.436 -31.295 1.00 34.26 117 THR D N 1
ATOM 2489 C CA . THR B 1 137 ? 20.319 -31.899 -30.565 1.00 33.38 117 THR D CA 1
ATOM 2490 C C . THR B 1 137 ? 19.889 -32.855 -29.442 1.00 32.59 117 THR D C 1
ATOM 2491 O O . THR B 1 137 ? 20.347 -33.996 -29.438 1.00 32.11 117 THR D O 1
ATOM 2495 N N . VAL B 1 138 ? 19.056 -32.395 -28.507 1.00 33.62 118 VAL D N 1
ATOM 2496 C CA . VAL B 1 138 ? 18.780 -33.104 -27.219 1.00 34.07 118 VAL D CA 1
ATOM 2497 C C . VAL B 1 138 ? 17.649 -34.111 -27.413 1.00 33.21 118 VAL D C 1
ATOM 2498 O O . VAL B 1 138 ? 17.617 -35.090 -26.681 1.00 33.94 118 VAL D O 1
ATOM 2502 N N . GLY B 1 139 ? 16.754 -33.852 -28.358 1.00 34.86 119 GLY D N 1
ATOM 2503 C CA . GLY B 1 139 ? 15.515 -34.620 -28.555 1.00 36.93 119 GLY D CA 1
ATOM 2504 C C . GLY B 1 139 ? 14.311 -33.920 -27.942 1.00 39.18 119 GLY D C 1
ATOM 2505 O O . GLY B 1 139 ? 14.486 -32.881 -27.267 1.00 42.31 119 GLY D O 1
ATOM 2506 N N . GLU B 1 140 ? 13.115 -34.448 -28.203 1.00 38.92 120 GLU D N 1
ATOM 2507 C CA . GLU B 1 140 ? 11.881 -34.072 -27.486 1.00 39.29 120 GLU D CA 1
ATOM 2508 C C . GLU B 1 140 ? 12.249 -34.015 -26.011 1.00 39.25 120 GLU D C 1
ATOM 2509 O O . GLU B 1 140 ? 12.925 -34.970 -25.552 1.00 39.78 120 GLU D O 1
ATOM 2515 N N . ALA B 1 141 ? 11.836 -32.950 -25.321 1.00 35.17 121 ALA D N 1
ATOM 2516 C CA . ALA B 1 141 ? 12.295 -32.624 -23.955 1.00 34.44 121 ALA D CA 1
ATOM 2517 C C . ALA B 1 141 ? 11.160 -31.994 -23.159 1.00 33.25 121 ALA D C 1
ATOM 2518 O O . ALA B 1 141 ? 10.361 -31.277 -23.753 1.00 33.08 121 ALA D O 1
ATOM 2520 N N . ASN B 1 142 ? 11.138 -32.226 -21.848 1.00 32.13 122 ASN D N 1
ATOM 2521 C CA . ASN B 1 142 ? 10.308 -31.433 -20.915 1.00 31.17 122 ASN D CA 1
ATOM 2522 C C . ASN B 1 142 ? 10.962 -30.068 -20.749 1.00 28.08 122 ASN D C 1
ATOM 2523 O O . ASN B 1 142 ? 12.146 -29.944 -21.050 1.00 32.40 122 ASN D O 1
ATOM 2528 N N . VAL B 1 143 ? 10.209 -29.072 -20.324 1.00 25.16 123 VAL D N 1
ATOM 2529 C CA . VAL B 1 143 ? 10.751 -27.701 -20.160 1.00 23.86 123 VAL D CA 1
ATOM 2530 C C . VAL B 1 143 ? 10.193 -27.134 -18.873 1.00 24.25 123 VAL D C 1
ATOM 2531 O O . VAL B 1 143 ? 8.972 -27.084 -18.729 1.00 24.92 123 VAL D O 1
ATOM 2535 N N . HIS B 1 144 ? 11.076 -26.704 -17.992 1.00 24.78 124 HIS D N 1
ATOM 2536 C CA . HIS B 1 144 ? 10.708 -26.032 -16.728 1.00 26.28 124 HIS D CA 1
ATOM 2537 C C . HIS B 1 144 ? 11.103 -24.558 -16.873 1.00 27.35 124 HIS D C 1
ATOM 2538 O O . HIS B 1 144 ? 12.239 -24.305 -17.293 1.00 27.04 124 HIS D O 1
ATOM 2545 N N . LEU B 1 145 ? 10.169 -23.646 -16.602 1.00 28.82 125 LEU D N 1
ATOM 2546 C CA . LEU B 1 145 ? 10.387 -22.182 -16.556 1.00 30.37 125 LEU D CA 1
ATOM 2547 C C . LEU B 1 145 ? 10.038 -21.744 -15.149 1.00 32.16 125 LEU D C 1
ATOM 2548 O O . LEU B 1 145 ? 8.943 -22.106 -14.678 1.00 32.70 125 LEU D O 1
ATOM 2553 N N . ARG B 1 146 ? 10.900 -20.950 -14.540 1.00 32.60 126 ARG D N 1
ATOM 2554 C CA . ARG B 1 146 ? 10.605 -20.347 -13.236 1.00 31.79 126 ARG D CA 1
ATOM 2555 C C . ARG B 1 146 ? 10.822 -18.847 -13.391 1.00 30.27 126 ARG D C 1
ATOM 2556 O O . ARG B 1 146 ? 11.982 -18.430 -13.401 1.00 32.33 126 ARG D O 1
ATOM 2564 N N . GLY B 1 147 ? 9.731 -18.106 -13.597 1.00 26.69 127 GLY D N 1
ATOM 2565 C CA . GLY B 1 147 ? 9.679 -16.637 -13.582 1.00 25.04 127 GLY D CA 1
ATOM 2566 C C . GLY B 1 147 ? 9.857 -16.033 -14.963 1.00 24.20 127 GLY D C 1
ATOM 2567 O O . GLY B 1 147 ? 10.112 -14.832 -15.042 1.00 24.56 127 GLY D O 1
ATOM 2568 N N . VAL B 1 148 ? 9.734 -16.806 -16.032 1.00 23.62 128 VAL D N 1
ATOM 2569 C CA . VAL B 1 148 ? 10.302 -16.370 -17.338 1.00 25.23 128 VAL D CA 1
ATOM 2570 C C . VAL B 1 148 ? 9.290 -15.493 -18.078 1.00 26.01 128 VAL D C 1
ATOM 2571 O O . VAL B 1 148 ? 9.729 -14.503 -18.687 1.00 25.64 128 VAL D O 1
ATOM 2575 N N . LEU B 1 149 ? 7.993 -15.810 -18.012 1.00 29.25 129 LEU D N 1
ATOM 2576 C CA . LEU B 1 149 ? 6.950 -15.097 -18.802 1.00 28.55 129 LEU D CA 1
ATOM 2577 C C . LEU B 1 149 ? 6.797 -13.667 -18.279 1.00 29.91 129 LEU D C 1
ATOM 2578 O O . LEU B 1 149 ? 6.641 -12.752 -19.111 1.00 30.61 129 LEU D O 1
ATOM 2583 N N . HIS B 1 150 ? 6.891 -13.459 -16.963 1.00 30.92 130 HIS D N 1
ATOM 2584 C CA . HIS B 1 150 ? 6.821 -12.099 -16.356 1.00 30.70 130 HIS D CA 1
ATOM 2585 C C . HIS B 1 150 ? 8.171 -11.389 -16.491 1.00 29.93 130 HIS D C 1
ATOM 2586 O O . HIS B 1 150 ? 8.245 -10.169 -16.138 1.00 29.63 130 HIS D O 1
ATOM 2593 N N . ALA B 1 151 ? 9.185 -12.124 -16.964 1.00 29.22 131 ALA D N 1
ATOM 2594 C CA . ALA B 1 151 ? 10.555 -11.630 -17.203 1.00 28.20 131 ALA D CA 1
ATOM 2595 C C . ALA B 1 151 ? 10.661 -11.018 -18.600 1.00 30.16 131 ALA D C 1
ATOM 2596 O O . ALA B 1 151 ? 11.724 -10.493 -18.908 1.00 34.23 131 ALA D O 1
ATOM 2598 N N . MET B 1 152 ? 9.621 -11.081 -19.433 1.00 32.16 132 MET D N 1
ATOM 2599 C CA . MET B 1 152 ? 9.734 -10.616 -20.843 1.00 34.41 132 MET D CA 1
ATOM 2600 C C . MET B 1 152 ? 8.454 -9.888 -21.280 1.00 38.16 132 MET D C 1
ATOM 2601 O O . MET B 1 152 ? 7.409 -10.001 -20.581 1.00 35.69 132 MET D O 1
ATOM 2606 N N . ASP B 1 153 ? 8.548 -9.119 -22.372 1.00 40.82 133 ASP D N 1
ATOM 2607 C CA . ASP B 1 153 ? 7.428 -8.274 -22.859 1.00 42.67 133 ASP D CA 1
ATOM 2608 C C . ASP B 1 153 ? 6.301 -9.219 -23.257 1.00 40.42 133 ASP D C 1
ATOM 2609 O O . ASP B 1 153 ? 6.538 -10.185 -23.968 1.00 43.01 133 ASP D O 1
ATOM 2614 N N . PRO B 1 154 ? 5.044 -8.997 -22.823 1.00 40.92 134 PRO D N 1
ATOM 2615 C CA . PRO B 1 154 ? 3.915 -9.819 -23.285 1.00 41.11 134 PRO D CA 1
ATOM 2616 C C . PRO B 1 154 ? 3.805 -10.010 -24.811 1.00 39.32 134 PRO D C 1
ATOM 2617 O O . PRO B 1 154 ? 3.193 -10.950 -25.246 1.00 39.48 134 PRO D O 1
ATOM 2621 N N . ALA B 1 155 ? 4.419 -9.135 -25.602 1.00 39.52 135 ALA D N 1
ATOM 2622 C CA . ALA B 1 155 ? 4.444 -9.260 -27.076 1.00 40.00 135 ALA D CA 1
ATOM 2623 C C . ALA B 1 155 ? 5.363 -10.410 -27.509 1.00 41.56 135 ALA D C 1
ATOM 2624 O O . ALA B 1 155 ? 5.206 -10.855 -28.644 1.00 45.47 135 ALA D O 1
ATOM 2626 N N . ASP B 1 156 ? 6.295 -10.870 -26.666 1.00 41.05 136 ASP D N 1
ATOM 2627 C CA . ASP B 1 156 ? 7.253 -11.949 -27.031 1.00 39.23 136 ASP D CA 1
ATOM 2628 C C . ASP B 1 156 ? 6.684 -13.319 -26.651 1.00 35.49 136 ASP D C 1
ATOM 2629 O O . ASP B 1 156 ? 7.334 -14.337 -26.973 1.00 36.73 136 ASP D O 1
ATOM 2634 N N . TRP B 1 157 ? 5.504 -13.354 -26.042 1.00 32.82 137 TRP D N 1
ATOM 2635 C CA . TRP B 1 157 ? 4.879 -14.610 -25.549 1.00 35.16 137 TRP D CA 1
ATOM 2636 C C . TRP B 1 157 ? 4.553 -15.579 -26.684 1.00 34.36 137 TRP D C 1
ATOM 2637 O O . TRP B 1 157 ? 4.750 -16.785 -26.535 1.00 35.23 137 TRP D O 1
ATOM 2648 N N . PRO B 1 158 ? 4.034 -15.119 -27.842 1.00 34.59 138 PRO D N 1
ATOM 2649 C CA . PRO B 1 158 ? 3.732 -16.033 -28.939 1.00 34.07 138 PRO D CA 1
ATOM 2650 C C . PRO B 1 158 ? 4.971 -16.848 -29.313 1.00 30.79 138 PRO D C 1
ATOM 2651 O O . PRO B 1 158 ? 4.852 -18.053 -29.378 1.00 31.11 138 PRO D O 1
ATOM 2655 N N . ALA B 1 159 ? 6.103 -16.159 -29.505 1.00 29.96 139 ALA D N 1
ATOM 2656 C CA . ALA B 1 159 ? 7.404 -16.727 -29.928 1.00 29.23 139 ALA D CA 1
ATOM 2657 C C . ALA B 1 159 ? 7.909 -17.665 -28.841 1.00 29.74 139 ALA D C 1
ATOM 2658 O O . ALA B 1 159 ? 8.350 -18.773 -29.184 1.00 30.95 139 ALA D O 1
ATOM 2660 N N . ALA B 1 160 ? 7.843 -17.229 -27.583 1.00 29.26 140 ALA D N 1
ATOM 2661 C CA . ALA B 1 160 ? 8.285 -18.030 -26.426 1.00 28.97 140 ALA D CA 1
ATOM 2662 C C . ALA B 1 160 ? 7.508 -19.346 -26.413 1.00 29.76 140 ALA D C 1
ATOM 2663 O O . ALA B 1 160 ? 8.128 -20.409 -26.170 1.00 28.60 140 ALA D O 1
ATOM 2665 N N . LEU B 1 161 ? 6.199 -19.281 -26.675 1.00 29.58 141 LEU D N 1
ATOM 2666 C CA . LEU B 1 161 ? 5.312 -20.463 -26.546 1.00 30.34 141 LEU D CA 1
ATOM 2667 C C . LEU B 1 161 ? 5.503 -21.379 -27.757 1.00 31.56 141 LEU D C 1
ATOM 2668 O O . LEU B 1 161 ? 5.420 -22.622 -27.598 1.00 29.44 141 LEU D O 1
ATOM 2673 N N . THR B 1 162 ? 5.790 -20.800 -28.921 1.00 32.20 142 THR D N 1
ATOM 2674 C CA . THR B 1 162 ? 6.232 -21.581 -30.097 1.00 32.01 142 THR D CA 1
ATOM 2675 C C . THR B 1 162 ? 7.530 -22.311 -29.730 1.00 35.18 142 THR D C 1
ATOM 2676 O O . THR B 1 162 ? 7.621 -23.530 -30.047 1.00 39.66 142 THR D O 1
ATOM 2680 N N . THR B 1 163 ? 8.481 -21.625 -29.069 1.00 32.07 143 THR D N 1
ATOM 2681 C CA . THR B 1 163 ? 9.774 -22.224 -28.628 1.00 31.01 143 THR D CA 1
ATOM 2682 C C . THR B 1 163 ? 9.468 -23.431 -27.733 1.00 30.11 143 THR D C 1
ATOM 2683 O O . THR B 1 163 ? 10.030 -24.529 -27.967 1.00 29.63 143 THR D O 1
ATOM 2687 N N . LEU B 1 164 ? 8.603 -23.233 -26.746 1.00 27.67 144 LEU D N 1
ATOM 2688 C CA . LEU B 1 164 ? 8.187 -24.321 -25.834 1.00 29.02 144 LEU D CA 1
ATOM 2689 C C . LEU B 1 164 ? 7.624 -25.487 -26.653 1.00 29.21 144 LEU D C 1
ATOM 2690 O O . LEU B 1 164 ? 7.889 -26.653 -26.293 1.00 30.24 144 LEU D O 1
ATOM 2695 N N . ALA B 1 165 ? 6.869 -25.195 -27.707 1.00 27.80 145 ALA D N 1
ATOM 2696 C CA . ALA B 1 165 ? 6.184 -26.229 -28.506 1.00 26.93 145 ALA D CA 1
ATOM 2697 C C . ALA B 1 165 ? 7.216 -26.984 -29.348 1.00 25.97 145 ALA D C 1
ATOM 2698 O O . ALA B 1 165 ? 7.152 -28.227 -29.365 1.00 25.02 145 ALA D O 1
ATOM 2700 N N . THR B 1 166 ? 8.168 -26.261 -29.949 1.00 26.91 146 THR D N 1
ATOM 2701 C CA . THR B 1 166 ? 9.350 -26.821 -30.677 1.00 26.97 146 THR D CA 1
ATOM 2702 C C . THR B 1 166 ? 10.179 -27.733 -29.765 1.00 25.70 146 THR D C 1
ATOM 2703 O O . THR B 1 166 ? 10.683 -28.739 -30.252 1.00 28.70 146 THR D O 1
ATOM 2707 N N . LEU B 1 167 ? 10.349 -27.392 -28.492 1.00 25.81 147 LEU D N 1
ATOM 2708 C CA . LEU B 1 167 ? 11.233 -28.170 -27.585 1.00 26.16 147 LEU D CA 1
ATOM 2709 C C . LEU B 1 167 ? 10.538 -29.451 -27.138 1.00 26.12 147 LEU D C 1
ATOM 2710 O O . LEU B 1 167 ? 11.236 -30.451 -26.978 1.00 25.06 147 LEU D O 1
ATOM 2715 N N . THR B 1 168 ? 9.215 -29.406 -26.980 1.00 29.74 148 THR D N 1
ATOM 2716 C CA . THR B 1 168 ? 8.380 -30.475 -26.361 1.00 30.83 148 THR D CA 1
ATOM 2717 C C . THR B 1 168 ? 7.963 -31.524 -27.392 1.00 33.87 148 THR D C 1
ATOM 2718 O O . THR B 1 168 ? 7.856 -32.714 -27.020 1.00 30.97 148 THR D O 1
ATOM 2722 N N . GLY B 1 169 ? 7.695 -31.099 -28.626 1.00 38.75 149 GLY D N 1
ATOM 2723 C CA . GLY B 1 169 ? 7.051 -31.979 -29.614 1.00 44.45 149 GLY D CA 1
ATOM 2724 C C . GLY B 1 169 ? 5.745 -32.483 -29.027 1.00 49.07 149 GLY D C 1
ATOM 2725 O O . GLY B 1 169 ? 4.993 -31.646 -28.486 1.00 47.27 149 GLY D O 1
ATOM 2726 N N . ARG B 1 170 ? 5.516 -33.798 -29.050 1.00 52.41 150 ARG D N 1
ATOM 2727 C CA . ARG B 1 170 ? 4.242 -34.396 -28.579 1.00 52.57 150 ARG D CA 1
ATOM 2728 C C . ARG B 1 170 ? 4.467 -35.248 -27.327 1.00 46.58 150 ARG D C 1
ATOM 2729 O O . ARG B 1 170 ? 3.468 -35.647 -26.747 1.00 44.02 150 ARG D O 1
ATOM 2731 N N . ARG B 1 171 ? 5.707 -35.502 -26.905 1.00 46.35 151 ARG D N 1
ATOM 2732 C CA . ARG B 1 171 ? 5.980 -36.358 -25.715 1.00 47.22 151 ARG D CA 1
ATOM 2733 C C . ARG B 1 171 ? 6.380 -35.497 -24.503 1.00 41.68 151 ARG D C 1
ATOM 2734 O O . ARG B 1 171 ? 6.148 -35.947 -23.364 1.00 37.85 151 ARG D O 1
ATOM 2742 N N . GLY B 1 172 ? 6.946 -34.304 -24.723 1.00 39.99 152 GLY D N 1
ATOM 2743 C CA . GLY B 1 172 ? 7.443 -33.417 -23.653 1.00 39.46 152 GLY D CA 1
ATOM 2744 C C . GLY B 1 172 ? 6.338 -32.576 -23.030 1.00 39.79 152 GLY D C 1
ATOM 2745 O O . GLY B 1 172 ? 5.329 -32.297 -23.723 1.00 37.74 152 GLY D O 1
ATOM 2746 N N . ARG B 1 173 ? 6.532 -32.156 -21.775 1.00 38.32 153 ARG D N 1
ATOM 2747 C CA . ARG B 1 173 ? 5.594 -31.261 -21.049 1.00 36.30 153 ARG D CA 1
ATOM 2748 C C . ARG B 1 173 ? 6.348 -30.087 -20.419 1.00 33.00 153 ARG D C 1
ATOM 2749 O O . ARG B 1 173 ? 7.538 -30.236 -20.044 1.00 27.88 153 ARG D O 1
ATOM 2757 N N . VAL B 1 174 ? 5.660 -28.954 -20.311 1.00 30.58 154 VAL D N 1
ATOM 2758 C CA . VAL B 1 174 ? 6.224 -27.729 -19.688 1.00 30.90 154 VAL D CA 1
ATOM 2759 C C . VAL B 1 174 ? 5.672 -27.626 -18.276 1.00 29.90 154 VAL D C 1
ATOM 2760 O O . VAL B 1 174 ? 4.455 -27.751 -18.117 1.00 31.46 154 VAL D O 1
ATOM 2764 N N . PHE B 1 175 ? 6.561 -27.433 -17.308 1.00 28.26 155 PHE D N 1
ATOM 2765 C CA . PHE B 1 175 ? 6.244 -26.863 -15.982 1.00 27.28 155 PHE D CA 1
ATOM 2766 C C . PHE B 1 175 ? 6.620 -25.377 -15.957 1.00 25.45 155 PHE D C 1
ATOM 2767 O O . PHE B 1 175 ? 7.793 -24.986 -16.149 1.00 22.09 155 PHE D O 1
ATOM 2775 N N . ASP B 1 176 ? 5.613 -24.550 -15.715 1.00 24.47 156 ASP D N 1
ATOM 2776 C CA . ASP B 1 176 ? 5.760 -23.079 -15.736 1.00 24.02 156 ASP D CA 1
ATOM 2777 C C . ASP B 1 176 ? 5.163 -22.504 -14.455 1.00 24.44 156 ASP D C 1
ATOM 2778 O O . ASP B 1 176 ? 3.969 -22.669 -14.254 1.00 25.85 156 ASP D O 1
ATOM 2783 N N . ILE B 1 177 ? 5.979 -21.825 -13.653 1.00 25.41 157 ILE D N 1
ATOM 2784 C CA . ILE B 1 177 ? 5.553 -21.122 -12.411 1.00 25.39 157 ILE D CA 1
ATOM 2785 C C . ILE B 1 177 ? 5.863 -19.617 -12.538 1.00 25.36 157 ILE D C 1
ATOM 2786 O O . ILE B 1 177 ? 6.977 -19.248 -12.943 1.00 22.91 157 ILE D O 1
ATOM 2791 N N . GLU B 1 178 ? 4.911 -18.763 -12.174 1.00 24.22 158 GLU D N 1
ATOM 2792 C CA . GLU B 1 178 ? 5.070 -17.293 -12.279 1.00 24.22 158 GLU D CA 1
ATOM 2793 C C . GLU B 1 178 ? 4.542 -16.612 -11.010 1.00 26.50 158 GLU D C 1
ATOM 2794 O O . GLU B 1 178 ? 3.543 -17.074 -10.445 1.00 29.47 158 GLU D O 1
ATOM 2800 N N . ILE B 1 179 ? 5.203 -15.539 -10.575 1.00 28.74 159 ILE D N 1
ATOM 2801 C CA . ILE B 1 179 ? 4.747 -14.673 -9.445 1.00 28.56 159 ILE D CA 1
ATOM 2802 C C . ILE B 1 179 ? 3.466 -13.945 -9.901 1.00 29.98 159 ILE D C 1
ATOM 2803 O O . ILE B 1 179 ? 3.408 -13.508 -11.083 1.00 28.54 159 ILE D O 1
ATOM 2808 N N . THR B 1 180 ? 2.435 -13.871 -9.054 1.00 32.70 160 THR D N 1
ATOM 2809 C CA . THR B 1 180 ? 1.074 -13.431 -9.486 1.00 37.89 160 THR D CA 1
ATOM 2810 C C . THR B 1 180 ? 0.991 -11.906 -9.379 1.00 41.95 160 THR D C 1
ATOM 2811 O O . THR B 1 180 ? 1.897 -11.277 -8.817 1.00 44.27 160 THR D O 1
ATOM 2815 N N . PRO B 1 181 ? -0.055 -11.258 -9.957 1.00 40.53 161 PRO D N 1
ATOM 2816 C CA . PRO B 1 181 ? -0.326 -9.845 -9.701 1.00 41.71 161 PRO D CA 1
ATOM 2817 C C . PRO B 1 181 ? -0.630 -9.561 -8.226 1.00 38.66 161 PRO D C 1
ATOM 2818 O O . PRO B 1 181 ? -0.667 -8.403 -7.864 1.00 42.81 161 PRO D O 1
ATOM 2822 N N . ALA B 1 182 ? -0.865 -10.596 -7.423 1.00 35.92 162 ALA D N 1
ATOM 2823 C CA . ALA B 1 182 ? -1.165 -10.449 -5.980 1.00 35.17 162 ALA D CA 1
ATOM 2824 C C . ALA B 1 182 ? 0.107 -10.026 -5.241 1.00 33.72 162 ALA D C 1
ATOM 2825 O O . ALA B 1 182 ? 0.005 -9.582 -4.084 1.00 33.49 162 ALA D O 1
ATOM 2827 N N . PHE B 1 183 ? 1.271 -10.190 -5.868 1.00 33.05 163 PHE D N 1
ATOM 2828 C CA . PHE B 1 183 ? 2.568 -9.801 -5.270 1.00 32.09 163 PHE D CA 1
ATOM 2829 C C . PHE B 1 183 ? 2.549 -8.285 -5.006 1.00 32.23 163 PHE D C 1
ATOM 2830 O O . PHE B 1 183 ? 2.801 -7.847 -3.856 1.00 29.25 163 PHE D O 1
ATOM 2838 N N . SER B 1 184 ? 2.205 -7.497 -6.025 1.00 32.68 164 SER D N 1
ATOM 2839 C CA . SER B 1 184 ? 2.037 -6.026 -5.912 1.00 35.91 164 SER D CA 1
ATOM 2840 C C . SER B 1 184 ? 1.012 -5.711 -4.813 1.00 38.51 164 SER D C 1
ATOM 2841 O O . SER B 1 184 ? 1.270 -4.763 -4.033 1.00 41.42 164 SER D O 1
ATOM 2844 N N . ASP B 1 185 ? -0.077 -6.485 -4.703 1.00 36.15 165 ASP D N 1
ATOM 2845 C CA . ASP B 1 185 ? -1.071 -6.290 -3.609 1.00 35.03 165 ASP D CA 1
ATOM 2846 C C . ASP B 1 185 ? -0.373 -6.541 -2.264 1.00 31.87 165 ASP D C 1
ATOM 2847 O O . ASP B 1 185 ? -0.677 -5.832 -1.297 1.00 31.09 165 ASP D O 1
ATOM 2852 N N . ALA B 1 186 ? 0.556 -7.495 -2.205 1.00 32.50 166 ALA D N 1
ATOM 2853 C CA . ALA B 1 186 ? 1.287 -7.879 -0.970 1.00 32.89 166 ALA D CA 1
ATOM 2854 C C . ALA B 1 186 ? 2.304 -6.801 -0.594 1.00 33.11 166 ALA D C 1
ATOM 2855 O O . ALA B 1 186 ? 2.572 -6.650 0.607 1.00 36.26 166 ALA D O 1
ATOM 2857 N N . VAL B 1 187 ? 2.869 -6.099 -1.575 1.00 33.55 167 VAL D N 1
ATOM 2858 C CA . VAL B 1 187 ? 3.826 -4.984 -1.319 1.00 35.22 167 VAL D CA 1
ATOM 2859 C C . VAL B 1 187 ? 3.015 -3.752 -0.903 1.00 35.39 167 VAL D C 1
ATOM 2860 O O . VAL B 1 187 ? 3.493 -2.986 -0.044 1.00 35.06 167 VAL D O 1
ATOM 2864 N N . GLU B 1 188 ? 1.836 -3.558 -1.498 1.00 36.99 168 GLU D N 1
ATOM 2865 C CA . GLU B 1 188 ? 0.960 -2.401 -1.185 1.00 37.05 168 GLU D CA 1
ATOM 2866 C C . GLU B 1 188 ? 0.557 -2.493 0.282 1.00 37.89 168 GLU D C 1
ATOM 2867 O O . GLU B 1 188 ? 0.666 -1.480 0.991 1.00 35.79 168 GLU D O 1
ATOM 2873 N N . GLU B 1 189 ? 0.084 -3.677 0.674 1.00 39.82 169 GLU D N 1
ATOM 2874 C CA . GLU B 1 189 ? -0.340 -4.003 2.053 1.00 41.94 169 GLU D CA 1
ATOM 2875 C C . GLU B 1 189 ? 0.820 -3.683 2.996 1.00 37.50 169 GLU D C 1
ATOM 2876 O O . GLU B 1 189 ? 0.561 -2.990 3.997 1.00 35.82 169 GLU D O 1
ATOM 2882 N N . MET B 1 190 ? 2.034 -4.138 2.650 1.00 35.82 170 MET D N 1
ATOM 2883 C CA . MET B 1 190 ? 3.259 -4.052 3.496 1.00 36.16 170 MET D CA 1
ATOM 2884 C C . MET B 1 190 ? 3.735 -2.599 3.614 1.00 35.40 170 MET D C 1
ATOM 2885 O O . MET B 1 190 ? 4.054 -2.179 4.727 1.00 33.35 170 MET D O 1
ATOM 2890 N N . LEU B 1 191 ? 3.794 -1.853 2.515 1.00 35.46 171 LEU D N 1
ATOM 2891 C CA . LEU B 1 191 ? 4.025 -0.388 2.570 1.00 34.79 171 LEU D CA 1
ATOM 2892 C C . LEU B 1 191 ? 2.928 0.254 3.428 1.00 37.18 171 LEU D C 1
ATOM 2893 O O . LEU B 1 191 ? 3.252 1.174 4.210 1.00 37.66 171 LEU D O 1
ATOM 2898 N N . GLY B 1 192 ? 1.686 -0.235 3.290 1.00 39.25 172 GLY D N 1
ATOM 2899 C CA . GLY B 1 192 ? 0.480 0.265 3.981 1.00 40.01 172 GLY D CA 1
ATOM 2900 C C . GLY B 1 192 ? 0.703 0.452 5.474 1.00 43.50 172 GLY D C 1
ATOM 2901 O O . GLY B 1 192 ? 0.199 1.457 6.026 1.00 43.50 172 GLY D O 1
ATOM 2902 N N . LYS B 1 193 ? 1.451 -0.459 6.105 1.00 44.32 173 LYS D N 1
ATOM 2903 C CA . LYS B 1 193 ? 1.518 -0.569 7.584 1.00 44.57 173 LYS D CA 1
ATOM 2904 C C . LYS B 1 193 ? 2.931 -0.351 8.135 1.00 43.74 173 LYS D C 1
ATOM 2905 O O . LYS B 1 193 ? 3.000 0.036 9.305 1.00 46.83 173 LYS D O 1
ATOM 2911 N N . PHE B 1 194 ? 4.007 -0.595 7.384 1.00 39.97 174 PHE D N 1
ATOM 2912 C CA . PHE B 1 194 ? 5.394 -0.545 7.926 1.00 41.29 174 PHE D CA 1
ATOM 2913 C C . PHE B 1 194 ? 6.222 0.540 7.230 1.00 45.22 174 PHE D C 1
ATOM 2914 O O . PHE B 1 194 ? 7.408 0.717 7.571 1.00 47.87 174 PHE D O 1
ATOM 2922 N N . ALA B 1 195 ? 5.622 1.259 6.283 1.00 46.30 175 ALA D N 1
ATOM 2923 C CA . ALA B 1 195 ? 6.285 2.346 5.533 1.00 43.83 175 ALA D CA 1
ATOM 2924 C C . ALA B 1 195 ? 5.223 3.131 4.764 1.00 42.44 175 ALA D C 1
ATOM 2925 O O . ALA B 1 195 ? 5.376 3.268 3.551 1.00 44.40 175 ALA D O 1
ATOM 2927 N N . ALA B 1 196 ? 4.180 3.600 5.459 1.00 42.31 176 ALA D N 1
ATOM 2928 C CA . ALA B 1 196 ? 3.005 4.294 4.878 1.00 43.49 176 ALA D CA 1
ATOM 2929 C C . ALA B 1 196 ? 3.436 5.599 4.220 1.00 46.19 176 ALA D C 1
ATOM 2930 O O . ALA B 1 196 ? 4.220 6.369 4.776 1.00 46.65 176 ALA D O 1
ATOM 2932 N N . PRO B 1 197 ? 2.936 5.893 3.003 1.00 49.62 177 PRO D N 1
AT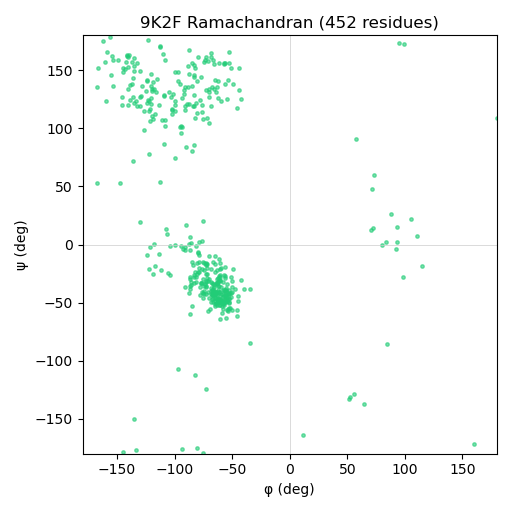OM 2933 C CA . PRO B 1 197 ? 3.294 7.134 2.325 1.00 50.85 177 PRO D CA 1
ATOM 2934 C C . PRO B 1 197 ? 2.691 8.314 3.078 1.00 48.09 177 PRO D C 1
ATOM 2935 O O . PRO B 1 197 ? 1.840 8.133 3.943 1.00 46.19 177 PRO D O 1
ATOM 2939 N N . PRO B 1 198 ? 3.146 9.552 2.803 1.00 51.68 178 PRO D N 1
ATOM 2940 C CA . PRO B 1 198 ? 2.559 10.742 3.411 1.00 53.98 178 PRO D CA 1
ATOM 2941 C C . PRO B 1 198 ? 1.054 10.757 3.192 1.00 55.88 178 PRO D C 1
ATOM 2942 O O . PRO B 1 198 ? 0.537 10.034 2.348 1.00 57.18 178 PRO D O 1
ATOM 2946 N N . PRO B 1 199 ? 0.321 11.615 3.926 1.00 60.45 179 PRO D N 1
ATOM 2947 C CA . PRO B 1 199 ? -1.139 11.554 3.961 1.00 62.14 179 PRO D CA 1
ATOM 2948 C C . PRO B 1 199 ? -1.817 11.875 2.622 1.00 56.41 179 PRO D C 1
ATOM 2949 O O . PRO B 1 199 ? -1.459 12.862 1.989 1.00 56.83 179 PRO D O 1
ATOM 2953 N N . GLY B 1 200 ? -2.794 11.040 2.260 1.00 52.70 180 GLY D N 1
ATOM 2954 C CA . GLY B 1 200 ? -3.546 11.098 0.993 1.00 50.18 180 GLY D CA 1
ATOM 2955 C C . GLY B 1 200 ? -2.712 10.666 -0.195 1.00 48.58 180 GLY D C 1
ATOM 2956 O O . GLY B 1 200 ? -3.149 10.907 -1.328 1.00 47.39 180 GLY D O 1
ATOM 2957 N N . MET B 1 201 ? -1.560 10.030 0.023 1.00 50.71 181 MET D N 1
ATOM 2958 C CA . MET B 1 201 ? -0.656 9.646 -1.094 1.00 54.68 181 MET D CA 1
ATOM 2959 C C . MET B 1 201 ? -0.676 8.127 -1.332 1.00 53.45 181 MET D C 1
ATOM 2960 O O . MET B 1 201 ? 0.204 7.654 -2.092 1.00 60.72 181 MET D O 1
ATOM 2965 N N . ALA B 1 202 ? -1.636 7.393 -0.760 1.00 47.54 182 ALA D N 1
ATOM 2966 C CA . ALA B 1 202 ? -1.688 5.914 -0.843 1.00 47.01 182 ALA D CA 1
ATOM 2967 C C . ALA B 1 202 ? -1.943 5.472 -2.288 1.00 48.61 182 ALA D C 1
ATOM 2968 O O . ALA B 1 202 ? -1.320 4.475 -2.713 1.00 52.78 182 ALA D O 1
ATOM 2970 N N . ALA B 1 203 ? -2.796 6.191 -3.027 1.00 47.03 183 ALA D N 1
ATOM 2971 C CA . ALA B 1 203 ? -3.190 5.837 -4.413 1.00 46.21 183 ALA D CA 1
ATOM 2972 C C . ALA B 1 203 ? -2.065 6.179 -5.403 1.00 45.97 183 ALA D C 1
ATOM 2973 O O . ALA B 1 203 ? -1.912 5.429 -6.389 1.00 50.00 183 ALA D O 1
ATOM 2975 N N . VAL B 1 204 ? -1.292 7.240 -5.148 1.00 45.27 184 VAL D N 1
ATOM 2976 C CA . VAL B 1 204 ? -0.073 7.594 -5.947 1.00 44.68 184 VAL D CA 1
ATOM 2977 C C . VAL B 1 204 ? 0.970 6.500 -5.754 1.00 42.30 184 VAL D C 1
ATOM 2978 O O . VAL B 1 204 ? 1.638 6.156 -6.732 1.00 45.22 184 VAL D O 1
ATOM 2982 N N . ALA B 1 205 ? 1.146 6.028 -4.522 1.00 43.13 185 ALA D N 1
ATOM 2983 C CA . ALA B 1 205 ? 2.011 4.869 -4.206 1.00 45.61 185 ALA D CA 1
ATOM 2984 C C . ALA B 1 205 ? 1.555 3.675 -5.051 1.00 47.57 185 ALA D C 1
ATOM 2985 O O . ALA B 1 205 ? 2.423 2.996 -5.627 1.00 46.49 185 ALA D O 1
ATOM 2987 N N . ARG B 1 206 ? 0.235 3.463 -5.130 1.00 47.21 186 ARG D N 1
ATOM 2988 C CA . ARG B 1 206 ? -0.409 2.341 -5.863 1.00 47.82 186 ARG D CA 1
ATOM 2989 C C . ARG B 1 206 ? -0.011 2.421 -7.342 1.00 46.97 186 ARG D C 1
ATOM 2990 O O . ARG B 1 206 ? 0.328 1.363 -7.917 1.00 47.50 186 ARG D O 1
ATOM 2998 N N . SER B 1 207 ? -0.006 3.627 -7.919 1.00 44.04 187 SER D N 1
ATOM 2999 C CA . SER B 1 207 ? 0.255 3.870 -9.365 1.00 44.09 187 SER D CA 1
ATOM 3000 C C . SER B 1 207 ? 1.624 3.310 -9.757 1.00 41.72 187 SER D C 1
ATOM 3001 O O . SER B 1 207 ? 1.752 2.867 -10.916 1.00 48.85 187 SER D O 1
ATOM 3004 N N . GLY B 1 208 ? 2.589 3.322 -8.828 1.00 41.19 188 GLY D N 1
ATOM 3005 C CA . GLY B 1 208 ? 3.976 2.852 -9.034 1.00 39.35 188 GLY D CA 1
ATOM 3006 C C . GLY B 1 208 ? 4.099 1.351 -8.854 1.00 37.94 188 GLY D C 1
ATOM 3007 O O . GLY B 1 208 ? 5.116 0.783 -9.299 1.00 34.69 188 GLY D O 1
ATOM 3008 N N . LEU B 1 209 ? 3.105 0.737 -8.207 1.00 40.17 189 LEU D N 1
ATOM 3009 C CA . LEU B 1 209 ? 3.036 -0.726 -7.966 1.00 44.80 189 LEU D CA 1
ATOM 3010 C C . LEU B 1 209 ? 2.302 -1.344 -9.151 1.00 47.45 189 LEU D C 1
ATOM 3011 O O . LEU B 1 209 ? 1.066 -1.536 -9.066 1.00 49.66 189 LEU D O 1
ATOM 3016 N N . ARG B 1 210 ? 3.033 -1.612 -10.225 1.00 46.77 190 ARG D N 1
ATOM 3017 C CA . ARG B 1 210 ? 2.438 -2.151 -11.468 1.00 49.02 190 ARG D CA 1
ATOM 3018 C C . ARG B 1 210 ? 2.485 -3.681 -11.385 1.00 47.28 190 ARG D C 1
ATOM 3019 O O . ARG B 1 210 ? 3.551 -4.293 -11.300 1.00 44.54 190 ARG D O 1
ATOM 3027 N N . PRO B 1 211 ? 1.316 -4.360 -11.359 1.00 43.19 191 PRO D N 1
ATOM 3028 C CA . PRO B 1 211 ? 1.291 -5.810 -11.202 1.00 42.79 191 PRO D CA 1
ATOM 3029 C C . PRO B 1 211 ? 1.751 -6.555 -12.469 1.00 39.56 191 PRO D C 1
ATOM 3030 O O . PRO B 1 211 ? 1.780 -5.973 -13.541 1.00 35.80 191 PRO D O 1
ATOM 3034 N N . THR B 1 212 ? 2.127 -7.825 -12.295 1.00 37.15 192 THR D N 1
ATOM 3035 C CA . THR B 1 212 ? 2.367 -8.797 -13.388 1.00 36.90 192 THR D CA 1
ATOM 3036 C C . THR B 1 212 ? 1.030 -9.124 -14.053 1.00 36.14 192 THR D C 1
ATOM 3037 O O . THR B 1 212 ? -0.031 -8.877 -13.433 1.00 34.15 192 THR D O 1
ATOM 3041 N N . GLU B 1 213 ? 1.104 -9.663 -15.268 1.00 35.11 193 GLU D N 1
ATOM 3042 C CA . GLU B 1 213 ? -0.050 -9.840 -16.172 1.00 35.30 193 GLU D CA 1
ATOM 3043 C C . GLU B 1 213 ? -0.762 -11.167 -15.881 1.00 35.21 193 GLU D C 1
ATOM 3044 O O . GLU B 1 213 ? -2.004 -11.198 -16.054 1.00 36.80 193 GLU D O 1
ATOM 3050 N N . LEU B 1 214 ? -0.048 -12.197 -15.398 1.00 34.91 194 LEU D N 1
ATOM 3051 C CA . LEU B 1 214 ? -0.563 -13.599 -15.353 1.00 34.52 194 LEU D CA 1
ATOM 3052 C C . LEU B 1 214 ? -0.887 -14.052 -13.927 1.00 33.21 194 LEU D C 1
ATOM 3053 O O . LEU B 1 214 ? 0.013 -14.497 -13.209 1.00 30.29 194 LEU D O 1
ATOM 3058 N N . ASP B 1 215 ? -2.177 -14.039 -13.602 1.00 35.62 195 ASP D N 1
ATOM 3059 C CA . ASP B 1 215 ? -2.792 -14.864 -12.525 1.00 38.33 195 ASP D CA 1
ATOM 3060 C C . ASP B 1 215 ? -3.049 -16.285 -13.034 1.00 38.00 195 ASP D C 1
ATOM 3061 O O . ASP B 1 215 ? -2.703 -16.578 -14.190 1.00 38.69 195 ASP D O 1
ATOM 3066 N N . SER B 1 216 ? -3.691 -17.118 -12.213 1.00 40.90 196 SER D N 1
ATOM 3067 C CA . SER B 1 216 ? -4.069 -18.521 -12.536 1.00 42.17 196 SER D CA 1
ATOM 3068 C C . SER B 1 216 ? -4.868 -18.599 -13.846 1.00 44.44 196 SER D C 1
ATOM 3069 O O . SER B 1 216 ? -4.446 -19.286 -14.783 1.00 47.88 196 SER D O 1
ATOM 3072 N N . PRO B 1 217 ? -6.018 -17.894 -13.992 1.00 43.41 197 PRO D N 1
ATOM 3073 C CA . PRO B 1 217 ? -6.802 -17.943 -15.228 1.00 39.66 197 PRO D CA 1
ATOM 3074 C C . PRO B 1 217 ? -6.080 -17.432 -16.480 1.00 39.81 197 PRO D C 1
ATOM 3075 O O . PRO B 1 217 ? -6.280 -18.023 -17.534 1.00 41.14 197 PRO D O 1
ATOM 3079 N N . SER B 1 218 ? -5.320 -16.336 -16.374 1.00 38.20 198 SER D N 1
ATOM 3080 C CA . SER B 1 218 ? -4.607 -15.747 -17.544 1.00 38.58 198 SER D CA 1
ATOM 3081 C C . SER B 1 218 ? -3.425 -16.647 -17.945 1.00 35.03 198 SER D C 1
ATOM 3082 O O . SER B 1 218 ? -3.069 -16.636 -19.134 1.00 32.17 198 SER D O 1
ATOM 3085 N N . LEU B 1 219 ? -2.821 -17.389 -17.009 1.00 33.93 199 LEU D N 1
ATOM 3086 C CA . LEU B 1 219 ? -1.755 -18.373 -17.351 1.00 36.11 199 LEU D CA 1
ATOM 3087 C C . LEU B 1 219 ? -2.408 -19.494 -18.185 1.00 35.69 199 LEU D C 1
ATOM 3088 O O . LEU B 1 219 ? -1.932 -19.755 -19.317 1.00 31.80 199 LEU D O 1
ATOM 3093 N N . ARG B 1 220 ? -3.531 -20.048 -17.698 1.00 36.54 200 ARG D N 1
ATOM 3094 C CA . ARG B 1 220 ? -4.318 -21.112 -18.379 1.00 34.83 200 ARG D CA 1
ATOM 3095 C C . ARG B 1 220 ? -4.838 -20.645 -19.749 1.00 34.62 200 ARG D C 1
ATOM 3096 O O . ARG B 1 220 ? -4.786 -21.450 -20.707 1.00 36.75 200 ARG D O 1
ATOM 3104 N N . ALA B 1 221 ? -5.309 -19.405 -19.879 1.00 33.85 201 ALA D N 1
ATOM 3105 C CA . ALA B 1 221 ? -5.779 -18.840 -21.173 1.00 34.76 201 ALA D CA 1
ATOM 3106 C C . ALA B 1 221 ? -4.616 -18.707 -22.169 1.00 36.38 201 ALA D C 1
ATOM 3107 O O . ALA B 1 221 ? -4.851 -18.866 -23.393 1.00 34.75 201 ALA D O 1
ATOM 3109 N N . LEU B 1 222 ? -3.407 -18.396 -21.688 1.00 38.66 202 LEU D N 1
ATOM 3110 C CA . LEU B 1 222 ? -2.241 -18.146 -22.569 1.00 36.76 202 LEU D CA 1
ATOM 3111 C C . LEU B 1 222 ? -1.872 -19.467 -23.242 1.00 36.35 202 LEU D C 1
ATOM 3112 O O . LEU B 1 222 ? -1.619 -19.462 -24.457 1.00 36.12 202 LEU D O 1
ATOM 3117 N N . TYR B 1 223 ? -1.887 -20.567 -22.491 1.00 37.02 203 TYR D N 1
ATOM 3118 C CA . TYR B 1 223 ? -1.489 -21.903 -23.013 1.00 41.40 203 TYR D CA 1
ATOM 3119 C C . TYR B 1 223 ? -2.610 -22.477 -23.903 1.00 42.23 203 TYR D C 1
ATOM 3120 O O . TYR B 1 223 ? -2.302 -22.934 -25.041 1.00 38.34 203 TYR D O 1
ATOM 3129 N N . GLU B 1 224 ? -3.864 -22.405 -23.435 1.00 43.81 204 GLU D N 1
ATOM 3130 C CA . GLU B 1 224 ? -5.057 -22.947 -24.144 1.00 42.27 204 GLU D CA 1
ATOM 3131 C C . GLU B 1 224 ? -5.267 -22.206 -25.467 1.00 42.53 204 GLU D C 1
ATOM 3132 O O . GLU B 1 224 ? -5.417 -22.896 -26.490 1.00 44.60 204 GLU D O 1
ATOM 3138 N N . ASP B 1 225 ? -5.183 -20.876 -25.475 1.00 43.51 205 ASP D N 1
ATOM 3139 C CA . ASP B 1 225 ? -5.402 -20.067 -26.706 1.00 48.57 205 ASP D CA 1
ATOM 3140 C C . ASP B 1 225 ? -4.297 -20.335 -27.742 1.00 49.04 205 ASP D C 1
ATOM 3141 O O . ASP B 1 225 ? -4.505 -19.938 -28.898 1.00 46.82 205 ASP D O 1
ATOM 3146 N N . THR B 1 226 ? -3.168 -20.957 -27.368 1.00 51.75 206 THR D N 1
ATOM 3147 C CA . THR B 1 226 ? -2.059 -21.314 -28.308 1.00 52.00 206 THR D CA 1
ATOM 3148 C C . THR B 1 226 ? -2.082 -22.818 -28.633 1.00 46.48 206 THR D C 1
ATOM 3149 O O . THR B 1 226 ? -1.226 -23.253 -29.425 1.00 40.55 206 THR D O 1
ATOM 3153 N N . GLY B 1 227 ? -3.013 -23.584 -28.053 1.00 45.49 207 GLY D N 1
ATOM 3154 C CA . GLY B 1 227 ? -3.305 -24.972 -28.476 1.00 44.43 207 GLY D CA 1
ATOM 3155 C C . GLY B 1 227 ? -2.768 -26.025 -27.523 1.00 39.19 207 GLY D C 1
ATOM 3156 O O . GLY B 1 227 ? -2.604 -27.179 -27.978 1.00 38.43 207 GLY D O 1
ATOM 3157 N N . TRP B 1 228 ? -2.521 -25.651 -26.263 1.00 36.66 208 TRP D N 1
ATOM 3158 C CA . TRP B 1 228 ? -1.925 -26.526 -25.219 1.00 35.69 208 TRP D CA 1
ATOM 3159 C C . TRP B 1 228 ? -3.046 -27.105 -24.372 1.00 35.12 208 TRP D C 1
ATOM 3160 O O . TRP B 1 228 ? -4.043 -26.400 -24.157 1.00 36.86 208 TRP D O 1
ATOM 3171 N N . THR B 1 229 ? -2.827 -28.317 -23.878 1.00 34.62 209 THR D N 1
ATOM 3172 C CA . THR B 1 229 ? -3.705 -29.055 -22.941 1.00 35.61 209 THR D CA 1
ATOM 3173 C C . THR B 1 229 ? -3.084 -28.946 -21.551 1.00 37.15 209 THR D C 1
ATOM 3174 O O . THR B 1 229 ? -2.014 -29.543 -21.331 1.00 43.71 209 THR D O 1
ATOM 3178 N N . VAL B 1 230 ? -3.741 -28.237 -20.642 1.00 37.17 210 VAL D N 1
ATOM 3179 C CA . VAL B 1 230 ? -3.301 -28.111 -19.227 1.00 36.74 210 VAL D CA 1
ATOM 3180 C C . VAL B 1 230 ? -3.644 -29.417 -18.513 1.00 37.19 210 VAL D C 1
ATOM 3181 O O . VAL B 1 230 ? -4.827 -29.760 -18.367 1.00 39.57 210 VAL D O 1
ATOM 3185 N N . VAL B 1 231 ? -2.605 -30.116 -18.100 1.00 38.46 211 VAL D N 1
ATOM 3186 C CA . VAL B 1 231 ? -2.683 -31.429 -17.410 1.00 40.46 211 VAL D CA 1
ATOM 3187 C C . VAL B 1 231 ? -2.878 -31.182 -15.917 1.00 39.78 211 VAL D C 1
ATOM 3188 O O . VAL B 1 231 ? -3.503 -32.037 -15.266 1.00 42.95 211 VAL D O 1
ATOM 3192 N N . ALA B 1 232 ? -2.269 -30.116 -15.391 1.00 37.87 212 ALA D N 1
ATOM 3193 C CA . ALA B 1 232 ? -2.329 -29.724 -13.962 1.00 36.28 212 ALA D CA 1
ATOM 3194 C C . ALA B 1 232 ? -2.091 -28.206 -13.847 1.00 35.91 212 ALA D C 1
ATOM 3195 O O . ALA B 1 232 ? -1.640 -27.603 -14.845 1.00 34.03 212 ALA D O 1
ATOM 3197 N N . ALA B 1 233 ? -2.460 -27.601 -12.713 1.00 33.80 213 ALA D N 1
ATOM 3198 C CA . ALA B 1 233 ? -2.469 -26.132 -12.504 1.00 36.59 213 ALA D CA 1
ATOM 3199 C C . ALA B 1 233 ? -2.957 -25.826 -11.092 1.00 37.89 213 ALA D C 1
ATOM 3200 O O . ALA B 1 233 ? -4.131 -25.996 -10.827 1.00 46.88 213 ALA D O 1
ATOM 3202 N N . GLU B 1 234 ? -2.066 -25.382 -10.225 1.00 42.82 214 GLU D N 1
ATOM 3203 C CA . GLU B 1 234 ? -2.405 -25.020 -8.832 1.00 48.86 214 GLU D CA 1
ATOM 3204 C C . GLU B 1 234 ? -1.748 -23.671 -8.522 1.00 45.71 214 GLU D C 1
ATOM 3205 O O . GLU B 1 234 ? -1.133 -23.075 -9.441 1.00 40.66 214 GLU D O 1
ATOM 3211 N N . GLU B 1 235 ? -1.893 -23.213 -7.279 1.00 43.66 215 GLU D N 1
ATOM 3212 C CA . GLU B 1 235 ? -1.205 -22.015 -6.734 1.00 45.42 215 GLU D CA 1
ATOM 3213 C C . GLU B 1 235 ? -0.225 -22.477 -5.659 1.00 45.12 215 GLU D C 1
ATOM 3214 O O . GLU B 1 235 ? -0.216 -23.687 -5.344 1.00 45.03 215 GLU D O 1
ATOM 3220 N N . LEU B 1 236 ? 0.630 -21.563 -5.207 1.00 44.73 216 LEU D N 1
ATOM 3221 C CA . LEU B 1 236 ? 1.740 -21.850 -4.262 1.00 45.38 216 LEU D CA 1
ATOM 3222 C C . LEU B 1 236 ? 2.295 -20.523 -3.735 1.00 46.29 216 LEU D C 1
ATOM 3223 O O . LEU B 1 236 ? 2.502 -19.572 -4.532 1.00 46.78 216 LEU D O 1
ATOM 3228 N N . THR B 1 237 ? 2.517 -20.477 -2.426 1.00 45.97 217 THR D N 1
ATOM 3229 C CA . THR B 1 237 ? 2.935 -19.277 -1.669 1.00 42.19 217 THR D CA 1
ATOM 3230 C C . THR B 1 237 ? 4.282 -19.586 -1.034 1.00 42.25 217 THR D C 1
ATOM 3231 O O . THR B 1 237 ? 4.435 -20.722 -0.576 1.00 44.72 217 THR D O 1
ATOM 3235 N N . GLY B 1 238 ? 5.206 -18.624 -1.020 1.00 43.00 218 GLY D N 1
ATOM 3236 C CA . GLY B 1 238 ? 6.510 -18.751 -0.339 1.00 44.25 218 GLY D CA 1
ATOM 3237 C C . GLY B 1 238 ? 6.648 -17.703 0.747 1.00 47.30 218 GLY D C 1
ATOM 3238 O O . GLY B 1 238 ? 6.798 -16.511 0.380 1.00 53.17 218 GLY D O 1
ATOM 3239 N N . ARG B 1 239 ? 6.580 -18.111 2.025 1.00 46.73 219 ARG D N 1
ATOM 3240 C CA . ARG B 1 239 ? 6.700 -17.206 3.206 1.00 48.71 219 ARG D CA 1
ATOM 3241 C C . ARG B 1 239 ? 8.159 -16.737 3.327 1.00 53.06 219 ARG D C 1
ATOM 3242 O O . ARG B 1 239 ? 9.052 -17.388 2.758 1.00 51.05 219 ARG D O 1
ATOM 3244 N N . SER B 1 240 ? 8.388 -15.614 4.008 1.00 57.43 220 SER D N 1
ATOM 3245 C CA . SER B 1 240 ? 9.731 -15.057 4.312 1.00 55.79 220 SER D CA 1
ATOM 3246 C C . SER B 1 240 ? 10.117 -15.544 5.707 1.00 56.85 220 SER D C 1
ATOM 3247 O O . SER B 1 240 ? 9.244 -15.541 6.589 1.00 59.92 220 SER D O 1
ATOM 3250 N N . THR B 1 241 ? 11.366 -15.958 5.912 1.00 57.91 221 THR D N 1
ATOM 3251 C CA . THR B 1 241 ? 11.839 -16.424 7.241 1.00 54.68 221 THR D CA 1
ATOM 3252 C C . THR B 1 241 ? 11.920 -15.224 8.193 1.00 53.88 221 THR D C 1
ATOM 3253 O O . THR B 1 241 ? 12.134 -15.463 9.387 1.00 53.81 221 THR D O 1
ATOM 3257 N N . MET B 1 242 ? 11.779 -13.994 7.682 1.00 51.27 222 MET D N 1
ATOM 3258 C CA . MET B 1 242 ? 11.920 -12.745 8.474 1.00 51.05 222 MET D CA 1
ATOM 3259 C C . MET B 1 242 ? 10.558 -12.315 9.031 1.00 52.82 222 MET D C 1
ATOM 3260 O O . MET B 1 242 ? 9.575 -12.246 8.262 1.00 54.08 222 MET D O 1
ATOM 3265 N N . ARG B 1 243 ? 10.536 -11.974 10.315 1.00 53.52 223 ARG D N 1
ATOM 3266 C CA . ARG B 1 243 ? 9.317 -11.649 11.087 1.00 58.20 223 ARG D CA 1
ATOM 3267 C C . ARG B 1 243 ? 9.093 -10.143 10.988 1.00 57.23 223 ARG D C 1
ATOM 3268 O O . ARG B 1 243 ? 9.990 -9.403 11.405 1.00 58.01 223 ARG D O 1
ATOM 3276 N N . LEU B 1 244 ? 7.961 -9.719 10.427 1.00 56.90 224 LEU D N 1
ATOM 3277 C CA . LEU B 1 244 ? 7.567 -8.287 10.391 1.00 56.71 224 LEU D CA 1
ATOM 3278 C C . LEU B 1 244 ? 7.110 -7.890 11.790 1.00 55.45 224 LEU D C 1
ATOM 3279 O O . LEU B 1 244 ? 6.727 -8.759 12.574 1.00 57.60 224 LEU D O 1
ATOM 3284 N N . PRO B 1 245 ? 7.157 -6.582 12.139 1.00 53.46 225 PRO D N 1
ATOM 3285 C CA . PRO B 1 245 ? 6.832 -6.116 13.489 1.00 53.83 225 PRO D CA 1
ATOM 3286 C C . PRO B 1 245 ? 5.504 -6.610 14.091 1.00 56.94 225 PRO D C 1
ATOM 3287 O O . PRO B 1 245 ? 5.465 -6.766 15.291 1.00 65.43 225 PRO D O 1
ATOM 3291 N N . ASP B 1 246 ? 4.460 -6.857 13.291 1.00 54.68 226 ASP D N 1
ATOM 3292 C CA . ASP B 1 246 ? 3.137 -7.306 13.816 1.00 53.31 226 ASP D CA 1
ATOM 3293 C C . ASP B 1 246 ? 3.084 -8.841 13.869 1.00 52.03 226 ASP D C 1
ATOM 3294 O O . ASP B 1 246 ? 1.960 -9.394 13.964 1.00 51.75 226 ASP D O 1
ATOM 3299 N N . GLY B 1 247 ? 4.241 -9.510 13.800 1.00 51.03 227 GLY D N 1
ATOM 3300 C CA . GLY B 1 247 ? 4.350 -10.978 13.919 1.00 53.84 227 GLY D CA 1
ATOM 3301 C C . GLY B 1 247 ? 3.791 -11.687 12.702 1.00 54.19 227 GLY D C 1
ATOM 3302 O O . GLY B 1 247 ? 3.605 -12.922 12.766 1.00 57.62 227 GLY D O 1
ATOM 3303 N N . SER B 1 248 ? 3.538 -10.919 11.639 1.00 53.12 228 SER D N 1
ATOM 3304 C CA . SER B 1 248 ? 3.173 -11.381 10.278 1.00 47.68 228 SER D CA 1
ATOM 3305 C C . SER B 1 248 ? 4.464 -11.699 9.510 1.00 48.84 228 SER D C 1
ATOM 3306 O O . SER B 1 248 ? 5.541 -11.167 9.912 1.00 44.81 228 SER D O 1
ATOM 3309 N N . TYR B 1 249 ? 4.363 -12.559 8.484 1.00 47.99 229 TYR D N 1
ATOM 3310 C CA . TYR B 1 249 ? 5.456 -12.932 7.545 1.00 49.69 229 TYR D CA 1
ATOM 3311 C C . TYR B 1 249 ? 5.017 -12.639 6.110 1.00 45.47 229 TYR D C 1
ATOM 3312 O O . TYR B 1 249 ? 3.977 -13.183 5.715 1.00 51.31 229 TYR D O 1
ATOM 3321 N N . PHE B 1 250 ? 5.784 -11.837 5.363 1.00 41.35 230 PHE D N 1
ATOM 3322 C CA . PHE B 1 250 ? 5.493 -11.499 3.945 1.00 40.19 230 PHE D CA 1
ATOM 3323 C C . PHE B 1 250 ? 5.369 -12.792 3.130 1.00 41.24 230 PHE D C 1
ATOM 3324 O O . PHE B 1 250 ? 6.156 -13.749 3.328 1.00 43.36 230 PHE D O 1
ATOM 3332 N N . GLU B 1 251 ? 4.379 -12.831 2.243 1.00 41.81 231 GLU D N 1
ATOM 3333 C CA . GLU B 1 251 ? 4.039 -14.033 1.445 1.00 43.03 231 GLU D CA 1
ATOM 3334 C C . GLU B 1 251 ? 4.156 -13.670 -0.040 1.00 40.86 231 GLU D C 1
ATOM 3335 O O . GLU B 1 251 ? 3.368 -12.802 -0.508 1.00 37.23 231 GLU D O 1
ATOM 3341 N N . TYR B 1 252 ? 5.097 -14.329 -0.727 1.00 36.09 232 TYR D N 1
ATOM 3342 C CA . TYR B 1 252 ? 5.322 -14.265 -2.192 1.00 37.20 232 TYR D CA 1
ATOM 3343 C C . TYR B 1 252 ? 4.352 -15.211 -2.892 1.00 36.86 232 TYR D C 1
ATOM 3344 O O . TYR B 1 252 ? 4.511 -16.426 -2.810 1.00 43.33 232 TYR D O 1
ATOM 3353 N N . PRO B 1 253 ? 3.331 -14.708 -3.621 1.00 34.87 233 PRO D N 1
ATOM 3354 C CA . PRO B 1 253 ? 2.336 -15.579 -4.245 1.00 33.88 233 PRO D CA 1
ATOM 3355 C C . PRO B 1 253 ? 2.734 -16.032 -5.663 1.00 33.73 233 PRO D C 1
ATOM 3356 O O . PRO B 1 253 ? 2.926 -15.200 -6.540 1.00 31.20 233 PRO D O 1
ATOM 3360 N N . PHE B 1 254 ? 2.843 -17.344 -5.879 1.00 33.42 234 PHE D N 1
ATOM 3361 C CA . PHE B 1 254 ? 3.121 -17.927 -7.216 1.00 31.46 234 PHE D CA 1
ATOM 3362 C C . PHE B 1 254 ? 1.904 -18.712 -7.710 1.00 33.02 234 PHE D C 1
ATOM 3363 O O . PHE B 1 254 ? 0.931 -18.922 -6.972 1.00 35.37 234 PHE D O 1
ATOM 3371 N N . THR B 1 255 ? 1.975 -19.118 -8.968 1.00 33.55 235 THR D N 1
ATOM 3372 C CA . THR B 1 255 ? 0.966 -19.922 -9.682 1.00 34.60 235 THR D CA 1
ATOM 3373 C C . THR B 1 255 ? 1.716 -20.678 -10.768 1.00 35.74 235 THR D C 1
ATOM 3374 O O . THR B 1 255 ? 2.554 -20.052 -11.422 1.00 36.46 235 THR D O 1
ATOM 3378 N N . TYR B 1 256 ? 1.425 -21.963 -10.944 1.00 37.26 236 TYR D N 1
ATOM 3379 C CA . TYR B 1 256 ? 2.061 -22.803 -11.979 1.00 37.27 236 TYR D CA 1
ATOM 3380 C C . TYR B 1 256 ? 0.992 -23.589 -12.736 1.00 39.90 236 TYR D C 1
ATOM 3381 O O . TYR B 1 256 ? -0.113 -23.812 -12.196 1.00 43.84 236 TYR D O 1
ATOM 3390 N N . LEU B 1 257 ? 1.310 -23.986 -13.966 1.00 40.60 237 LEU D N 1
ATOM 3391 C CA . LEU B 1 257 ? 0.580 -25.063 -14.676 1.00 40.12 237 LEU D CA 1
ATOM 3392 C C . LEU B 1 257 ? 1.575 -26.003 -15.347 1.00 38.14 237 LEU D C 1
ATOM 3393 O O . LEU B 1 257 ? 2.748 -25.642 -15.472 1.00 39.41 237 LEU D O 1
ATOM 3398 N N . VAL B 1 258 ? 1.105 -27.203 -15.675 1.00 38.69 238 VAL D N 1
ATOM 3399 C CA . VAL B 1 258 ? 1.824 -28.229 -16.484 1.00 36.03 238 VAL D CA 1
ATOM 3400 C C . VAL B 1 258 ? 1.000 -28.422 -17.747 1.00 36.81 238 VAL D C 1
ATOM 3401 O O . VAL B 1 258 ? -0.222 -28.585 -17.595 1.00 41.07 238 VAL D O 1
ATOM 3405 N N . ALA B 1 259 ? 1.626 -28.391 -18.923 1.00 35.67 239 ALA D N 1
ATOM 3406 C CA . ALA B 1 259 ? 0.916 -28.350 -20.222 1.00 35.30 239 ALA D CA 1
ATOM 3407 C C . ALA B 1 259 ? 1.638 -29.248 -21.227 1.00 34.33 239 ALA D C 1
ATOM 3408 O O . ALA B 1 259 ? 2.850 -29.450 -21.064 1.00 32.04 239 ALA D O 1
ATOM 3410 N N . GLY B 1 260 ? 0.882 -29.765 -22.203 1.00 36.70 240 GLY D N 1
ATOM 3411 C CA . GLY B 1 260 ? 1.357 -30.646 -23.290 1.00 39.24 240 GLY D CA 1
ATOM 3412 C C . GLY B 1 260 ? 0.684 -30.312 -24.612 1.00 40.04 240 GLY D C 1
ATOM 3413 O O . GLY B 1 260 ? -0.363 -29.645 -24.599 1.00 40.59 240 GLY D O 1
ATOM 3414 N N . ARG B 1 261 ? 1.264 -30.743 -25.730 1.00 45.17 241 ARG D N 1
ATOM 3415 C CA . ARG B 1 261 ? 0.675 -30.538 -27.083 1.00 49.96 241 ARG D CA 1
ATOM 3416 C C . ARG B 1 261 ? -0.156 -31.773 -27.449 1.00 56.73 241 ARG D C 1
ATOM 3417 O O . ARG B 1 261 ? -0.294 -32.669 -26.590 1.00 60.37 241 ARG D O 1
ATOM 3425 N N . ARG B 1 262 ? -0.703 -31.817 -28.665 1.00 61.35 242 ARG D N 1
ATOM 3426 C CA . ARG B 1 262 ? -1.360 -33.037 -29.204 1.00 65.57 242 ARG D CA 1
ATOM 3427 C C . ARG B 1 262 ? -1.057 -33.155 -30.694 1.00 63.19 242 ARG D C 1
ATOM 3428 O O . ARG B 1 262 ? 0.026 -33.654 -30.979 1.00 67.58 242 ARG D O 1
#

Secondary structure (DSSP, 8-state):
--HHHHHHHHHT------HHHH-SSTTT-TTHHHHHHHS-SSS-EEEES-TTSHHHHHHTTTSSSEEEEES-HHHHHHHGGG-BTTEEEEE--TT-HHHHHHHHHHH-S-EEEEESTTTTS-GGGHHHHHHHHHHHHTTT-EEEEEEE-TTHHHHHHHHHHHHSPPPTT-HHHHHTT-B-----HHHHHHHHHTTTEEEEEEEEEEEEEEEE-TTS-EEEEEEEEEEEEE-/-HHHHHHHHHTT----S-STTS-TTHHHHHHHS-TTS-EEEET-TTSHHHHHHHTT-SSEEEEES-HHHHHHHHTT-BTTEEEEE--TT-HHHHHHHHHHH-S-EEEEES-GGGS-GGGHHHHHHHHHHHHTTT-EEEEEEE-THHHHHHHHHHHHHSPPSTT-HHHHHHH-BPPS--HHHHHHHHHTTT-EEEEEEEEEEE-SSPPTTS---EEEEEEEEEE--

Organism: Actinoalloteichus cyanogriseus (NCBI:txid2893586)

Solvent-accessible surface area: 19646 Å² total; per-residue (Å²): 122,94,39,57,36,34,18,133,100,70,45,90,118,94,151,54,42,46,7,192,109,93,16,106,25,71,90,2,3,50,2,20,75,28,0,95,111,59,8,23,110,128,25,26,1,0,3,2,26,9,4,39,0,10,8,0,6,15,0,15,132,104,12,102,72,5,13,0,0,10,68,2,71,11,0,3,73,26,0,129,54,23,55,80,140,32,6,57,6,64,79,10,60,4,56,56,41,118,14,0,40,150,20,78,83,117,44,25,42,0,1,0,0,0,26,2,16,0,4,29,40,81,58,82,53,21,85,28,1,5,68,0,0,23,36,1,0,21,218,47,1,81,0,0,0,0,0,0,16,32,45,2,18,78,22,2,61,103,8,9,41,86,29,0,22,32,24,82,25,9,62,26,9,9,88,9,4,28,49,75,8,59,3,54,32,97,45,1,98,42,33,0,83,119,55,34,7,66,18,61,16,36,110,113,29,81,7,119,4,123,76,159,7,88,87,29,44,85,10,91,0,25,3,1,20,3,0,0,9,96,227,150,111,46,31,58,36,16,150,114,55,52,104,167,233,158,96,81,61,50,57,110,16,0,54,2,9,84,34,0,74,115,46,1,21,69,126,16,17,0,0,4,4,26,10,4,47,0,74,10,0,7,14,0,11,68,86,2,94,76,1,8,0,0,11,63,1,72,15,0,2,68,39,0,128,72,53,48,106,134,32,1,45,2,62,76,11,59,7,57,59,38,114,12,0,38,155,22,76,89,113,42,24,54,0,0,0,0,0,26,5,14,0,3,29,36,84,51,80,54,21,83,27,0,3,66,0,0,22,35,0,0,26,72,132,1,82,0,0,0,0,0,0,11,32,43,2,6,76,22,3,54,105,6,4,43,94,22,0,21,23,16,32,28,1,57,24,8,7,14,6,7,16,53,27,5,73,6,51,37,94,42,2,98,46,34,0,77,130,59,35,8,66,17,52,23,35,112,112,48,70,14,60,3,123,65,160,7,88,87,27,48,93,9,100,1,22,5,0,17,1,0,0,6,79,222

Sequence (456 aa):
VNWERYWRDVTSDATPSPPWHFGSGAEMAPYLPVMLDHLAPELPLVDLGCGDGLLTDHLARHYPVVVGVDVSPAAIAAARGRARPGLSFDVLDATDVEAAARLRATVGEANVHLRGVLHAMDPADWPAALTTLATLTGRRGRVFDIEITPAFSDAVEEMLGKFAAPPPGMAAVARSGLRPTELDSPSLRALYEDTGWTVVAAEELTGRSTMRLPDGSYFEYPFTYLVAGRRVNWERYWRDVTSDWHFGSGAEMAPYLPVMLDHLAPELPLVDLGCGDGLLTDHLARHYPVVVGVDVSPAAIAAARGRARPGLSFDVLDATDVEAAARLRATVGEANVHLRGVLHAMDPADWPAALTTLATLTGRRGRVFDIEITPAFSDAVEEMLGKFAAPPPGMAAVARSGLRPTELDSPSLRALYEDTGWTVVAAEELTGRSTMRLPDGSYFEYPFTYLVAGRR

B-factor: mean 46.47, std 14.72, range [17.23, 129.72]